Protein AF-A0A2T9Y7X4-F1 (afdb_monomer)

Organism: NCBI:txid61424

Foldseek 3Di:
DDDPDDDDDQDDLLLLLLQLLLCCLQPVLLCLLAQNVCNSVCLNVVVDPLLLNLLSCLQGVCRRDVDNVSNVVSLVSSVVVLVVDPPLLDLSLLSSLLSQLNNCVVVVVPPSNVVSLVSNLVSCVVNVLLQLPPPPDDPCVPDDPLRSLSSLSSVSSNVVVVLLCCLQVVDDDSDDPVSRNGDAHPPSVCSRQVPPDPPPDPQSVVVNVVVVVCPVPDADLSSLLSVLSSLLVVLVVLLVQLPDPPRDDPVRSVVVLVVSLVVLVVSVVVLPVRADDQDLCQQVVCVVQPSGCVNVVVSVRNVSSLVSLLSSLSSNLSSLVSLCDDDVVDDRDVVSNVVSVVSNVVSVVVSVVSVVSCPSNPDPSSYDPPDRPD

Solvent-accessible surface area (backbone atoms only — not comparable to full-atom values): 21105 Å² total; per-residue (Å²): 137,79,82,82,69,71,90,73,88,74,70,54,64,68,44,46,46,48,23,52,51,50,43,41,66,47,34,48,57,76,40,57,47,47,26,52,65,61,51,44,52,29,52,64,69,58,68,50,58,67,33,41,49,24,9,50,41,25,54,29,44,62,72,70,36,88,66,56,76,55,27,59,55,26,38,54,49,14,54,57,43,56,75,67,48,82,70,77,76,49,63,58,58,49,47,22,25,51,29,41,34,55,28,21,62,75,70,67,35,63,68,63,23,52,53,30,48,52,52,36,52,50,46,42,65,73,65,41,55,49,40,63,65,55,92,83,82,68,100,58,90,82,61,51,72,68,56,48,52,42,49,44,25,38,50,50,25,50,48,54,55,52,47,47,41,28,76,58,66,74,45,80,75,94,64,64,75,90,62,54,37,58,71,71,68,70,57,49,60,52,50,30,69,58,45,98,59,78,58,90,44,77,71,52,42,57,52,50,48,48,58,73,74,55,70,87,76,77,68,60,56,64,38,58,42,52,52,50,49,54,49,38,52,54,49,51,59,47,60,73,40,48,81,37,86,97,66,46,57,72,68,58,37,51,50,52,49,54,53,50,50,52,52,51,54,51,51,56,56,49,46,66,77,67,37,60,78,81,66,88,61,41,39,63,53,42,70,75,26,64,90,43,67,66,32,51,68,65,42,49,56,42,54,50,29,52,53,41,54,48,51,51,42,50,43,54,33,56,57,32,50,63,48,66,64,76,55,93,91,52,91,73,61,66,67,54,33,54,51,21,54,55,49,37,52,54,41,50,52,52,49,50,54,52,49,53,50,47,63,73,30,44,60,70,94,56,58,61,78,78,78,63,73,127

Radius of gyration: 21.93 Å; Cα contacts (8 Å, |Δi|>4): 377; chains: 1; bounding box: 60×52×65 Å

Nearest PDB structures (foldseek):
  3nf1-assembly1_A  TM=3.817E-01  e=1.658E+00  Homo sapiens
  6swu-assembly1_A  TM=2.499E-01  e=3.267E+00  Mus musculus
  7t7t-assembly2_B  TM=1.650E-01  e=3.683E+00  Citrus unshiu

Mean predicted aligned error: 6.96 Å

pLDDT: mean 85.38, std 14.14, range [22.98, 98.44]

Structure (mmCIF, N/CA/C/O backbone):
data_AF-A0A2T9Y7X4-F1
#
_entry.id   AF-A0A2T9Y7X4-F1
#
loop_
_atom_site.group_PDB
_atom_site.id
_atom_site.type_symbol
_atom_site.label_atom_id
_atom_site.label_alt_id
_atom_site.label_comp_id
_atom_site.label_asym_id
_atom_site.label_entity_id
_atom_site.label_seq_id
_atom_site.pdbx_PDB_ins_code
_atom_site.Cartn_x
_atom_site.Cartn_y
_atom_site.Cartn_z
_atom_site.occupancy
_atom_site.B_iso_or_equiv
_atom_site.auth_seq_id
_atom_site.auth_comp_id
_atom_site.auth_asym_id
_atom_site.auth_atom_id
_atom_site.pdbx_PDB_model_num
ATOM 1 N N . MET A 1 1 ? 8.250 -14.211 33.312 1.00 33.97 1 MET A N 1
ATOM 2 C CA . MET A 1 1 ? 6.933 -13.707 33.750 1.00 33.97 1 MET A CA 1
ATOM 3 C C . MET A 1 1 ? 6.770 -12.310 33.182 1.00 33.97 1 MET A C 1
ATOM 5 O O . MET A 1 1 ? 7.497 -11.426 33.607 1.00 33.97 1 MET A O 1
ATOM 9 N N . SER A 1 2 ? 5.952 -12.128 32.145 1.00 38.94 2 SER A N 1
ATOM 10 C CA . SER A 1 2 ? 5.714 -10.803 31.560 1.00 38.94 2 SER A CA 1
ATOM 11 C C . SER A 1 2 ? 4.441 -10.224 32.154 1.00 38.94 2 SER A C 1
ATOM 13 O O . SER A 1 2 ? 3.379 -10.825 31.992 1.00 38.94 2 SER A O 1
ATOM 15 N N . GLU A 1 3 ? 4.562 -9.082 32.824 1.00 40.38 3 GLU A N 1
ATOM 16 C CA . GLU A 1 3 ? 3.442 -8.243 33.240 1.00 40.38 3 GLU A CA 1
ATOM 17 C C . GLU A 1 3 ? 2.460 -8.076 32.073 1.00 40.38 3 GLU A C 1
ATOM 19 O O . GLU A 1 3 ? 2.762 -7.424 31.071 1.00 40.38 3 GLU A O 1
ATOM 24 N N . ILE A 1 4 ? 1.277 -8.679 32.185 1.00 46.31 4 ILE A N 1
ATOM 25 C CA . ILE A 1 4 ? 0.107 -8.206 31.451 1.00 46.31 4 ILE A CA 1
ATOM 26 C C . ILE A 1 4 ? -0.278 -6.920 32.182 1.00 46.31 4 ILE A C 1
ATOM 28 O O . ILE A 1 4 ? -1.000 -6.954 33.175 1.00 46.31 4 ILE A O 1
ATOM 32 N N . GLN A 1 5 ? 0.336 -5.809 31.773 1.00 52.38 5 GLN A N 1
ATOM 33 C CA . GLN A 1 5 ? 0.046 -4.488 32.318 1.00 52.38 5 GLN A CA 1
ATOM 34 C C . GLN A 1 5 ? -1.418 -4.145 32.019 1.00 52.38 5 GLN A C 1
ATOM 36 O O . GLN A 1 5 ? -1.940 -4.522 30.969 1.00 52.38 5 GLN A O 1
ATOM 41 N N . ASN A 1 6 ? -2.062 -3.493 32.989 1.00 63.81 6 ASN A N 1
ATOM 42 C CA . ASN A 1 6 ? -3.465 -3.071 33.029 1.00 63.81 6 ASN A CA 1
ATOM 43 C C . ASN A 1 6 ? -4.082 -2.734 31.662 1.00 63.81 6 ASN A C 1
ATOM 45 O O . ASN A 1 6 ? -3.404 -2.232 30.767 1.00 63.81 6 ASN A O 1
ATOM 49 N N . GLU A 1 7 ? -5.392 -2.976 31.521 1.00 83.25 7 GLU A N 1
ATOM 50 C CA . GLU A 1 7 ? -6.132 -2.636 30.303 1.00 83.25 7 GLU A CA 1
ATOM 51 C C . GLU A 1 7 ? -5.805 -1.207 29.855 1.00 83.25 7 GLU A C 1
ATOM 53 O O . GLU A 1 7 ? -6.031 -0.246 30.593 1.00 83.25 7 GLU A O 1
ATOM 58 N N . LEU A 1 8 ? -5.213 -1.088 28.663 1.00 89.88 8 LEU A N 1
ATOM 59 C CA . LEU A 1 8 ? -4.759 0.199 28.162 1.00 89.88 8 LEU A CA 1
ATOM 60 C C . LEU A 1 8 ? -5.976 1.069 27.837 1.00 89.88 8 LEU A C 1
ATOM 62 O O . LEU A 1 8 ? -7.001 0.543 27.384 1.00 89.88 8 LEU A O 1
ATOM 66 N N . PRO A 1 9 ? -5.876 2.392 28.044 1.00 91.69 9 PRO A N 1
ATOM 67 C CA . PRO A 1 9 ? -6.988 3.289 27.787 1.00 91.69 9 PRO A CA 1
ATOM 68 C C . PRO A 1 9 ? -7.414 3.205 26.319 1.00 91.69 9 PRO A C 1
ATOM 70 O O . PRO A 1 9 ? -6.591 3.131 25.414 1.00 91.69 9 PRO A O 1
ATOM 73 N N . ILE A 1 10 ? -8.719 3.222 26.073 1.00 92.69 10 ILE A N 1
ATOM 74 C CA . ILE A 1 10 ? -9.268 3.359 24.723 1.00 92.69 10 ILE A CA 1
ATOM 75 C C . ILE A 1 10 ? -9.833 4.780 24.619 1.00 92.69 10 ILE A C 1
ATOM 77 O O . ILE A 1 10 ? -10.509 5.214 25.555 1.00 92.69 10 ILE A O 1
ATOM 81 N N . PRO A 1 11 ? -9.544 5.528 23.538 1.00 92.62 11 PRO A N 1
ATOM 82 C CA . PRO A 1 11 ? -10.029 6.897 23.387 1.00 92.62 11 PRO A CA 1
ATOM 83 C C . PRO A 1 11 ? -11.558 6.999 23.367 1.00 92.62 11 PRO A C 1
ATOM 85 O O . PRO A 1 11 ? -12.266 6.014 23.147 1.00 92.62 11 PRO A O 1
ATOM 88 N N . SER A 1 12 ? -12.067 8.223 23.530 1.00 92.38 12 SER A N 1
ATOM 89 C CA . SER A 1 12 ? -13.485 8.520 23.309 1.00 92.38 12 SER A CA 1
ATOM 90 C C . SER A 1 12 ? -13.911 8.171 21.876 1.00 92.38 12 SER A C 1
ATOM 92 O O . SER A 1 12 ? -13.080 8.077 20.968 1.00 92.38 12 SER A O 1
ATOM 94 N N . ARG A 1 13 ? -15.223 8.014 21.652 1.00 90.56 13 ARG A N 1
ATOM 95 C CA . ARG A 1 13 ? -15.781 7.745 20.316 1.00 90.56 13 ARG A CA 1
ATOM 96 C C . ARG A 1 13 ? -15.345 8.798 19.294 1.00 90.56 13 ARG A C 1
ATOM 98 O O . ARG A 1 13 ? -14.845 8.433 18.237 1.00 90.56 13 ARG A O 1
ATOM 105 N N . GLU A 1 14 ? -15.435 10.075 19.656 1.00 88.50 14 GLU A N 1
ATOM 106 C CA . GLU A 1 14 ? -14.972 11.200 18.834 1.00 88.50 14 GLU A CA 1
ATOM 107 C C . GLU A 1 14 ? -13.466 11.111 18.524 1.00 88.50 14 GLU A C 1
ATOM 109 O O . GLU A 1 14 ? -13.038 11.326 17.390 1.00 88.50 14 GLU A O 1
ATOM 114 N N . GLY A 1 15 ? -12.649 10.711 19.506 1.00 91.62 15 GLY A N 1
ATOM 115 C CA . GLY A 1 15 ? -11.227 10.446 19.288 1.00 91.62 15 GLY A CA 1
ATOM 116 C C . GLY A 1 15 ? -11.001 9.323 18.270 1.00 91.62 15 GLY A C 1
ATOM 117 O O . GLY A 1 15 ? -10.208 9.468 17.342 1.00 91.62 15 GLY A O 1
ATOM 118 N N . ILE A 1 16 ? -11.727 8.212 18.386 1.00 92.94 16 ILE A N 1
ATOM 119 C CA . ILE A 1 16 ? -11.629 7.095 17.434 1.00 92.94 16 ILE A CA 1
ATOM 120 C C . ILE A 1 16 ? -12.043 7.537 16.023 1.00 92.94 16 ILE A C 1
ATOM 122 O O . ILE A 1 16 ? -11.373 7.173 15.057 1.00 92.94 16 ILE A O 1
ATOM 126 N N . GLU A 1 17 ? -13.101 8.339 15.897 1.00 90.31 17 GLU A N 1
ATOM 127 C CA . GLU A 1 17 ? -13.573 8.894 14.622 1.00 90.31 17 GLU A CA 1
ATOM 128 C C . GLU A 1 17 ? -12.509 9.773 13.966 1.00 90.31 17 GLU A C 1
ATOM 130 O O . GLU A 1 17 ? -12.069 9.490 12.847 1.00 90.31 17 GLU A O 1
ATOM 135 N N . LYS A 1 18 ? -12.015 10.780 14.696 1.00 89.50 18 LYS A N 1
ATOM 136 C CA . LYS A 1 18 ? -10.951 11.676 14.230 1.00 89.50 18 LYS A CA 1
ATOM 137 C C . LYS A 1 18 ? -9.711 10.894 13.794 1.00 89.50 18 LYS A C 1
ATOM 139 O O . LYS A 1 18 ? -9.183 11.124 12.706 1.00 89.50 18 LYS A O 1
ATOM 144 N N . MET A 1 19 ? -9.274 9.933 14.609 1.00 92.81 19 MET A N 1
ATOM 145 C CA . MET A 1 19 ? -8.141 9.063 14.294 1.00 92.81 19 MET A CA 1
ATOM 146 C C . MET A 1 19 ? -8.384 8.257 13.012 1.00 92.81 19 MET A C 1
ATOM 148 O O . MET A 1 19 ? -7.523 8.232 12.134 1.00 92.81 19 MET A O 1
ATOM 152 N N . ALA A 1 20 ? -9.541 7.603 12.881 1.00 92.75 20 ALA A N 1
ATOM 153 C CA . ALA A 1 20 ? -9.867 6.7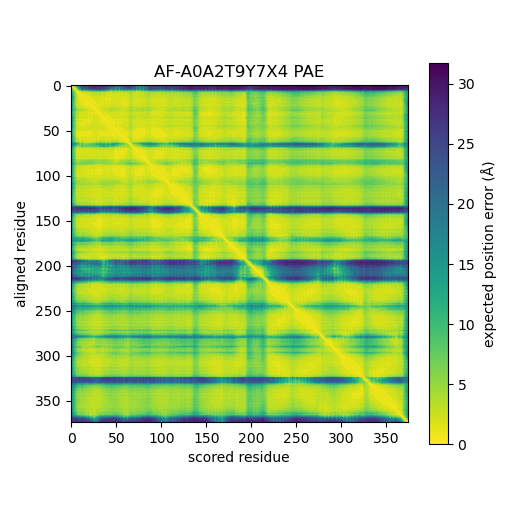76 11.722 1.00 92.75 20 ALA A CA 1
ATOM 154 C C . ALA A 1 20 ? -9.881 7.595 10.422 1.00 92.75 20 ALA A C 1
ATOM 156 O O . ALA A 1 20 ? -9.358 7.145 9.400 1.00 92.75 20 ALA A O 1
ATOM 157 N N . PHE A 1 21 ? -10.438 8.807 10.465 1.00 89.81 21 PHE A N 1
ATOM 158 C CA . PHE A 1 21 ? -10.497 9.713 9.319 1.00 89.81 21 PHE A CA 1
ATOM 159 C C . PHE A 1 21 ? -9.113 10.200 8.895 1.00 89.81 21 PHE A C 1
ATOM 161 O O . PHE A 1 21 ? -8.821 10.214 7.702 1.00 89.81 21 PHE A O 1
ATOM 168 N N . ILE A 1 22 ? -8.248 10.543 9.849 1.00 89.75 22 ILE A N 1
ATOM 169 C CA . ILE A 1 22 ? -6.873 10.963 9.556 1.00 89.75 22 ILE A CA 1
ATOM 170 C C . ILE A 1 22 ? -6.057 9.787 9.001 1.00 89.75 22 ILE A C 1
ATOM 172 O O . ILE A 1 22 ? -5.386 9.922 7.976 1.00 89.75 22 ILE A O 1
ATOM 176 N N . LEU A 1 23 ? -6.168 8.600 9.608 1.00 91.88 23 LEU A N 1
ATOM 177 C CA . LEU A 1 23 ? -5.512 7.390 9.108 1.00 91.88 23 LEU A CA 1
ATOM 178 C C . LEU A 1 23 ? -5.924 7.077 7.667 1.00 91.88 23 LEU A C 1
ATOM 180 O O . LEU A 1 23 ? -5.081 6.690 6.866 1.00 91.88 23 LEU A O 1
ATOM 184 N N . ALA A 1 24 ? -7.191 7.260 7.299 1.00 90.25 24 ALA A N 1
ATOM 185 C CA . ALA A 1 24 ? -7.653 7.015 5.935 1.00 90.25 24 ALA A CA 1
ATOM 186 C C . ALA A 1 24 ? -7.075 7.991 4.898 1.00 90.25 24 ALA A C 1
ATOM 188 O O . ALA A 1 24 ? -6.824 7.580 3.766 1.00 90.25 24 ALA A O 1
ATOM 189 N N . GLN A 1 25 ? -6.800 9.236 5.287 1.00 86.62 25 GLN A N 1
ATOM 190 C CA . GLN A 1 25 ? -6.182 10.244 4.418 1.00 86.62 25 GLN A CA 1
ATOM 191 C C . GLN A 1 25 ? -4.688 9.959 4.213 1.00 86.62 25 GLN A C 1
ATOM 193 O O . GLN A 1 25 ? -4.177 9.940 3.091 1.00 86.62 25 GLN A O 1
ATOM 198 N N . ILE A 1 26 ? -3.992 9.668 5.312 1.00 86.81 26 ILE A N 1
ATOM 199 C CA . ILE A 1 26 ? -2.539 9.485 5.353 1.00 86.81 26 ILE A CA 1
ATOM 200 C C . ILE A 1 26 ? -2.148 8.094 4.818 1.00 86.81 26 ILE A C 1
ATOM 202 O O . ILE A 1 26 ? -1.211 7.941 4.025 1.00 86.81 26 ILE A O 1
ATOM 206 N N . HIS A 1 27 ? -2.916 7.072 5.195 1.00 89.06 27 HIS A N 1
ATOM 207 C CA . HIS A 1 27 ? -2.635 5.655 4.983 1.00 89.06 27 HIS A CA 1
ATOM 208 C C . HIS A 1 27 ? -3.693 4.933 4.143 1.00 89.06 27 HIS A C 1
ATOM 210 O O . HIS A 1 27 ? -4.152 3.851 4.502 1.00 89.06 27 HIS A O 1
ATOM 216 N N . LEU A 1 28 ? -4.022 5.487 2.974 1.00 87.25 28 LEU A N 1
ATOM 217 C CA . LEU A 1 28 ? -4.974 4.906 2.012 1.00 87.25 28 LEU A CA 1
ATOM 218 C C . LEU A 1 28 ? -4.863 3.375 1.863 1.00 87.25 28 LEU A C 1
ATOM 220 O O . LEU A 1 28 ? -5.841 2.675 2.100 1.00 87.25 28 LEU A O 1
ATOM 224 N N . SER A 1 29 ? -3.670 2.835 1.570 1.00 88.69 29 SER A N 1
ATOM 225 C CA . SER A 1 29 ? -3.464 1.382 1.410 1.00 88.69 29 SER A CA 1
ATOM 226 C C . SER A 1 29 ? -3.760 0.571 2.678 1.00 88.69 29 SER A C 1
ATOM 228 O O . SER A 1 29 ? -4.316 -0.522 2.593 1.00 88.69 29 SER A O 1
ATOM 230 N N . LEU A 1 30 ? -3.406 1.091 3.856 1.00 92.31 30 LEU A N 1
ATOM 231 C CA . LEU A 1 30 ? -3.676 0.454 5.153 1.00 92.31 30 LEU A CA 1
ATOM 232 C C . LEU A 1 30 ? -5.176 0.419 5.457 1.00 92.31 30 LEU A C 1
ATOM 234 O O . LEU A 1 30 ? -5.669 -0.512 6.086 1.00 92.31 30 LEU A O 1
ATOM 238 N N . MET A 1 31 ? -5.891 1.441 4.991 1.00 94.44 31 MET A N 1
ATOM 239 C CA . MET A 1 31 ? -7.295 1.690 5.296 1.00 94.44 31 MET A CA 1
ATOM 240 C C . MET A 1 31 ? -8.251 1.233 4.183 1.00 94.44 31 MET A C 1
ATOM 242 O O . MET A 1 31 ? -9.443 1.515 4.274 1.00 94.44 31 MET A O 1
ATOM 246 N N . ILE A 1 32 ? -7.777 0.491 3.171 1.00 94.38 32 ILE A N 1
ATOM 247 C CA . ILE A 1 32 ? -8.622 -0.178 2.156 1.00 94.38 32 ILE A CA 1
ATOM 248 C C . ILE A 1 32 ? -9.718 -1.065 2.788 1.00 94.38 32 ILE A C 1
ATOM 250 O O . ILE A 1 32 ? -10.841 -1.058 2.277 1.00 94.38 32 ILE A O 1
ATOM 254 N N . PRO A 1 33 ? -9.457 -1.835 3.872 1.00 95.94 33 PRO A N 1
ATOM 255 C CA . PRO A 1 33 ? -10.474 -2.716 4.455 1.00 95.94 33 PRO A CA 1
ATOM 256 C C . PRO A 1 33 ? -11.558 -1.998 5.255 1.00 95.94 33 PRO A C 1
ATOM 258 O O . PRO A 1 33 ? -12.575 -2.618 5.570 1.00 95.94 33 PRO A O 1
ATOM 261 N N . VAL A 1 34 ? -11.348 -0.728 5.611 1.00 94.19 34 VAL A N 1
ATOM 262 C CA . VAL A 1 34 ? -12.202 -0.031 6.574 1.00 94.19 34 VAL A CA 1
ATOM 263 C C . VAL A 1 34 ? -13.632 0.114 6.049 1.00 94.19 34 VAL A C 1
ATOM 265 O O . VAL A 1 34 ? -13.853 0.504 4.906 1.00 94.19 34 VAL A O 1
ATOM 268 N N . GLN A 1 35 ? -14.595 -0.180 6.918 1.00 91.06 35 GLN A N 1
ATOM 269 C CA . GLN A 1 35 ? -15.982 0.270 6.808 1.00 91.06 35 GLN A CA 1
ATOM 270 C C . GLN A 1 35 ? -16.183 1.196 8.003 1.00 91.06 35 GLN A C 1
ATOM 272 O O . GLN A 1 35 ? -16.200 0.708 9.132 1.00 91.06 35 GLN A O 1
ATOM 277 N N . PHE A 1 36 ? -16.218 2.512 7.802 1.00 89.31 36 PHE A N 1
ATOM 278 C CA . PHE A 1 36 ? -16.100 3.476 8.901 1.00 89.31 36 PHE A CA 1
ATOM 279 C C . PHE A 1 36 ? -17.116 3.254 10.032 1.00 89.31 36 PHE A C 1
ATOM 281 O O . PHE A 1 36 ? -16.661 3.166 11.176 1.00 89.31 36 PHE A O 1
ATOM 288 N N . PRO A 1 37 ? -18.429 3.071 9.767 1.00 85.12 37 PRO A N 1
ATOM 289 C CA . PRO A 1 37 ? -19.404 2.841 10.834 1.00 85.12 37 PRO A CA 1
ATOM 290 C C . PRO A 1 37 ? -19.056 1.620 11.700 1.00 85.12 37 PRO A C 1
ATOM 292 O O . PRO A 1 37 ? -18.934 1.738 12.919 1.00 85.12 37 PRO A O 1
ATOM 295 N N . ASP A 1 38 ? -18.814 0.467 11.065 1.00 88.06 38 ASP A N 1
ATOM 296 C CA . ASP A 1 38 ? -18.466 -0.785 11.750 1.00 88.06 38 ASP A CA 1
ATOM 297 C C . ASP A 1 38 ? -17.114 -0.672 12.464 1.00 88.06 38 ASP A C 1
ATOM 299 O O . ASP A 1 38 ? -16.939 -1.190 13.563 1.00 88.06 38 ASP A O 1
ATOM 303 N N . PHE A 1 39 ? -16.132 -0.022 11.839 1.00 93.44 39 PHE A N 1
ATOM 304 C CA . PHE A 1 39 ? -14.782 0.101 12.376 1.00 93.44 39 PHE A CA 1
ATOM 305 C C . PHE A 1 39 ? -14.763 0.920 13.667 1.00 93.44 39 PHE A C 1
ATOM 307 O O . PHE A 1 39 ? -14.222 0.458 14.670 1.00 93.44 39 PHE A O 1
ATOM 314 N N . ILE A 1 40 ? -15.396 2.093 13.653 1.00 91.50 40 ILE A N 1
ATOM 315 C CA . ILE A 1 40 ? -15.483 2.984 14.812 1.00 91.50 40 ILE A CA 1
ATOM 316 C C . ILE A 1 40 ? -16.277 2.314 15.939 1.00 91.50 40 ILE A C 1
ATOM 318 O O . ILE A 1 40 ? -15.791 2.243 17.069 1.00 91.50 40 ILE A O 1
ATOM 322 N N . ASP A 1 41 ? -17.464 1.770 15.638 1.00 88.88 41 ASP A N 1
ATOM 323 C CA . ASP A 1 41 ? -18.343 1.174 16.653 1.00 88.88 41 ASP A CA 1
ATOM 324 C C . ASP A 1 41 ? -17.695 -0.058 17.302 1.00 88.88 41 ASP A C 1
ATOM 326 O O . ASP A 1 41 ? -17.742 -0.214 18.521 1.00 88.88 41 ASP A O 1
ATOM 330 N N . LYS A 1 42 ? -17.010 -0.905 16.521 1.00 93.69 42 LYS A N 1
ATOM 331 C CA . LYS A 1 42 ? -16.333 -2.099 17.051 1.00 93.69 42 LYS A CA 1
ATOM 332 C C . LYS A 1 42 ? -15.076 -1.784 17.859 1.00 93.69 42 LYS A C 1
ATOM 334 O O . LYS A 1 42 ? -14.759 -2.558 18.761 1.00 93.69 42 LYS A O 1
ATOM 339 N N . ILE A 1 43 ? -14.359 -0.695 17.569 1.00 95.38 43 ILE A N 1
ATOM 340 C CA . ILE A 1 43 ? -13.250 -0.242 18.427 1.00 95.38 43 ILE A CA 1
ATOM 341 C C . ILE A 1 43 ? -13.810 0.310 19.738 1.00 95.38 43 ILE A C 1
ATOM 343 O O . ILE A 1 43 ? -13.382 -0.122 20.806 1.00 95.38 43 ILE A O 1
ATOM 347 N N . TYR A 1 44 ? -14.788 1.218 19.660 1.00 93.06 44 TYR A N 1
ATOM 348 C CA . TYR A 1 44 ? -15.369 1.875 20.832 1.00 93.06 44 TYR A CA 1
ATOM 349 C C . TYR A 1 44 ? -16.013 0.870 21.796 1.00 93.06 44 TYR A C 1
ATOM 351 O O . TYR A 1 44 ? -15.719 0.871 22.989 1.00 93.06 44 TYR A O 1
ATOM 359 N N . ASN A 1 45 ? -16.812 -0.059 21.264 1.00 93.06 45 ASN A N 1
ATOM 360 C CA . ASN A 1 45 ? -17.474 -1.104 22.047 1.00 93.06 45 ASN A CA 1
ATOM 361 C C . ASN A 1 45 ? -16.561 -2.307 22.352 1.00 93.06 45 ASN A C 1
ATOM 363 O O . ASN A 1 45 ? -17.042 -3.326 22.842 1.00 93.06 45 ASN A O 1
ATOM 367 N N . LYS A 1 46 ? -15.257 -2.224 22.042 1.00 94.69 46 LYS A N 1
ATOM 368 C CA . LYS A 1 46 ? -14.256 -3.280 22.287 1.00 94.69 46 LYS A CA 1
ATOM 369 C C . LYS A 1 46 ? -14.635 -4.653 21.704 1.00 94.69 46 LYS A C 1
ATOM 371 O O . LYS A 1 46 ? -14.283 -5.691 22.258 1.00 94.69 46 LYS A O 1
ATOM 376 N N . VAL A 1 47 ? -15.351 -4.657 20.579 1.00 95.38 47 VAL A N 1
ATOM 377 C CA . VAL A 1 47 ? -15.797 -5.871 19.873 1.00 95.38 47 VAL A CA 1
ATOM 378 C C . VAL A 1 47 ? -14.648 -6.497 19.088 1.00 95.38 47 VAL A C 1
ATOM 380 O O . VAL A 1 47 ? -14.562 -7.719 18.973 1.00 95.38 47 VAL A O 1
ATOM 383 N N . TYR A 1 48 ? -13.751 -5.678 18.532 1.00 96.62 48 TYR A N 1
ATOM 384 C CA . TYR A 1 48 ? -12.539 -6.212 17.918 1.00 96.62 48 TYR A CA 1
ATOM 385 C C . TYR A 1 48 ? -11.616 -6.850 18.967 1.00 96.62 48 TYR A C 1
ATOM 387 O O . TYR A 1 48 ? -11.559 -6.381 20.105 1.00 96.62 48 TYR A O 1
ATOM 395 N N . PRO A 1 49 ? -10.814 -7.861 18.582 1.00 96.75 49 PRO A N 1
ATOM 396 C CA . PRO A 1 49 ? -9.780 -8.393 19.456 1.00 96.75 49 PRO A CA 1
ATOM 397 C C . PRO A 1 49 ? -8.846 -7.288 19.962 1.00 96.75 49 PRO A C 1
ATOM 399 O O . PRO A 1 49 ? -8.428 -6.416 19.194 1.00 96.75 49 PRO A O 1
ATOM 402 N N . LYS A 1 50 ? -8.456 -7.357 21.241 1.00 96.75 50 LYS A N 1
ATOM 403 C CA . LYS A 1 50 ? -7.587 -6.347 21.876 1.00 96.75 50 LYS A CA 1
ATOM 404 C C . LYS A 1 50 ? -6.288 -6.119 21.102 1.00 96.75 50 LYS A C 1
ATOM 406 O O . LYS A 1 50 ? -5.855 -4.979 20.966 1.00 96.75 50 LYS A O 1
ATOM 411 N N . TYR A 1 51 ? -5.702 -7.177 20.535 1.00 97.06 51 TYR A N 1
ATOM 412 C CA . TYR A 1 51 ? -4.489 -7.047 19.728 1.00 97.06 51 TYR A CA 1
ATOM 413 C C . TYR A 1 51 ? -4.682 -6.132 18.515 1.00 97.06 51 TYR A C 1
ATOM 415 O O . TYR A 1 51 ? -3.781 -5.376 18.161 1.00 97.06 51 TYR A O 1
ATOM 423 N N . PHE A 1 52 ? -5.856 -6.192 17.886 1.00 98.25 52 PHE A N 1
ATOM 424 C CA . PHE A 1 52 ? -6.171 -5.404 16.707 1.00 98.25 52 PHE A CA 1
ATOM 425 C C . PHE A 1 52 ? -6.418 -3.949 17.100 1.00 98.25 52 PHE A C 1
ATOM 427 O O . PHE A 1 52 ? -5.846 -3.052 16.489 1.00 98.25 52 PHE A O 1
ATOM 434 N N . ILE A 1 53 ? -7.188 -3.721 18.170 1.00 98.06 53 ILE A N 1
ATOM 435 C CA . ILE A 1 53 ? -7.422 -2.376 18.715 1.00 98.06 53 ILE A CA 1
ATOM 436 C C . ILE A 1 53 ? -6.088 -1.702 19.055 1.00 98.06 53 ILE A C 1
ATOM 438 O O . ILE A 1 53 ? -5.830 -0.590 18.606 1.00 98.06 53 ILE A O 1
ATOM 442 N N . TYR A 1 54 ? -5.204 -2.386 19.785 1.00 97.88 54 TYR A N 1
ATOM 443 C CA . TYR A 1 54 ? -3.896 -1.836 20.139 1.00 97.88 54 TYR A CA 1
ATOM 444 C C . TYR A 1 54 ? -3.010 -1.606 18.909 1.00 97.88 54 TYR A C 1
ATOM 446 O O . TYR A 1 54 ? -2.328 -0.589 18.837 1.00 97.88 54 TYR A O 1
ATOM 454 N N . ALA A 1 55 ? -3.051 -2.475 17.897 1.00 97.94 55 ALA A N 1
ATOM 455 C CA . ALA A 1 55 ? -2.329 -2.225 16.652 1.00 97.94 55 ALA A CA 1
ATOM 456 C C . ALA A 1 55 ? -2.817 -0.937 15.961 1.00 97.94 55 ALA A C 1
ATOM 458 O O . ALA A 1 55 ? -1.993 -0.098 15.599 1.00 97.94 55 ALA A O 1
ATOM 459 N N . VAL A 1 56 ? -4.134 -0.729 15.849 1.00 97.75 56 VAL A N 1
ATOM 460 C CA . VAL A 1 56 ? -4.716 0.513 15.307 1.00 97.75 56 VAL A CA 1
ATOM 461 C C . VAL A 1 56 ? -4.263 1.731 16.118 1.00 97.75 56 VAL A C 1
ATOM 463 O O . VAL A 1 56 ? -3.773 2.704 15.544 1.00 97.75 56 VAL A O 1
ATOM 466 N N . LEU A 1 57 ? -4.374 1.670 17.450 1.00 96.44 57 LEU A N 1
ATOM 467 C CA . LEU A 1 57 ? -3.985 2.771 18.336 1.00 96.44 57 LEU A CA 1
ATOM 468 C C . LEU A 1 57 ? -2.489 3.088 18.236 1.00 96.44 57 LEU A C 1
ATOM 470 O O . LEU A 1 57 ? -2.129 4.260 18.231 1.00 96.44 57 LEU A O 1
ATOM 474 N N . SER A 1 58 ? -1.626 2.084 18.062 1.00 95.62 58 SER A N 1
ATOM 475 C CA . SER A 1 58 ? -0.185 2.307 17.880 1.00 95.62 58 SER A CA 1
ATOM 476 C C . SER A 1 58 ? 0.148 3.159 16.655 1.00 95.62 58 SER A C 1
ATOM 478 O O . SER A 1 58 ? 1.098 3.929 16.687 1.00 95.62 58 SER A O 1
ATOM 480 N N . ALA A 1 59 ? -0.649 3.060 15.590 1.00 94.31 59 ALA A N 1
ATOM 481 C CA . ALA A 1 59 ? -0.447 3.836 14.371 1.00 94.31 59 ALA A CA 1
ATOM 482 C C . ALA A 1 59 ? -1.165 5.193 14.395 1.00 94.31 59 ALA A C 1
ATOM 484 O O . ALA A 1 59 ? -0.801 6.088 13.632 1.00 94.31 59 ALA A O 1
ATOM 485 N N . GLY A 1 60 ? -2.215 5.326 15.212 1.00 93.56 60 GLY A N 1
ATOM 486 C CA . GLY A 1 60 ? -3.165 6.431 15.121 1.00 93.56 60 GLY A CA 1
ATOM 487 C C . GLY A 1 60 ? -3.217 7.386 16.314 1.00 93.56 60 GLY A C 1
ATOM 488 O O . GLY A 1 60 ? -3.633 8.530 16.134 1.00 93.56 60 GLY A O 1
ATOM 489 N N . ILE A 1 61 ? -2.803 6.970 17.518 1.00 93.19 61 ILE A N 1
ATOM 490 C CA . ILE A 1 61 ? -3.058 7.733 18.757 1.00 93.19 61 ILE A CA 1
ATOM 491 C C . ILE A 1 61 ? -2.438 9.139 18.734 1.00 93.19 61 ILE A C 1
ATOM 493 O O . ILE A 1 61 ? -3.042 10.081 19.246 1.00 93.19 61 ILE A O 1
ATOM 497 N N . LYS A 1 62 ? -1.303 9.319 18.046 1.00 90.19 62 LYS A N 1
ATOM 498 C CA . LYS A 1 62 ? -0.644 10.624 17.864 1.00 90.19 62 LYS A CA 1
ATOM 499 C C . LYS A 1 62 ? -1.513 11.691 17.189 1.00 90.19 62 LYS A C 1
ATOM 501 O O . LYS A 1 62 ? -1.205 12.874 17.256 1.00 90.19 62 LYS A O 1
ATOM 506 N N . HIS A 1 63 ? -2.568 11.281 16.485 1.00 88.50 63 HIS A N 1
ATOM 507 C CA . HIS A 1 63 ? -3.469 12.189 15.771 1.00 88.50 63 HIS A CA 1
ATOM 508 C C . HIS A 1 63 ? -4.608 12.719 16.652 1.00 88.50 63 HIS A C 1
ATOM 510 O O . HIS A 1 63 ? -5.383 13.578 16.222 1.00 88.50 63 HIS A O 1
ATOM 516 N N . ILE A 1 64 ? -4.715 12.215 17.883 1.00 88.12 64 ILE A N 1
ATOM 517 C CA . ILE A 1 64 ? -5.704 12.659 18.871 1.00 88.12 64 ILE A CA 1
ATOM 518 C C . ILE A 1 64 ? -5.075 13.100 20.188 1.00 88.12 64 ILE A C 1
ATOM 520 O O . ILE A 1 64 ? -5.657 13.930 20.878 1.00 88.12 64 ILE A O 1
ATOM 524 N N . ASN A 1 65 ? -3.895 12.581 20.518 1.00 78.06 65 ASN A N 1
ATOM 525 C CA . ASN A 1 65 ? -3.106 12.981 21.669 1.00 78.06 65 ASN A CA 1
ATOM 526 C C . ASN A 1 65 ? -1.688 13.325 21.197 1.00 78.06 65 ASN A C 1
ATOM 528 O O . ASN A 1 65 ? -1.091 12.565 20.440 1.00 78.06 65 ASN A O 1
ATOM 532 N N . ASN A 1 66 ? -1.146 14.453 21.654 1.00 69.50 66 ASN A N 1
ATOM 533 C CA . ASN A 1 66 ? 0.224 14.855 21.331 1.00 69.50 66 ASN A CA 1
ATOM 534 C C . ASN A 1 66 ? 1.274 13.968 22.020 1.00 69.50 66 ASN A C 1
ATOM 536 O O . ASN A 1 66 ? 2.428 13.945 21.591 1.00 69.50 66 ASN A O 1
ATOM 540 N N . ASP A 1 67 ? 0.887 13.227 23.062 1.00 76.00 67 ASP A N 1
ATOM 541 C CA . ASP A 1 67 ? 1.766 12.267 23.715 1.00 76.00 67 ASP A CA 1
ATOM 542 C C . ASP A 1 67 ? 1.939 10.987 22.878 1.00 76.00 67 ASP A C 1
ATOM 544 O O . ASP A 1 67 ? 1.068 10.115 22.810 1.00 76.00 67 ASP A O 1
ATOM 548 N N . ARG A 1 68 ? 3.116 10.873 22.256 1.00 80.12 68 ARG A N 1
ATOM 549 C CA . ARG A 1 68 ? 3.543 9.714 21.460 1.00 80.12 68 ARG A CA 1
ATOM 550 C C . ARG A 1 68 ? 4.027 8.534 22.303 1.00 80.12 68 ARG A C 1
ATOM 552 O O . ARG A 1 68 ? 4.208 7.443 21.764 1.00 80.12 68 ARG A O 1
ATOM 559 N N . SER A 1 69 ? 4.222 8.709 23.614 1.00 80.00 69 SER A N 1
ATOM 560 C CA . SER A 1 69 ? 4.753 7.661 24.500 1.00 80.00 69 SER A CA 1
ATOM 561 C C . SER A 1 69 ? 3.888 6.393 24.493 1.00 80.00 69 SER A C 1
ATOM 563 O O . SER A 1 69 ? 4.393 5.273 24.598 1.00 80.00 69 SER A O 1
ATOM 565 N N . MET A 1 70 ? 2.582 6.558 24.266 1.00 89.69 70 MET A N 1
ATOM 566 C CA . MET A 1 70 ? 1.620 5.462 24.225 1.00 89.69 70 MET A CA 1
ATOM 567 C C . MET A 1 70 ? 1.693 4.622 22.943 1.00 89.69 70 MET A C 1
ATOM 569 O O . MET A 1 70 ? 1.306 3.453 22.984 1.00 89.69 70 MET A O 1
ATOM 573 N N . GLU A 1 71 ? 2.212 5.151 21.824 1.00 92.81 71 GLU A N 1
ATOM 574 C CA . GLU A 1 71 ? 2.302 4.415 20.549 1.00 92.81 71 GLU A CA 1
ATOM 575 C C . GLU A 1 71 ? 3.089 3.103 20.720 1.00 92.81 71 GLU A C 1
ATOM 577 O O . GLU A 1 71 ? 2.607 2.022 20.364 1.00 92.81 71 GLU A O 1
ATOM 582 N N . ALA A 1 72 ? 4.265 3.186 21.352 1.00 93.00 72 ALA A N 1
ATOM 583 C CA . ALA A 1 72 ? 5.135 2.038 21.610 1.00 93.00 72 ALA A CA 1
ATOM 584 C C . ALA A 1 72 ? 4.502 1.029 22.579 1.00 93.00 72 ALA A C 1
ATOM 586 O O . ALA A 1 72 ? 4.605 -0.186 22.381 1.00 93.00 72 ALA A O 1
ATOM 587 N N . THR A 1 73 ? 3.803 1.520 23.606 1.00 93.44 73 THR A N 1
ATOM 588 C CA . THR A 1 73 ? 3.097 0.680 24.581 1.00 93.44 73 THR A CA 1
ATOM 589 C C . THR A 1 73 ? 1.987 -0.125 23.910 1.00 93.44 73 THR A C 1
ATOM 591 O O . THR A 1 73 ? 1.910 -1.342 24.111 1.00 93.44 73 THR A O 1
ATOM 594 N N . TYR A 1 74 ? 1.175 0.507 23.056 1.00 95.50 74 TYR A N 1
ATOM 595 C CA . TYR A 1 74 ? 0.165 -0.200 22.270 1.00 95.50 74 TYR A CA 1
ATOM 596 C C . TYR A 1 74 ? 0.794 -1.215 21.312 1.00 95.50 74 TYR A C 1
ATOM 598 O O . TYR A 1 74 ? 0.347 -2.361 21.273 1.00 95.50 74 TYR A O 1
ATOM 606 N N . ALA A 1 75 ? 1.858 -0.848 20.589 1.00 95.81 75 ALA A N 1
ATOM 607 C CA . ALA A 1 75 ? 2.526 -1.748 19.647 1.00 95.81 75 ALA A CA 1
ATOM 608 C C . ALA A 1 75 ? 3.078 -3.008 20.335 1.00 95.81 75 ALA A C 1
ATOM 610 O O . ALA A 1 75 ? 2.851 -4.134 19.878 1.00 95.81 75 ALA A O 1
ATOM 611 N N . LYS A 1 76 ? 3.759 -2.834 21.476 1.00 94.56 76 LYS A N 1
ATOM 612 C CA . LYS A 1 76 ? 4.306 -3.935 22.280 1.00 94.56 76 LYS A CA 1
ATOM 613 C C . LYS A 1 76 ? 3.200 -4.871 22.774 1.00 94.56 76 LYS A C 1
ATOM 615 O O . LYS A 1 76 ? 3.341 -6.090 22.665 1.00 94.56 76 LYS A O 1
ATOM 620 N N . ASN A 1 77 ? 2.097 -4.315 23.277 1.00 95.31 77 ASN A N 1
ATOM 621 C CA . ASN A 1 77 ? 0.959 -5.100 23.757 1.00 95.31 77 ASN A CA 1
ATOM 622 C C . ASN A 1 77 ? 0.238 -5.827 22.616 1.00 95.31 77 ASN A C 1
ATOM 624 O O . ASN A 1 77 ? -0.072 -7.010 22.750 1.00 95.31 77 ASN A O 1
ATOM 628 N N . ALA A 1 78 ? 0.032 -5.167 21.473 1.00 97.12 78 ALA A N 1
ATOM 629 C CA . ALA A 1 78 ? -0.534 -5.789 20.280 1.00 97.12 78 ALA A CA 1
ATOM 630 C C . ALA A 1 78 ? 0.284 -7.016 19.853 1.00 97.12 78 ALA A C 1
ATOM 632 O O . ALA A 1 78 ? -0.267 -8.102 19.700 1.00 97.12 78 ALA A O 1
ATOM 633 N N . LEU A 1 79 ? 1.609 -6.878 19.743 1.00 95.19 79 LEU A N 1
ATOM 634 C CA . LEU A 1 79 ? 2.501 -7.984 19.381 1.00 95.19 79 LEU A CA 1
ATOM 635 C C . LEU A 1 79 ? 2.499 -9.119 20.406 1.00 95.19 79 LEU A C 1
ATOM 637 O O . LEU A 1 79 ? 2.504 -10.288 20.017 1.00 95.19 79 LEU A O 1
ATOM 641 N N . GLY A 1 80 ? 2.489 -8.790 21.700 1.00 94.31 80 GLY A N 1
ATOM 642 C CA . GLY A 1 80 ? 2.383 -9.781 22.769 1.00 94.31 80 GLY A CA 1
ATOM 643 C C . GLY A 1 80 ? 1.095 -10.599 22.665 1.00 94.31 80 GLY A C 1
ATOM 644 O O . GLY A 1 80 ? 1.138 -11.823 22.757 1.00 94.31 80 GLY A O 1
ATOM 645 N N . LEU A 1 81 ? -0.032 -9.937 22.396 1.00 95.75 81 LEU A N 1
ATOM 646 C CA . LEU A 1 81 ? -1.329 -10.591 22.245 1.00 95.75 81 LEU A CA 1
ATOM 647 C C . LEU A 1 81 ? -1.429 -11.415 20.952 1.00 95.75 81 LEU A C 1
ATOM 649 O O . LEU A 1 81 ? -1.923 -12.536 21.011 1.00 95.75 81 LEU A O 1
ATOM 653 N N . ILE A 1 82 ? -0.911 -10.931 19.813 1.00 95.50 82 ILE A N 1
ATOM 654 C CA . ILE A 1 82 ? -0.929 -11.698 18.550 1.00 95.50 82 ILE A CA 1
ATOM 655 C C . ILE A 1 82 ? -0.183 -13.031 18.696 1.00 95.50 82 ILE A C 1
ATOM 657 O O . ILE A 1 82 ? -0.627 -14.048 18.169 1.00 95.50 82 ILE A O 1
ATOM 661 N N . ARG A 1 83 ? 0.942 -13.052 19.423 1.00 89.50 83 ARG A N 1
ATOM 662 C CA . ARG A 1 83 ? 1.720 -14.285 19.656 1.00 89.50 83 ARG A CA 1
ATOM 663 C C . ARG A 1 83 ? 0.935 -15.359 20.409 1.00 89.50 83 ARG A C 1
ATOM 665 O O . ARG A 1 83 ? 1.230 -16.536 20.240 1.00 89.50 83 ARG A O 1
ATOM 672 N N . ASN A 1 84 ? -0.042 -14.944 21.208 1.00 90.00 84 ASN A N 1
ATOM 673 C CA . ASN A 1 84 ? -0.868 -15.819 22.033 1.00 90.00 84 ASN A CA 1
ATOM 674 C C . ASN A 1 84 ? -2.262 -16.058 21.425 1.00 90.00 84 ASN A C 1
ATOM 676 O O . ASN A 1 84 ? -3.108 -16.674 22.075 1.00 90.00 84 ASN A O 1
ATOM 680 N N . GLU A 1 85 ? -2.523 -15.563 20.210 1.00 92.31 85 GLU A N 1
ATOM 681 C CA . GLU A 1 85 ? -3.820 -15.714 19.555 1.00 92.31 85 GLU A CA 1
ATOM 682 C C . GLU A 1 85 ? -4.052 -17.173 19.141 1.00 92.31 85 GLU A C 1
ATOM 684 O O . GLU A 1 85 ? -3.229 -17.792 18.460 1.00 92.31 85 GLU A O 1
ATOM 689 N N . LYS A 1 86 ? -5.199 -17.721 19.552 1.00 90.06 86 LYS A N 1
ATOM 690 C CA . LYS A 1 86 ? -5.579 -19.110 19.283 1.00 90.06 86 LYS A CA 1
ATOM 691 C C . LYS A 1 86 ? -6.102 -19.261 17.861 1.00 90.06 86 LYS A C 1
ATOM 693 O O . LYS A 1 86 ? -5.730 -20.215 17.175 1.00 90.06 86 LYS A O 1
ATOM 698 N N . ASP A 1 87 ? -6.922 -18.314 17.395 1.00 89.44 87 ASP A N 1
ATOM 699 C CA . ASP A 1 87 ? -7.372 -18.306 16.003 1.00 89.44 87 ASP A CA 1
ATOM 700 C C . ASP A 1 87 ? -6.308 -17.687 15.101 1.00 89.44 87 ASP A C 1
ATOM 702 O O . ASP A 1 87 ? -6.351 -16.533 14.675 1.00 89.44 87 ASP A O 1
ATOM 706 N N . SER A 1 88 ? -5.343 -18.527 14.761 1.00 87.12 88 SER A N 1
ATOM 707 C CA . SER A 1 88 ? -4.231 -18.155 13.903 1.00 87.12 88 SER A CA 1
ATOM 708 C C . SER A 1 88 ? -4.642 -17.893 12.435 1.00 87.12 88 SER A C 1
ATOM 710 O O . SER A 1 88 ? -3.810 -17.474 11.624 1.00 87.12 88 SER A O 1
ATOM 712 N N . SER A 1 89 ? -5.906 -18.128 12.069 1.00 89.88 89 SER A N 1
ATOM 713 C CA . SER A 1 89 ? -6.440 -17.889 10.724 1.00 89.88 89 SER A CA 1
ATOM 714 C C . SER A 1 89 ? -7.197 -16.566 10.583 1.00 89.88 89 SER A C 1
ATOM 716 O O . SER A 1 89 ? -7.511 -16.169 9.459 1.00 89.88 89 SER A O 1
ATOM 718 N N . ASN A 1 90 ? -7.428 -15.854 11.690 1.00 92.88 90 ASN A N 1
ATOM 719 C CA . ASN A 1 90 ? -8.162 -14.597 11.700 1.00 92.88 90 ASN A CA 1
ATOM 720 C C . ASN A 1 90 ? -7.470 -13.526 10.826 1.00 92.88 90 ASN A C 1
ATOM 722 O O . ASN A 1 90 ? -6.334 -13.137 11.122 1.00 92.88 90 ASN A O 1
ATOM 726 N N . PRO A 1 91 ? -8.128 -12.985 9.779 1.00 95.75 91 PRO A N 1
ATOM 727 C CA . PRO A 1 91 ? -7.524 -11.992 8.888 1.00 95.75 91 PRO A CA 1
ATOM 728 C C . PRO A 1 91 ? -7.162 -10.675 9.591 1.00 95.75 91 PRO A C 1
ATOM 730 O O . PRO A 1 91 ? -6.283 -9.954 9.115 1.00 95.75 91 PRO A O 1
ATOM 733 N N . LEU A 1 92 ? -7.757 -10.376 10.752 1.00 97.69 92 LEU A N 1
ATOM 734 C CA . LEU A 1 92 ? -7.379 -9.220 11.568 1.00 97.69 92 LEU A CA 1
ATOM 735 C C . LEU A 1 92 ? -5.931 -9.296 12.065 1.00 97.69 92 LEU A C 1
ATOM 737 O O . LEU A 1 92 ? -5.333 -8.247 12.285 1.00 97.69 92 LEU A O 1
ATOM 741 N N . ILE A 1 93 ? -5.332 -10.489 12.182 1.00 97.94 93 ILE A N 1
ATOM 742 C CA . ILE A 1 93 ? -3.900 -10.633 12.490 1.00 97.94 93 ILE A CA 1
ATOM 743 C C . ILE A 1 93 ? -3.064 -9.967 11.396 1.00 97.94 93 ILE A C 1
ATOM 745 O O . ILE A 1 93 ? -2.147 -9.199 11.691 1.00 97.94 93 ILE A O 1
ATOM 749 N N . LEU A 1 94 ? -3.396 -10.224 10.127 1.00 98.06 94 LEU A N 1
ATOM 750 C CA . LEU A 1 94 ? -2.681 -9.632 9.002 1.00 98.06 94 LEU A CA 1
ATOM 751 C C . LEU A 1 94 ? -2.858 -8.115 8.975 1.00 98.06 94 LEU A C 1
ATOM 753 O O . LEU A 1 94 ? -1.883 -7.388 8.791 1.00 98.06 94 LEU A O 1
ATOM 757 N N . TRP A 1 95 ? -4.082 -7.637 9.206 1.00 98.38 95 TRP A N 1
ATOM 758 C CA . TRP A 1 95 ? -4.358 -6.204 9.220 1.00 98.38 95 TRP A CA 1
ATOM 759 C C . TRP A 1 95 ? -3.671 -5.494 10.398 1.00 98.38 95 TRP A C 1
ATOM 761 O O . TRP A 1 95 ? -3.061 -4.445 10.202 1.00 98.38 95 TRP A O 1
ATOM 771 N N . ALA A 1 96 ? -3.652 -6.106 11.587 1.00 98.44 96 ALA A N 1
ATOM 772 C CA . ALA A 1 96 ? -2.888 -5.626 12.740 1.00 98.44 96 ALA A CA 1
ATOM 773 C C . ALA A 1 96 ? -1.390 -5.506 12.420 1.00 98.44 96 ALA A C 1
ATOM 775 O O . ALA A 1 96 ? -0.771 -4.492 12.739 1.00 98.44 96 ALA A O 1
ATOM 776 N N . CYS A 1 97 ? -0.810 -6.493 11.725 1.00 97.75 97 CYS A N 1
ATOM 777 C CA . CYS A 1 97 ? 0.583 -6.410 11.280 1.00 97.75 97 CYS A CA 1
ATOM 778 C C . CYS A 1 97 ? 0.820 -5.208 10.356 1.00 97.75 97 CYS A C 1
ATOM 780 O O . CYS A 1 97 ? 1.880 -4.594 10.436 1.00 97.75 97 CYS A O 1
ATOM 782 N N . MET A 1 98 ? -0.143 -4.847 9.499 1.00 97.19 98 MET A N 1
ATOM 783 C CA . MET A 1 98 ? 0.005 -3.688 8.610 1.00 97.19 98 MET A CA 1
ATOM 784 C C . MET A 1 98 ? 0.022 -2.373 9.396 1.00 97.19 98 MET A C 1
ATOM 786 O O . MET A 1 98 ? 0.844 -1.505 9.102 1.00 97.19 98 MET A O 1
ATOM 790 N N . PHE A 1 99 ? -0.811 -2.241 10.435 1.00 97.50 99 PHE A N 1
ATOM 791 C CA . PHE A 1 99 ? -0.754 -1.086 11.337 1.00 97.50 99 PHE A CA 1
ATOM 792 C C . PHE A 1 99 ? 0.588 -1.009 12.073 1.00 97.50 99 PHE A C 1
ATOM 794 O O . PHE A 1 99 ? 1.199 0.056 12.112 1.00 97.50 99 PHE A O 1
ATOM 801 N N . LEU A 1 100 ? 1.095 -2.139 12.574 1.00 96.81 100 LEU A N 1
ATOM 802 C CA . LEU A 1 100 ? 2.393 -2.201 13.253 1.00 96.81 100 LEU A CA 1
ATOM 803 C C . LEU A 1 100 ? 3.560 -1.844 12.321 1.00 96.81 100 LEU A C 1
ATOM 805 O O . LEU A 1 100 ? 4.457 -1.103 12.716 1.00 96.81 100 LEU A O 1
ATOM 809 N N . ILE A 1 101 ? 3.548 -2.318 11.072 1.00 94.12 101 ILE A N 1
ATOM 810 C CA . ILE A 1 101 ? 4.550 -1.947 10.059 1.00 94.12 101 ILE A CA 1
ATOM 811 C C . ILE A 1 101 ? 4.499 -0.442 9.781 1.00 94.12 101 ILE A C 1
ATOM 813 O O . ILE A 1 101 ? 5.539 0.208 9.710 1.00 94.12 101 ILE A O 1
ATOM 817 N N . SER A 1 102 ? 3.295 0.116 9.662 1.00 92.31 102 SER A N 1
ATOM 818 C CA . SER A 1 102 ? 3.088 1.544 9.433 1.00 92.31 102 SER A CA 1
ATOM 819 C C . SER A 1 102 ? 3.598 2.405 10.593 1.00 92.31 102 SER A C 1
ATOM 821 O O . SER A 1 102 ? 4.318 3.375 10.367 1.00 92.31 102 SER A O 1
ATOM 823 N N . TYR A 1 103 ? 3.263 2.030 11.830 1.00 92.75 103 TYR A N 1
ATOM 824 C CA . TYR A 1 103 ? 3.759 2.681 13.043 1.00 92.75 103 TYR A CA 1
ATOM 825 C C . TYR A 1 103 ? 5.291 2.619 13.126 1.00 92.75 103 TYR A C 1
ATOM 827 O O . TYR A 1 103 ? 5.955 3.640 13.278 1.00 92.75 103 TYR A O 1
ATOM 835 N N . THR A 1 104 ? 5.868 1.425 12.992 1.00 91.94 104 THR A N 1
ATOM 836 C CA . THR A 1 104 ? 7.314 1.222 13.173 1.00 91.94 104 THR A CA 1
ATOM 837 C C . THR A 1 104 ? 8.156 1.898 12.095 1.00 91.94 104 THR A C 1
ATOM 839 O O . THR A 1 104 ? 9.297 2.261 12.369 1.00 91.94 104 THR A O 1
ATOM 842 N N . ALA A 1 105 ? 7.608 2.105 10.893 1.00 87.50 105 ALA A N 1
ATOM 843 C CA . ALA A 1 105 ? 8.254 2.918 9.866 1.00 87.50 105 ALA A CA 1
ATOM 844 C C . ALA A 1 105 ? 8.392 4.388 10.306 1.00 87.50 105 ALA A C 1
ATOM 846 O O . ALA A 1 105 ? 9.449 4.979 10.099 1.00 87.50 105 ALA A O 1
ATOM 847 N N . ASP A 1 106 ? 7.370 4.946 10.965 1.00 85.62 106 ASP A N 1
ATOM 848 C CA . ASP A 1 106 ? 7.396 6.320 11.492 1.00 85.62 106 ASP A CA 1
ATOM 849 C C . ASP A 1 106 ? 8.273 6.465 12.726 1.00 85.62 106 ASP A C 1
ATOM 851 O O . ASP A 1 106 ? 8.946 7.475 12.898 1.00 85.62 106 ASP A O 1
ATOM 855 N N . ALA A 1 107 ? 8.239 5.463 13.602 1.00 88.75 107 ALA A N 1
ATOM 856 C CA . ALA A 1 107 ? 9.039 5.442 14.818 1.00 88.75 107 ALA A CA 1
ATOM 857 C C . ALA A 1 107 ? 10.510 5.068 14.557 1.00 88.75 107 ALA A C 1
ATOM 859 O O . ALA A 1 107 ? 11.299 5.030 15.496 1.00 88.75 107 ALA A O 1
ATOM 860 N N . HIS A 1 108 ? 10.871 4.752 13.306 1.00 87.50 108 HIS A N 1
ATOM 861 C CA . HIS A 1 108 ? 12.180 4.225 12.916 1.00 87.50 108 HIS A CA 1
ATOM 862 C C . HIS A 1 108 ? 12.619 2.984 13.725 1.00 87.50 108 HIS A C 1
ATOM 864 O O . HIS A 1 108 ? 13.808 2.722 13.907 1.00 87.50 108 HIS A O 1
ATOM 870 N N . ASP A 1 109 ? 11.659 2.164 14.168 1.00 89.56 109 ASP A N 1
ATOM 871 C CA . ASP A 1 109 ? 11.912 0.914 14.891 1.00 89.56 109 ASP A CA 1
ATOM 872 C C . ASP A 1 109 ? 12.085 -0.251 13.905 1.00 89.56 109 ASP A C 1
ATOM 874 O O . ASP A 1 109 ? 11.176 -1.049 13.650 1.00 89.56 109 ASP A O 1
ATOM 878 N N . GLY A 1 110 ? 13.287 -0.358 13.336 1.00 88.31 110 GLY A N 1
ATOM 879 C CA . GLY A 1 110 ? 13.611 -1.380 12.338 1.00 88.31 110 GLY A CA 1
ATOM 880 C C . GLY A 1 110 ? 13.474 -2.824 12.843 1.00 88.31 110 GLY A C 1
ATOM 881 O O . GLY A 1 110 ? 13.132 -3.721 12.063 1.00 88.31 110 GLY A O 1
ATOM 882 N N . LYS A 1 111 ? 13.688 -3.070 14.144 1.00 90.56 111 LYS A N 1
ATOM 883 C CA . LYS A 1 111 ? 13.603 -4.414 14.737 1.00 90.56 111 LYS A CA 1
ATOM 884 C C . LYS A 1 111 ? 12.154 -4.884 14.792 1.00 90.56 111 LYS A C 1
ATOM 886 O O . LYS A 1 111 ? 11.838 -5.973 14.305 1.00 90.56 111 LYS A O 1
ATOM 891 N N . THR A 1 112 ? 11.271 -4.060 15.349 1.00 90.38 112 THR A N 1
ATOM 892 C CA . THR A 1 112 ? 9.842 -4.376 15.441 1.00 90.38 112 THR A CA 1
ATOM 893 C C . THR A 1 112 ? 9.189 -4.379 14.061 1.00 90.38 112 THR A C 1
ATOM 895 O O . THR A 1 112 ? 8.339 -5.234 13.790 1.00 90.38 112 THR A O 1
ATOM 898 N N . ASN A 1 113 ? 9.634 -3.500 13.155 1.00 92.25 113 ASN A N 1
ATOM 899 C CA . ASN A 1 113 ? 9.191 -3.494 11.763 1.00 92.25 113 ASN A CA 1
ATOM 900 C C . ASN A 1 113 ? 9.483 -4.840 11.084 1.00 92.25 113 ASN A C 1
ATOM 902 O O . ASN A 1 113 ? 8.564 -5.505 10.603 1.00 92.25 113 ASN A O 1
ATOM 906 N N . SER A 1 114 ? 10.739 -5.294 11.136 1.00 90.38 114 SER A N 1
ATOM 907 C CA . SER A 1 114 ? 11.164 -6.564 10.535 1.00 90.38 114 SER A CA 1
ATOM 908 C C . SER A 1 114 ? 10.404 -7.756 11.121 1.00 90.38 114 SER A C 1
ATOM 910 O O . SER A 1 114 ? 9.932 -8.619 10.382 1.00 90.38 114 SER A O 1
ATOM 912 N N . PHE A 1 115 ? 10.213 -7.786 12.445 1.00 92.62 115 PHE A N 1
ATOM 913 C CA . PHE A 1 115 ? 9.431 -8.838 13.099 1.00 92.62 115 PHE A CA 1
ATOM 914 C C . PHE A 1 115 ? 7.970 -8.860 12.620 1.00 92.62 115 PHE A C 1
ATOM 916 O O . PHE A 1 115 ? 7.433 -9.923 12.303 1.00 92.62 115 PHE A O 1
ATOM 923 N N . SER A 1 116 ? 7.338 -7.689 12.514 1.00 94.56 116 SER A N 1
ATOM 924 C CA . SER A 1 116 ? 5.951 -7.554 12.049 1.00 94.56 116 SER A CA 1
ATOM 925 C C . SER A 1 116 ? 5.792 -7.995 10.589 1.00 94.56 116 SER A C 1
ATOM 927 O O . SER A 1 116 ? 4.811 -8.654 10.243 1.00 94.56 116 SER A O 1
ATOM 929 N N . GLN A 1 117 ? 6.781 -7.712 9.735 1.00 92.94 117 GLN A N 1
ATOM 930 C CA . GLN A 1 117 ? 6.806 -8.193 8.351 1.00 92.94 117 GLN A CA 1
ATOM 931 C C . GLN A 1 117 ? 6.953 -9.717 8.259 1.00 92.94 117 GLN A C 1
ATOM 933 O O . GLN A 1 117 ? 6.254 -10.355 7.470 1.00 92.94 117 GLN A O 1
ATOM 938 N N . VAL A 1 118 ? 7.827 -10.322 9.073 1.00 93.44 118 VAL A N 1
ATOM 939 C CA . VAL A 1 118 ? 7.983 -11.786 9.137 1.00 93.44 118 VAL A CA 1
ATOM 940 C C . VAL A 1 118 ? 6.668 -12.446 9.545 1.00 93.44 118 VAL A C 1
ATOM 942 O O . VAL A 1 118 ? 6.232 -13.397 8.895 1.00 93.44 118 VAL A O 1
ATOM 945 N N . LEU A 1 119 ? 6.005 -11.909 10.571 1.00 94.69 119 LEU A N 1
ATOM 946 C CA . LEU A 1 119 ? 4.711 -12.395 11.041 1.00 94.69 119 LEU A CA 1
ATOM 947 C C . LEU A 1 119 ? 3.633 -12.298 9.946 1.00 94.69 119 LEU A C 1
ATOM 949 O O . LEU A 1 119 ? 2.938 -13.281 9.682 1.00 94.69 119 LEU A O 1
ATOM 953 N N . ALA A 1 120 ? 3.540 -11.156 9.257 1.00 95.75 120 ALA A N 1
ATOM 954 C CA . ALA A 1 120 ? 2.614 -10.964 8.142 1.00 95.75 120 ALA A CA 1
ATOM 955 C C . ALA A 1 120 ? 2.865 -11.966 7.001 1.00 95.75 120 ALA A C 1
ATOM 957 O O . ALA A 1 120 ? 1.939 -12.623 6.524 1.00 95.75 120 ALA A O 1
ATOM 958 N N . ASN A 1 121 ? 4.126 -12.143 6.596 1.00 94.94 121 ASN A N 1
ATOM 959 C CA . ASN A 1 121 ? 4.512 -13.087 5.545 1.00 94.94 121 ASN A CA 1
ATOM 960 C C . ASN A 1 121 ? 4.196 -14.541 5.929 1.00 94.94 121 ASN A C 1
ATOM 962 O O . ASN A 1 121 ? 3.692 -15.306 5.101 1.00 94.94 121 ASN A O 1
ATOM 966 N N . ALA A 1 122 ? 4.456 -14.924 7.182 1.00 94.00 122 ALA A N 1
ATOM 967 C CA . ALA A 1 122 ? 4.119 -16.245 7.703 1.00 94.00 122 ALA A CA 1
ATOM 968 C C . ALA A 1 122 ? 2.601 -16.481 7.690 1.00 94.00 122 ALA A C 1
ATOM 970 O O . ALA A 1 122 ? 2.147 -17.527 7.218 1.00 94.00 122 ALA A O 1
ATOM 971 N N . PHE A 1 123 ? 1.812 -15.491 8.125 1.00 95.25 123 PHE A N 1
ATOM 972 C CA . PHE A 1 123 ? 0.352 -15.549 8.080 1.00 95.25 123 PHE A CA 1
ATOM 973 C C . PHE A 1 123 ? -0.156 -15.774 6.652 1.00 95.25 123 PHE A C 1
ATOM 975 O O . PHE A 1 123 ? -0.930 -16.704 6.414 1.00 95.25 123 PHE A O 1
ATOM 982 N N . VAL A 1 124 ? 0.303 -14.972 5.685 1.00 95.44 124 VAL A N 1
ATOM 983 C CA . VAL A 1 124 ? -0.129 -15.066 4.281 1.00 95.44 124 VAL A CA 1
ATOM 984 C C . VAL A 1 124 ? 0.182 -16.435 3.682 1.00 95.44 124 VAL A C 1
ATOM 986 O O . VAL A 1 124 ? -0.675 -17.031 3.024 1.00 95.44 124 VAL A O 1
ATOM 989 N N . ARG A 1 125 ? 1.389 -16.961 3.925 1.00 93.44 125 ARG A N 1
ATOM 990 C CA . ARG A 1 125 ? 1.814 -18.270 3.407 1.00 93.44 125 ARG A CA 1
ATOM 991 C C . ARG A 1 125 ? 1.020 -19.417 4.024 1.00 93.44 125 ARG A C 1
ATOM 993 O O . ARG A 1 125 ? 0.578 -20.300 3.291 1.00 93.44 125 ARG A O 1
ATOM 1000 N N . ARG A 1 126 ? 0.803 -19.383 5.343 1.00 92.12 126 ARG A N 1
ATOM 1001 C CA . ARG A 1 126 ? 0.050 -20.415 6.070 1.00 92.12 126 ARG A CA 1
ATOM 1002 C C . ARG A 1 126 ? -1.422 -20.439 5.667 1.00 92.12 126 ARG A C 1
ATOM 1004 O O . ARG A 1 126 ? -1.958 -21.502 5.382 1.00 92.12 126 ARG A O 1
ATOM 1011 N N . THR A 1 127 ? -2.074 -19.278 5.643 1.00 92.00 127 THR A N 1
ATOM 1012 C CA . THR A 1 127 ? -3.523 -19.171 5.380 1.00 92.00 127 THR A CA 1
ATOM 1013 C C . THR A 1 127 ? -3.877 -19.265 3.899 1.00 92.00 127 THR A C 1
ATOM 1015 O O . THR A 1 127 ? -5.042 -19.478 3.551 1.00 92.00 127 THR A O 1
ATOM 1018 N N . ARG A 1 128 ? -2.884 -19.078 3.017 1.00 93.25 128 ARG A N 1
ATOM 1019 C CA . ARG A 1 128 ? -3.073 -18.959 1.567 1.00 93.25 128 ARG A CA 1
ATOM 1020 C C . ARG A 1 128 ? -4.174 -17.955 1.225 1.00 93.25 128 ARG A C 1
ATOM 1022 O O . ARG A 1 128 ? -5.017 -18.198 0.359 1.00 93.25 128 ARG A O 1
ATOM 1029 N N . ILE A 1 129 ? -4.190 -16.826 1.936 1.00 93.44 129 ILE A N 1
ATOM 1030 C CA . ILE A 1 129 ? -5.147 -15.734 1.703 1.00 93.44 129 ILE A CA 1
ATOM 1031 C C . ILE A 1 129 ? -5.013 -15.161 0.281 1.00 93.44 129 ILE A C 1
ATOM 1033 O O . ILE A 1 129 ? -5.996 -14.742 -0.311 1.00 93.44 129 ILE A O 1
ATOM 1037 N N . TYR A 1 130 ? -3.828 -15.253 -0.328 1.00 94.81 130 TYR A N 1
ATOM 1038 C CA . TYR A 1 130 ? -3.583 -14.895 -1.731 1.00 94.81 130 TYR A CA 1
ATOM 1039 C C . TYR A 1 130 ? -4.272 -15.827 -2.743 1.00 94.81 130 TYR A C 1
ATOM 1041 O O . TYR A 1 130 ? -4.263 -15.552 -3.935 1.00 94.81 130 TYR A O 1
ATOM 1049 N N . GLN A 1 131 ? -4.881 -16.923 -2.291 1.00 93.38 131 GLN A N 1
ATOM 1050 C CA . GLN A 1 131 ? -5.690 -17.841 -3.094 1.00 93.38 131 GLN A CA 1
ATOM 1051 C C . GLN A 1 131 ? -7.156 -17.807 -2.647 1.00 93.38 131 GLN A C 1
ATOM 1053 O O . GLN A 1 131 ? -7.838 -18.836 -2.661 1.00 93.38 131 GLN A O 1
ATOM 1058 N N . LEU A 1 132 ? -7.631 -16.652 -2.158 1.00 90.56 132 LEU A N 1
ATOM 1059 C CA . LEU A 1 132 ? -8.954 -16.521 -1.546 1.00 90.56 132 LEU A CA 1
ATOM 1060 C C . LEU A 1 132 ? -10.082 -17.020 -2.458 1.00 90.56 132 LEU A C 1
ATOM 1062 O O . LEU A 1 132 ? -10.951 -17.754 -1.995 1.00 90.56 132 LEU A O 1
ATOM 1066 N N . ASP A 1 133 ? -10.014 -16.688 -3.749 1.00 90.50 133 ASP A N 1
ATOM 1067 C CA . ASP A 1 133 ? -11.091 -16.898 -4.720 1.00 90.50 133 ASP A CA 1
ATOM 1068 C C . ASP A 1 133 ? -10.933 -18.178 -5.572 1.00 90.50 133 ASP A C 1
ATOM 1070 O O . ASP A 1 133 ? -11.632 -18.358 -6.575 1.00 90.50 133 ASP A O 1
ATOM 1074 N N . ILE A 1 134 ? -10.049 -19.110 -5.188 1.00 88.06 134 ILE A N 1
ATOM 1075 C CA . ILE A 1 134 ? -9.959 -20.425 -5.845 1.00 88.06 134 ILE A CA 1
ATOM 1076 C C . ILE A 1 134 ? -11.152 -21.298 -5.427 1.00 88.06 134 ILE A C 1
ATOM 1078 O O . ILE A 1 134 ? -11.234 -21.760 -4.292 1.00 88.06 134 ILE A O 1
ATOM 1082 N N . LYS A 1 135 ? -12.034 -21.614 -6.386 1.00 68.25 135 LYS A N 1
ATOM 1083 C CA . LYS A 1 135 ? -13.295 -22.358 -6.177 1.00 68.25 135 LYS A CA 1
ATOM 1084 C C . LYS A 1 135 ? -13.174 -23.760 -5.546 1.00 68.25 135 LYS A C 1
ATOM 1086 O O . LYS A 1 135 ? -14.186 -24.287 -5.106 1.00 68.25 135 LYS A O 1
ATOM 1091 N N . LYS A 1 136 ? -12.004 -24.417 -5.569 1.00 55.94 136 LYS A N 1
ATOM 1092 C CA . LYS A 1 136 ? -11.932 -25.894 -5.482 1.00 55.94 136 LYS A CA 1
ATOM 1093 C C . LYS A 1 136 ? -11.360 -26.534 -4.207 1.00 55.94 136 LYS A C 1
ATOM 1095 O O . LYS A 1 136 ? -11.412 -27.756 -4.149 1.00 55.94 136 LYS A O 1
ATOM 1100 N N . LYS A 1 137 ? -10.784 -25.825 -3.220 1.00 49.50 137 LYS A N 1
ATOM 1101 C CA . LYS A 1 137 ? -9.952 -26.537 -2.209 1.00 49.50 137 LYS A CA 1
ATOM 1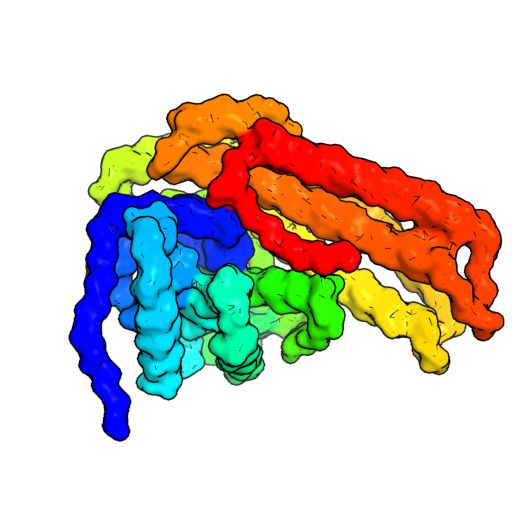102 C C . LYS A 1 137 ? -9.926 -26.063 -0.753 1.00 49.50 137 LYS A C 1
ATOM 1104 O O . LYS A 1 137 ? -9.146 -26.621 0.011 1.00 49.50 137 LYS A O 1
ATOM 1109 N N . VAL A 1 138 ? -10.725 -25.095 -0.315 1.00 50.84 138 VAL A N 1
ATOM 1110 C CA . VAL A 1 138 ? -10.638 -24.649 1.089 1.00 50.84 138 VAL A CA 1
ATOM 1111 C C . VAL A 1 138 ? -12.031 -24.564 1.689 1.00 50.84 138 VAL A C 1
ATOM 1113 O O . VAL A 1 138 ? -12.918 -24.033 1.031 1.00 50.84 138 VAL A O 1
ATOM 1116 N N . ASN A 1 139 ? -12.188 -25.082 2.914 1.00 48.38 139 ASN A N 1
ATOM 1117 C CA . ASN A 1 139 ? -13.350 -25.025 3.818 1.00 48.38 139 ASN A CA 1
ATOM 1118 C C . ASN A 1 139 ? -13.828 -23.579 4.098 1.00 48.38 139 ASN A C 1
ATOM 1120 O O . ASN A 1 139 ? -13.872 -23.126 5.235 1.00 48.38 139 ASN A O 1
ATOM 1124 N N . ARG A 1 140 ? -14.120 -22.812 3.048 1.00 56.75 140 ARG A N 1
ATOM 1125 C CA . ARG A 1 140 ? -14.524 -21.399 3.060 1.00 56.75 140 ARG A CA 1
ATOM 1126 C C . ARG A 1 140 ? -15.988 -21.230 2.654 1.00 56.75 140 ARG A C 1
ATOM 1128 O O . ARG A 1 140 ? -16.449 -20.110 2.487 1.00 56.75 140 ARG A O 1
ATOM 1135 N N . THR A 1 141 ? -16.715 -22.338 2.523 1.00 52.31 141 THR A N 1
ATOM 1136 C CA . THR A 1 141 ? -18.134 -22.420 2.144 1.00 52.31 141 THR A CA 1
ATOM 1137 C C . THR A 1 141 ? -19.083 -21.735 3.133 1.00 52.31 141 THR A C 1
ATOM 1139 O O . THR A 1 141 ? -20.256 -21.592 2.817 1.00 52.31 141 THR A O 1
ATOM 1142 N N . ASN A 1 142 ? -18.586 -21.284 4.293 1.00 65.00 142 ASN A N 1
ATOM 1143 C CA . ASN A 1 142 ? -19.394 -20.698 5.367 1.00 65.00 142 ASN A CA 1
ATOM 1144 C C . ASN A 1 142 ? -19.204 -19.178 5.539 1.00 65.00 142 ASN A C 1
ATOM 1146 O O . ASN A 1 142 ? -19.843 -18.596 6.409 1.00 65.00 142 ASN A O 1
ATOM 1150 N N . LEU A 1 143 ? -18.318 -18.529 4.770 1.00 77.75 143 LEU A N 1
ATOM 1151 C CA . LEU A 1 143 ? -18.139 -17.075 4.855 1.00 77.75 143 LEU A CA 1
ATOM 1152 C C . LEU A 1 143 ? -19.179 -16.356 3.997 1.00 77.75 143 LEU A C 1
ATOM 1154 O O . LEU A 1 143 ? -19.421 -16.741 2.852 1.00 77.75 143 LEU A O 1
ATOM 1158 N N . SER A 1 144 ? -19.756 -15.280 4.534 1.00 88.31 144 SER A N 1
ATOM 1159 C CA . SER A 1 144 ? -20.613 -14.397 3.746 1.00 88.31 144 SER A CA 1
ATOM 1160 C C . SER A 1 144 ? -19.791 -13.661 2.678 1.00 88.31 144 SER A C 1
ATOM 1162 O O . SER A 1 144 ? -18.582 -13.468 2.828 1.00 88.31 144 SER A O 1
ATOM 1164 N N . GLU A 1 145 ? -20.432 -13.184 1.605 1.00 88.31 145 GLU A N 1
ATOM 1165 C CA . GLU A 1 145 ? -19.738 -12.364 0.596 1.00 88.31 145 GLU A CA 1
ATOM 1166 C C . GLU A 1 145 ? -19.152 -11.081 1.214 1.00 88.31 145 GLU A C 1
ATOM 1168 O O . GLU A 1 145 ? -18.081 -10.637 0.803 1.00 88.31 145 GLU A O 1
ATOM 1173 N N . LYS A 1 146 ? -19.794 -10.534 2.260 1.00 88.62 146 LYS A N 1
ATOM 1174 C CA . LYS A 1 146 ? -19.256 -9.406 3.037 1.00 88.62 146 LYS A CA 1
ATOM 1175 C C . LYS A 1 146 ? -17.931 -9.789 3.705 1.00 88.62 146 LYS A C 1
ATOM 1177 O O . LYS A 1 146 ? -16.961 -9.046 3.594 1.00 88.62 146 LYS A O 1
ATOM 1182 N N . ASP A 1 147 ? -17.853 -10.945 4.358 1.00 90.06 147 ASP A N 1
ATOM 1183 C CA . ASP A 1 147 ? -16.621 -11.385 5.031 1.00 90.06 147 ASP A CA 1
ATOM 1184 C C . ASP A 1 147 ? -15.505 -11.716 4.032 1.00 90.06 147 ASP A C 1
ATOM 1186 O O . ASP A 1 147 ? -14.329 -11.417 4.275 1.00 90.06 147 ASP A O 1
ATOM 1190 N N . LEU A 1 148 ? -15.865 -12.290 2.878 1.00 91.81 148 LEU A N 1
ATOM 1191 C CA . LEU A 1 148 ? -14.927 -12.513 1.780 1.00 91.81 148 LEU A CA 1
ATOM 1192 C C . LEU A 1 148 ? -14.364 -11.189 1.265 1.00 91.81 148 LEU A C 1
ATOM 1194 O O . LEU A 1 148 ? -13.146 -11.058 1.175 1.00 91.81 148 LEU A O 1
ATOM 1198 N N . GLU A 1 149 ? -15.208 -10.198 0.983 1.00 93.44 149 GLU A N 1
ATOM 1199 C CA . GLU A 1 149 ? -14.768 -8.887 0.499 1.00 93.44 149 GLU A CA 1
ATOM 1200 C C . GLU A 1 149 ? -13.879 -8.158 1.518 1.00 93.44 149 GLU A C 1
ATOM 1202 O O . GLU A 1 149 ? -12.832 -7.617 1.152 1.00 93.44 149 GLU A O 1
ATOM 1207 N N . PHE A 1 150 ? -14.209 -8.232 2.811 1.00 94.81 150 PHE A N 1
ATOM 1208 C CA . PHE A 1 150 ? -13.349 -7.708 3.877 1.00 94.81 150 PHE A CA 1
ATOM 1209 C C . PHE A 1 150 ? -11.969 -8.371 3.859 1.00 94.81 150 PHE A C 1
ATOM 1211 O O . PHE A 1 150 ? -10.937 -7.696 3.889 1.00 94.81 150 PHE A O 1
ATOM 1218 N N . THR A 1 151 ? -11.943 -9.695 3.722 1.00 95.38 151 THR A N 1
ATOM 1219 C CA . THR A 1 151 ? -10.704 -10.474 3.665 1.00 95.38 151 THR A CA 1
ATOM 1220 C C . THR A 1 151 ? -9.893 -10.172 2.396 1.00 95.38 151 THR A C 1
ATOM 1222 O O . THR A 1 151 ? -8.670 -10.033 2.477 1.00 95.38 151 THR A O 1
ATOM 1225 N N . ARG A 1 152 ? -10.543 -9.986 1.232 1.00 96.12 152 ARG A N 1
ATOM 1226 C CA . ARG A 1 152 ? -9.888 -9.537 -0.016 1.00 96.12 152 ARG A CA 1
ATOM 1227 C C . ARG A 1 152 ? -9.209 -8.190 0.183 1.00 96.12 152 ARG A C 1
ATOM 1229 O O . ARG A 1 152 ? -8.056 -8.014 -0.200 1.00 96.12 152 ARG A O 1
ATOM 1236 N N . ARG A 1 153 ? -9.904 -7.239 0.805 1.00 97.19 153 ARG A N 1
ATOM 1237 C CA . ARG A 1 153 ? -9.378 -5.895 1.063 1.00 97.19 153 ARG A CA 1
ATOM 1238 C C . ARG A 1 153 ? -8.197 -5.916 2.032 1.00 97.19 153 ARG A C 1
ATOM 1240 O O . ARG A 1 153 ? -7.221 -5.207 1.792 1.00 97.19 153 ARG A O 1
ATOM 1247 N N . ILE A 1 154 ? -8.224 -6.770 3.061 1.00 98.06 154 ILE A N 1
ATOM 1248 C CA . ILE A 1 154 ? -7.069 -7.001 3.949 1.00 98.06 154 ILE A CA 1
ATOM 1249 C C . ILE A 1 154 ? -5.879 -7.557 3.162 1.00 98.06 154 ILE A C 1
ATOM 1251 O O . ILE A 1 154 ? -4.761 -7.057 3.299 1.00 98.06 154 ILE A O 1
ATOM 1255 N N . TRP A 1 155 ? -6.110 -8.553 2.302 1.00 97.44 155 TRP A N 1
ATOM 1256 C CA . TRP A 1 155 ? -5.068 -9.075 1.420 1.00 97.44 155 TRP A CA 1
ATOM 1257 C C . TRP A 1 155 ? -4.453 -7.974 0.551 1.00 97.44 155 TRP A C 1
ATOM 1259 O O . TRP A 1 155 ? -3.231 -7.874 0.469 1.00 97.44 155 TRP A O 1
ATOM 1269 N N . TRP A 1 156 ? -5.273 -7.125 -0.067 1.00 97.31 156 TRP A N 1
ATOM 1270 C CA . TRP A 1 156 ? -4.777 -6.057 -0.932 1.00 97.31 156 TRP A CA 1
ATOM 1271 C C . TRP A 1 156 ? -4.065 -4.935 -0.172 1.00 97.31 156 TRP A C 1
ATOM 1273 O O . TRP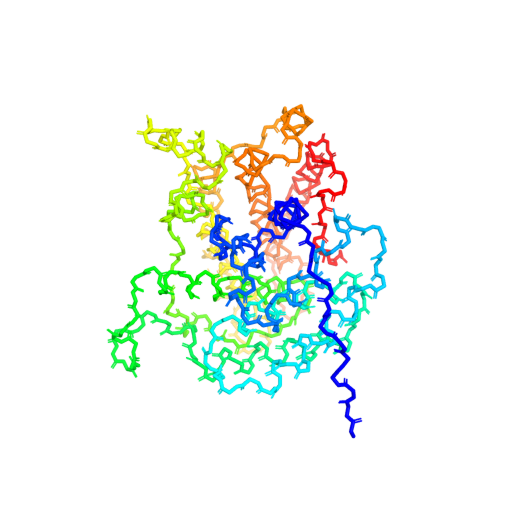 A 1 156 ? -3.113 -4.356 -0.698 1.00 97.31 156 TRP A O 1
ATOM 1283 N N . SER A 1 157 ? -4.461 -4.675 1.076 1.00 96.50 157 SER A N 1
ATOM 1284 C CA . SER A 1 157 ? -3.738 -3.782 1.987 1.00 96.50 157 SER A CA 1
ATOM 1285 C C . SER A 1 157 ? -2.314 -4.285 2.254 1.00 96.50 157 SER A C 1
ATOM 1287 O O . SER A 1 157 ? -1.342 -3.540 2.083 1.00 96.50 157 SER A O 1
ATOM 1289 N N . TYR A 1 158 ? -2.185 -5.582 2.563 1.00 96.69 158 TYR A N 1
ATOM 1290 C CA . TYR A 1 158 ? -0.898 -6.269 2.630 1.00 96.69 158 TYR A CA 1
ATOM 1291 C C . TYR A 1 158 ? -0.163 -6.140 1.290 1.00 96.69 158 TYR A C 1
ATOM 1293 O O . TYR A 1 158 ? 0.885 -5.503 1.234 1.00 96.69 158 TYR A O 1
ATOM 1301 N N . TYR A 1 159 ? -0.731 -6.638 0.190 1.00 95.94 159 TYR A N 1
ATOM 1302 C CA . TYR A 1 159 ? -0.069 -6.684 -1.117 1.00 95.94 159 TYR A CA 1
ATOM 1303 C C . TYR A 1 159 ? 0.526 -5.334 -1.542 1.00 95.94 159 TYR A C 1
ATOM 1305 O O . TYR A 1 159 ? 1.688 -5.290 -1.941 1.00 95.94 159 TYR A O 1
ATOM 1313 N N . ASN A 1 160 ? -0.221 -4.232 -1.408 1.00 93.56 160 ASN A N 1
ATOM 1314 C CA . ASN A 1 160 ? 0.272 -2.895 -1.758 1.00 93.56 160 ASN A CA 1
ATOM 1315 C C . ASN A 1 160 ? 1.504 -2.493 -0.937 1.00 93.56 160 ASN A C 1
ATOM 1317 O O . ASN A 1 160 ? 2.422 -1.876 -1.474 1.00 93.56 160 ASN A O 1
ATOM 1321 N N . THR A 1 161 ? 1.545 -2.863 0.344 1.00 90.50 161 THR A N 1
ATOM 1322 C CA . THR A 1 161 ? 2.661 -2.556 1.249 1.00 90.50 161 THR A CA 1
ATOM 1323 C C . THR A 1 161 ? 3.942 -3.262 0.799 1.00 90.50 161 THR A C 1
ATOM 1325 O O . THR A 1 161 ? 4.986 -2.632 0.660 1.00 90.50 161 THR A O 1
ATOM 1328 N N . ILE A 1 162 ? 3.866 -4.557 0.485 1.00 91.06 162 ILE A N 1
ATOM 1329 C CA . ILE A 1 162 ? 5.033 -5.356 0.065 1.00 91.06 162 ILE A CA 1
ATOM 1330 C C . ILE A 1 162 ? 5.423 -5.073 -1.383 1.00 91.06 162 ILE A C 1
ATOM 1332 O O . ILE A 1 162 ? 6.599 -5.163 -1.729 1.00 91.06 162 ILE A O 1
ATOM 1336 N N . ALA A 1 163 ? 4.456 -4.733 -2.238 1.00 92.25 163 ALA A N 1
ATOM 1337 C CA . ALA A 1 163 ? 4.735 -4.266 -3.589 1.00 92.25 163 ALA A CA 1
ATOM 1338 C C . ALA A 1 163 ? 5.505 -2.941 -3.546 1.00 92.25 163 ALA A C 1
ATOM 1340 O O . ALA A 1 163 ? 6.518 -2.816 -4.225 1.00 92.25 163 ALA A O 1
ATOM 1341 N N . ALA A 1 164 ? 5.092 -1.988 -2.706 1.00 89.44 164 ALA A N 1
ATOM 1342 C CA . ALA A 1 164 ? 5.844 -0.754 -2.497 1.00 89.44 164 ALA A CA 1
ATOM 1343 C C . ALA A 1 164 ? 7.266 -1.034 -1.978 1.00 89.44 164 ALA A C 1
ATOM 1345 O O . ALA A 1 164 ? 8.225 -0.520 -2.546 1.00 89.44 164 ALA A O 1
ATOM 1346 N N . ASP A 1 165 ? 7.418 -1.902 -0.974 1.00 86.25 165 ASP A N 1
ATOM 1347 C CA . ASP A 1 165 ? 8.732 -2.290 -0.434 1.00 86.25 165 ASP A CA 1
ATOM 1348 C C . ASP A 1 165 ? 9.628 -2.962 -1.497 1.00 86.25 165 ASP A C 1
ATOM 1350 O O . ASP A 1 165 ? 10.824 -2.700 -1.585 1.00 86.25 165 ASP A O 1
ATOM 1354 N N . THR A 1 166 ? 9.047 -3.779 -2.378 1.00 87.75 166 THR A N 1
ATOM 1355 C CA . THR A 1 166 ? 9.773 -4.396 -3.500 1.00 87.75 166 THR A CA 1
ATOM 1356 C C . THR A 1 166 ? 10.245 -3.356 -4.515 1.00 87.75 166 THR A C 1
ATOM 1358 O O . THR A 1 166 ? 11.394 -3.398 -4.947 1.00 87.75 166 THR A O 1
ATOM 1361 N N . ILE A 1 167 ? 9.366 -2.424 -4.897 1.00 89.00 167 ILE A N 1
ATOM 1362 C CA . ILE A 1 167 ? 9.661 -1.401 -5.909 1.00 89.00 167 ILE A CA 1
ATOM 1363 C C . ILE A 1 167 ? 10.728 -0.433 -5.401 1.00 89.00 167 ILE A C 1
ATOM 1365 O O . ILE A 1 167 ? 11.644 -0.099 -6.143 1.00 89.00 167 ILE A O 1
ATOM 1369 N N . PHE A 1 168 ? 10.596 0.032 -4.159 1.00 84.44 168 PHE A N 1
ATOM 1370 C CA . PHE A 1 168 ? 11.391 1.150 -3.653 1.00 84.44 168 PHE A CA 1
ATOM 1371 C C . PHE A 1 168 ? 12.601 0.721 -2.824 1.00 84.44 168 PHE A C 1
ATOM 1373 O O . PHE A 1 168 ? 13.582 1.452 -2.790 1.00 84.44 168 PHE A O 1
ATOM 1380 N N . ASN A 1 169 ? 12.575 -0.469 -2.215 1.00 82.69 169 ASN A N 1
ATOM 1381 C CA . ASN A 1 169 ? 13.659 -0.968 -1.361 1.00 82.69 169 ASN A CA 1
ATOM 1382 C C . ASN A 1 169 ? 14.299 -2.260 -1.899 1.00 82.69 169 ASN A C 1
ATOM 1384 O O . ASN A 1 169 ? 15.016 -2.944 -1.169 1.00 82.69 169 ASN A O 1
ATOM 1388 N N . CYS A 1 170 ? 14.035 -2.617 -3.164 1.00 77.75 170 CYS A N 1
ATOM 1389 C CA . CYS A 1 170 ? 14.612 -3.783 -3.849 1.00 77.75 170 CYS A CA 1
ATOM 1390 C C . CYS A 1 170 ? 14.413 -5.121 -3.110 1.00 77.75 170 CYS A C 1
ATOM 1392 O O . CYS A 1 170 ? 15.237 -6.034 -3.206 1.00 77.75 170 CYS A O 1
ATOM 1394 N N . ARG A 1 171 ? 13.318 -5.252 -2.354 1.00 79.94 171 ARG A N 1
ATOM 1395 C CA . ARG A 1 171 ? 13.004 -6.473 -1.604 1.00 79.94 171 ARG A CA 1
ATOM 1396 C C . ARG A 1 171 ? 12.416 -7.557 -2.505 1.00 79.94 171 ARG A C 1
ATOM 1398 O O . ARG A 1 171 ? 11.865 -7.278 -3.563 1.00 79.94 171 ARG A O 1
ATOM 1405 N N . PHE A 1 172 ? 12.514 -8.817 -2.087 1.00 75.81 172 PHE A N 1
ATOM 1406 C CA . PHE A 1 172 ? 11.899 -9.924 -2.821 1.00 75.81 172 PHE A CA 1
ATOM 1407 C C . PHE A 1 172 ? 10.418 -10.067 -2.477 1.00 75.81 172 PHE A C 1
ATOM 1409 O O . PHE A 1 172 ? 10.027 -10.022 -1.309 1.00 75.81 172 PHE A O 1
ATOM 1416 N N . HIS A 1 173 ? 9.598 -10.342 -3.491 1.00 77.06 173 HIS A N 1
ATOM 1417 C CA . HIS A 1 173 ? 8.200 -10.678 -3.267 1.00 77.06 173 HIS A CA 1
ATOM 1418 C C . HIS A 1 173 ? 8.054 -11.989 -2.499 1.00 77.06 173 HIS A C 1
ATOM 1420 O O . HIS A 1 173 ? 8.602 -13.023 -2.879 1.00 77.06 173 HIS A O 1
ATOM 1426 N N . ALA A 1 174 ? 7.241 -11.957 -1.443 1.00 78.44 174 ALA A N 1
ATOM 1427 C CA . ALA A 1 174 ? 6.963 -13.141 -0.642 1.00 78.44 174 ALA A CA 1
ATOM 1428 C C . ALA A 1 174 ? 6.116 -14.195 -1.380 1.00 78.44 174 ALA A C 1
ATOM 1430 O O . ALA A 1 174 ? 6.202 -15.369 -1.005 1.00 78.44 174 ALA A O 1
ATOM 1431 N N . ILE A 1 175 ? 5.317 -13.769 -2.370 1.00 90.12 175 ILE A N 1
ATOM 1432 C CA . ILE A 1 175 ? 4.339 -14.555 -3.140 1.00 90.12 175 ILE A CA 1
ATOM 1433 C C . ILE A 1 175 ? 4.519 -14.256 -4.634 1.00 90.12 175 ILE A C 1
ATOM 1435 O O . ILE A 1 175 ? 4.614 -13.088 -5.017 1.00 90.12 175 ILE A O 1
ATOM 1439 N N . ASP A 1 176 ? 4.548 -15.291 -5.476 1.00 89.00 176 ASP A N 1
ATOM 1440 C CA . ASP A 1 176 ? 4.602 -15.131 -6.932 1.00 89.00 176 ASP A CA 1
ATOM 1441 C C . ASP A 1 176 ? 3.267 -14.585 -7.455 1.00 89.00 176 ASP A C 1
ATOM 1443 O O . ASP A 1 176 ? 2.193 -15.056 -7.077 1.00 89.00 176 ASP A O 1
ATOM 1447 N N . GLN A 1 177 ? 3.314 -13.602 -8.355 1.00 89.31 177 GLN A N 1
ATOM 1448 C CA . GLN A 1 177 ? 2.102 -13.005 -8.914 1.00 89.31 177 GLN A CA 1
ATOM 1449 C C . GLN A 1 177 ? 1.203 -14.002 -9.651 1.00 89.31 177 GLN A C 1
ATOM 1451 O O . GLN A 1 177 ? -0.001 -13.774 -9.736 1.00 89.31 177 GLN A O 1
ATOM 1456 N N . ARG A 1 178 ? 1.768 -15.090 -10.187 1.00 90.69 178 ARG A N 1
ATOM 1457 C CA . ARG A 1 178 ? 1.014 -16.154 -10.868 1.00 90.69 178 ARG A CA 1
ATOM 1458 C C . ARG A 1 178 ? 0.147 -16.964 -9.909 1.00 90.69 178 ARG A C 1
ATOM 1460 O O . ARG A 1 178 ? -0.838 -17.546 -10.348 1.00 90.69 178 ARG A O 1
ATOM 1467 N N . ASP A 1 179 ? 0.490 -16.966 -8.624 1.00 92.25 179 ASP A N 1
ATOM 1468 C CA . ASP A 1 179 ? -0.239 -17.704 -7.595 1.00 92.25 179 ASP A CA 1
ATOM 1469 C C . ASP A 1 179 ? -1.353 -16.869 -6.947 1.00 92.25 179 ASP A C 1
ATOM 1471 O O . ASP A 1 179 ? -2.174 -17.413 -6.204 1.00 92.25 179 ASP A O 1
ATOM 1475 N N . ILE A 1 180 ? -1.390 -15.555 -7.211 1.00 94.50 180 ILE A N 1
ATOM 1476 C CA . ILE A 1 180 ? -2.384 -14.637 -6.650 1.00 94.50 180 ILE A CA 1
ATOM 1477 C C . ILE A 1 180 ? -3.715 -14.821 -7.384 1.00 94.50 180 ILE A C 1
ATOM 1479 O O . ILE A 1 180 ? -3.886 -14.409 -8.528 1.00 94.50 180 ILE A O 1
ATOM 1483 N N . MET A 1 181 ? -4.682 -15.394 -6.675 1.00 94.06 181 MET A N 1
ATOM 1484 C CA . MET A 1 181 ? -6.049 -15.655 -7.121 1.00 94.06 181 MET A CA 1
ATOM 1485 C C . MET A 1 181 ? -7.029 -14.969 -6.165 1.00 94.06 181 MET A C 1
ATOM 1487 O O . MET A 1 181 ? -7.799 -15.621 -5.455 1.00 94.06 181 MET A O 1
ATOM 1491 N N . VAL A 1 182 ? -6.952 -13.638 -6.116 1.00 94.94 182 VAL A N 1
ATOM 1492 C CA . VAL A 1 182 ? -7.853 -12.782 -5.335 1.00 94.94 182 VAL A CA 1
ATOM 1493 C C . VAL A 1 182 ? -8.487 -11.765 -6.274 1.00 94.94 182 VAL A C 1
ATOM 1495 O O . VAL A 1 182 ? -7.798 -11.151 -7.087 1.00 94.94 182 VAL A O 1
ATOM 1498 N N . LYS A 1 183 ? -9.805 -11.592 -6.196 1.00 95.69 183 LYS A N 1
ATOM 1499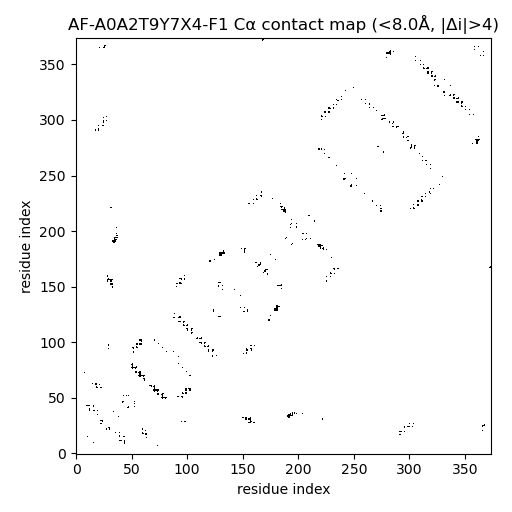 C CA . LYS A 1 183 ? -10.525 -10.576 -6.968 1.00 95.69 183 LYS A CA 1
ATOM 1500 C C . LYS A 1 183 ? -10.156 -9.185 -6.462 1.00 95.69 183 LYS A C 1
ATOM 1502 O O . LYS A 1 183 ? -9.916 -8.989 -5.271 1.00 95.69 183 LYS A O 1
ATOM 1507 N N . LEU A 1 184 ? -10.117 -8.217 -7.373 1.00 95.88 184 LEU A N 1
ATOM 1508 C CA . LEU A 1 184 ? -9.940 -6.812 -7.008 1.00 95.88 184 LEU A CA 1
ATOM 1509 C C . LEU A 1 184 ? -11.138 -6.318 -6.181 1.00 95.88 184 LEU A C 1
ATOM 1511 O O . LEU A 1 184 ? -12.251 -6.792 -6.434 1.00 95.88 184 LEU A O 1
ATOM 1515 N N . PRO A 1 185 ? -10.925 -5.370 -5.247 1.00 93.31 185 PRO A N 1
ATOM 1516 C CA . PRO A 1 185 ? -12.012 -4.743 -4.506 1.00 93.31 185 PRO A CA 1
ATOM 1517 C C . PRO A 1 185 ? -13.005 -4.065 -5.450 1.00 93.31 185 PRO A C 1
ATOM 1519 O O . PRO A 1 185 ? -12.613 -3.585 -6.519 1.00 93.31 185 PRO A O 1
ATOM 1522 N N . LYS A 1 186 ? -14.276 -4.030 -5.043 1.00 88.50 186 LYS A N 1
ATOM 1523 C CA . LYS A 1 186 ? -15.359 -3.358 -5.776 1.00 88.50 186 LYS A CA 1
ATOM 1524 C C . LYS A 1 186 ? -16.298 -2.609 -4.844 1.00 88.50 186 LYS A C 1
ATOM 1526 O O . LYS A 1 186 ? -16.413 -2.970 -3.673 1.00 88.50 186 LYS A O 1
ATOM 1531 N N . ASN A 1 187 ? -17.027 -1.644 -5.396 1.00 86.56 187 ASN A N 1
ATOM 1532 C CA . ASN A 1 187 ? -17.972 -0.787 -4.682 1.00 86.56 187 ASN A CA 1
ATOM 1533 C C . ASN A 1 187 ? -17.308 -0.051 -3.509 1.00 86.56 187 ASN A C 1
ATOM 1535 O O . ASN A 1 187 ? -17.828 -0.061 -2.394 1.00 86.56 187 ASN A O 1
ATOM 1539 N N . ASP A 1 188 ? -16.145 0.557 -3.749 1.00 87.75 188 ASP A N 1
ATOM 1540 C CA . ASP A 1 188 ? -15.294 1.162 -2.717 1.00 87.75 188 ASP A CA 1
ATOM 1541 C C . ASP A 1 188 ? -16.062 2.152 -1.840 1.00 87.75 188 ASP A C 1
ATOM 1543 O O . ASP A 1 188 ? -15.978 2.089 -0.615 1.00 87.75 188 ASP A O 1
ATOM 1547 N N . PHE A 1 189 ? -16.875 3.009 -2.454 1.00 84.25 189 PHE A N 1
ATOM 1548 C CA . PHE A 1 189 ? -17.670 3.990 -1.726 1.00 84.25 189 PHE A CA 1
ATOM 1549 C C . PHE A 1 189 ? -18.704 3.336 -0.800 1.00 84.25 189 PHE A C 1
ATOM 1551 O O . PHE A 1 189 ? -18.713 3.580 0.407 1.00 84.25 189 PHE A O 1
ATOM 1558 N N . LEU A 1 190 ? -19.546 2.451 -1.345 1.00 81.81 190 LEU A N 1
ATOM 1559 C CA . LEU A 1 190 ? -20.576 1.764 -0.565 1.00 81.81 190 LEU A CA 1
ATOM 1560 C C . LEU A 1 190 ? -19.952 0.910 0.544 1.00 81.81 190 LEU A C 1
ATOM 1562 O O . LEU A 1 190 ? -20.453 0.901 1.664 1.00 81.81 190 LEU A O 1
ATOM 1566 N N . TRP A 1 191 ? -18.834 0.242 0.254 1.00 87.38 191 TRP A N 1
ATOM 1567 C CA . TRP A 1 191 ? -18.081 -0.522 1.240 1.00 87.38 191 TRP A CA 1
ATOM 1568 C C . TRP A 1 191 ? -17.626 0.356 2.406 1.00 87.38 191 TRP A C 1
ATOM 1570 O O . TRP A 1 191 ? -17.902 0.044 3.563 1.00 87.38 191 TRP A O 1
ATOM 1580 N N . ARG A 1 192 ? -16.932 1.463 2.116 1.00 87.00 192 ARG A N 1
ATOM 1581 C CA . ARG A 1 192 ? -16.337 2.307 3.158 1.00 87.00 192 ARG A CA 1
ATOM 1582 C C . ARG A 1 192 ? -17.375 3.009 4.017 1.00 87.00 192 ARG A C 1
ATOM 1584 O O . ARG A 1 192 ? -17.154 3.162 5.218 1.00 87.00 192 ARG A O 1
ATOM 1591 N N . TYR A 1 193 ? -18.470 3.451 3.409 1.00 81.12 193 TYR A N 1
ATOM 1592 C CA . TYR A 1 193 ? -19.352 4.443 4.018 1.00 81.12 193 TYR A CA 1
ATOM 1593 C C . TYR A 1 193 ? -20.783 3.963 4.240 1.00 81.12 193 TYR A C 1
ATOM 1595 O O . TYR A 1 193 ? -21.448 4.462 5.140 1.00 81.12 193 TYR A O 1
ATOM 1603 N N . GLY A 1 194 ? -21.246 2.979 3.471 1.00 70.88 194 GLY A N 1
ATOM 1604 C CA . GLY A 1 194 ? -22.622 2.482 3.504 1.00 70.88 194 GLY A CA 1
ATOM 1605 C C . GLY A 1 194 ? -22.828 1.215 4.331 1.00 70.88 194 GLY A C 1
ATOM 1606 O O . GLY A 1 194 ? -23.757 0.467 4.041 1.00 70.88 194 GLY A O 1
ATOM 1607 N N . GLY A 1 195 ? -21.960 0.924 5.308 1.00 58.00 195 GLY A N 1
ATOM 1608 C CA . GLY A 1 195 ? -22.095 -0.262 6.162 1.00 58.00 195 GLY A CA 1
ATOM 1609 C C . GLY A 1 195 ? -23.522 -0.429 6.713 1.00 58.00 195 GLY A C 1
ATOM 1610 O O . GLY A 1 195 ? -24.188 0.562 6.987 1.00 58.00 195 GLY A O 1
ATOM 1611 N N . LEU A 1 196 ? -23.9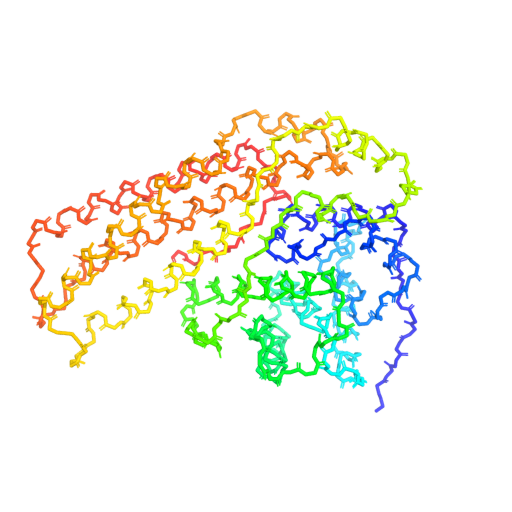66 -1.685 6.879 1.00 47.12 196 LEU A N 1
ATOM 1612 C CA . LEU A 1 196 ? -25.298 -2.171 7.325 1.00 47.12 196 LEU A CA 1
ATOM 1613 C C . LEU A 1 196 ? -25.809 -1.639 8.690 1.00 47.12 196 LEU A C 1
ATOM 1615 O O . LEU A 1 196 ? -26.689 -2.238 9.303 1.00 47.12 196 LEU A O 1
ATOM 1619 N N . VAL A 1 197 ? -25.253 -0.551 9.207 1.00 46.12 197 VAL A N 1
ATOM 1620 C CA . VAL A 1 197 ? -25.629 0.044 10.482 1.00 46.12 197 VAL A CA 1
ATOM 1621 C C . VAL A 1 197 ? -26.585 1.190 10.193 1.00 46.12 197 VAL A C 1
ATOM 1623 O O . VAL A 1 197 ? -26.228 2.135 9.492 1.00 46.12 197 VAL A O 1
ATOM 1626 N N . THR A 1 198 ? -27.783 1.130 10.774 1.00 48.34 198 THR A N 1
ATOM 1627 C CA . THR A 1 198 ? -28.629 2.311 10.969 1.00 48.34 198 THR A CA 1
ATOM 1628 C C . THR A 1 198 ? -27.737 3.413 11.538 1.00 48.34 198 THR A C 1
ATOM 1630 O O . THR A 1 198 ? -27.142 3.177 12.593 1.00 48.34 198 THR A O 1
ATOM 1633 N N . PRO A 1 199 ? -27.553 4.555 10.859 1.00 50.34 199 PRO A N 1
ATOM 1634 C CA . PRO A 1 199 ? -26.581 5.553 11.280 1.00 50.34 199 PRO A CA 1
ATOM 1635 C C . PRO A 1 199 ? -26.816 5.910 12.749 1.00 50.34 199 PRO A C 1
ATOM 1637 O O . PRO A 1 199 ? -27.867 6.430 13.107 1.00 50.34 199 PRO A O 1
ATOM 1640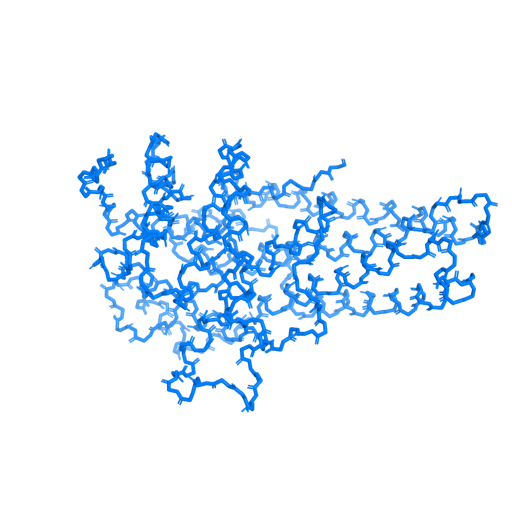 N N . LYS A 1 200 ? -25.868 5.557 13.625 1.00 51.84 200 LYS A N 1
ATOM 1641 C CA . LYS A 1 200 ? -25.971 5.860 15.063 1.00 51.84 200 LYS A CA 1
ATOM 1642 C C . LYS A 1 200 ? -25.505 7.282 15.386 1.00 51.84 200 LYS A C 1
ATOM 1644 O O . LYS A 1 200 ? -25.587 7.695 16.535 1.00 51.84 200 LYS A O 1
ATOM 1649 N N . SER A 1 201 ? -24.990 8.001 14.389 1.00 56.56 201 SER A N 1
ATOM 1650 C CA . SER A 1 201 ? -24.733 9.434 14.459 1.00 56.56 201 SER A CA 1
ATOM 1651 C C . SER A 1 201 ? -25.418 10.128 13.287 1.00 56.56 201 SER A C 1
ATOM 1653 O O . SER A 1 201 ? -25.438 9.596 12.169 1.00 56.56 201 SER A O 1
ATOM 1655 N N . ASP A 1 202 ? -25.935 11.331 13.542 1.00 58.81 202 ASP A N 1
ATOM 1656 C CA . ASP A 1 202 ? -26.572 12.213 12.548 1.00 58.81 202 ASP A CA 1
ATOM 1657 C C . ASP A 1 202 ? -25.684 12.425 11.313 1.00 58.81 202 ASP A C 1
ATOM 1659 O O . ASP A 1 202 ? -26.139 12.612 10.189 1.00 58.81 202 ASP A O 1
ATOM 1663 N N . TYR A 1 203 ? -24.380 12.289 11.518 1.00 59.03 203 TYR A N 1
ATOM 1664 C CA . TYR A 1 203 ? -23.360 12.460 10.513 1.00 59.03 203 TYR A CA 1
ATOM 1665 C C . TYR A 1 203 ? -23.355 11.387 9.411 1.00 59.03 203 TYR A C 1
ATOM 1667 O O . TYR A 1 203 ? -23.210 11.707 8.232 1.00 59.03 203 TYR A O 1
ATOM 1675 N N . PHE A 1 204 ? -23.548 10.110 9.759 1.00 64.12 204 PHE A N 1
ATOM 1676 C CA . PHE A 1 204 ? -23.663 9.036 8.761 1.00 64.12 204 PHE A CA 1
ATOM 1677 C C . PHE A 1 204 ? -25.046 9.018 8.086 1.00 64.12 204 PHE A C 1
ATOM 1679 O O . PHE A 1 204 ? -25.190 8.443 7.009 1.00 64.12 204 PHE A O 1
ATOM 1686 N N . LEU A 1 205 ? -26.048 9.668 8.690 1.00 62.88 205 LEU A N 1
ATOM 1687 C CA . LEU A 1 205 ? -27.403 9.816 8.149 1.00 62.88 205 LEU A CA 1
ATOM 1688 C C . LEU A 1 205 ? -27.416 10.673 6.881 1.00 62.88 205 LEU A C 1
ATOM 1690 O O . LEU A 1 205 ? -28.026 10.268 5.895 1.00 62.88 205 LEU A O 1
ATOM 1694 N N . ASP A 1 206 ? -26.703 11.799 6.868 1.00 61.31 206 ASP A N 1
ATOM 1695 C CA . ASP A 1 206 ? -26.613 12.664 5.681 1.00 61.31 206 ASP A CA 1
ATOM 1696 C C . ASP A 1 206 ? -25.904 11.968 4.513 1.00 61.31 206 ASP A C 1
ATOM 1698 O O . ASP A 1 206 ? -26.324 12.062 3.365 1.00 61.31 206 ASP A O 1
ATOM 1702 N N . ILE A 1 207 ? -24.875 11.179 4.817 1.00 65.00 207 ILE A N 1
ATOM 1703 C CA . ILE A 1 207 ? -24.141 10.365 3.839 1.00 65.00 207 ILE A CA 1
ATOM 1704 C C . ILE A 1 207 ? -25.045 9.285 3.261 1.00 65.00 207 ILE A C 1
ATOM 1706 O O . ILE A 1 207 ? -25.069 9.062 2.052 1.00 65.00 207 ILE A O 1
ATOM 1710 N N . TYR A 1 208 ? -25.781 8.601 4.136 1.00 63.84 208 TYR A N 1
ATOM 1711 C CA . TYR A 1 208 ? -26.723 7.571 3.739 1.00 63.84 208 TYR A CA 1
ATOM 1712 C C . TYR A 1 208 ? -27.827 8.151 2.846 1.00 63.84 208 TYR A C 1
ATOM 1714 O O . TYR A 1 208 ? -28.176 7.532 1.845 1.00 63.84 208 TYR A O 1
ATOM 1722 N N . LYS A 1 209 ? -28.320 9.362 3.142 1.00 63.97 209 LYS A N 1
ATOM 1723 C CA . LYS A 1 209 ? -29.256 10.090 2.272 1.00 63.97 209 LYS A CA 1
ATOM 1724 C C . LYS A 1 209 ? -28.640 10.408 0.908 1.00 63.97 209 LYS A C 1
ATOM 1726 O O . LYS A 1 209 ? -29.238 10.038 -0.093 1.00 63.97 209 LYS A O 1
ATOM 1731 N N . SER A 1 210 ? -27.421 10.952 0.846 1.00 61.19 210 SER A N 1
ATOM 1732 C CA . SER A 1 210 ? -26.734 11.204 -0.436 1.00 61.19 210 SER A CA 1
ATOM 1733 C C . SER A 1 210 ? -26.477 9.922 -1.248 1.00 61.19 210 SER A C 1
ATOM 1735 O O . SER A 1 210 ? -26.536 9.939 -2.476 1.00 61.19 210 SER A O 1
ATOM 1737 N N . ILE A 1 211 ? -26.242 8.781 -0.584 1.00 62.22 211 ILE A N 1
ATOM 1738 C CA . ILE A 1 211 ? -26.159 7.459 -1.235 1.00 62.22 211 ILE A CA 1
ATOM 1739 C C . ILE A 1 211 ? -27.507 7.052 -1.843 1.00 62.22 211 ILE A C 1
ATOM 1741 O O . ILE A 1 211 ? -27.549 6.572 -2.975 1.00 62.22 211 ILE A O 1
ATOM 1745 N N . GLN A 1 212 ? -28.598 7.220 -1.091 1.00 60.03 212 GLN A N 1
ATOM 1746 C CA . GLN A 1 212 ? -29.960 6.861 -1.508 1.00 60.03 212 GLN A CA 1
ATOM 1747 C C . GLN A 1 212 ? -30.486 7.769 -2.630 1.00 60.03 212 GLN A C 1
ATOM 1749 O O . GLN A 1 212 ? -31.211 7.302 -3.504 1.00 60.03 212 GLN A O 1
ATOM 1754 N N . GLU A 1 213 ? -30.069 9.035 -2.650 1.00 58.75 213 GLU A N 1
ATOM 1755 C CA . GLU A 1 213 ? -30.387 10.011 -3.703 1.00 58.75 213 GLU A CA 1
ATOM 1756 C C . GLU A 1 213 ? -29.649 9.729 -5.026 1.00 58.75 213 GLU A C 1
ATOM 1758 O O . GLU A 1 213 ? -29.948 10.336 -6.054 1.00 58.75 213 GLU A O 1
ATOM 1763 N N . GLY A 1 214 ? -28.754 8.734 -5.043 1.00 49.91 214 GLY A N 1
ATOM 1764 C CA . GLY A 1 214 ? -28.211 8.176 -6.273 1.00 49.91 214 GLY A CA 1
ATOM 1765 C C . GLY A 1 214 ? -27.105 9.015 -6.900 1.00 49.91 214 GLY A C 1
ATOM 1766 O O . GLY A 1 214 ? -27.015 9.057 -8.128 1.00 49.91 214 GLY A O 1
ATOM 1767 N N . ASP A 1 215 ? -26.238 9.636 -6.094 1.00 50.88 215 ASP A N 1
ATOM 1768 C CA . ASP A 1 215 ? -25.031 10.299 -6.594 1.00 50.88 215 ASP A CA 1
ATOM 1769 C C . ASP A 1 215 ? -24.103 9.273 -7.283 1.00 50.88 215 ASP A C 1
ATOM 1771 O O . ASP A 1 215 ? -23.271 8.588 -6.683 1.00 50.88 215 ASP A O 1
ATOM 1775 N N . LYS A 1 216 ? -24.282 9.133 -8.603 1.00 50.41 216 LYS A N 1
ATOM 1776 C CA . LYS A 1 216 ? -23.645 8.158 -9.512 1.00 50.41 216 LYS A CA 1
ATOM 1777 C C . LYS A 1 216 ? -22.154 8.427 -9.769 1.00 50.41 216 LYS A C 1
ATOM 1779 O O . LYS A 1 216 ? -21.641 8.088 -10.836 1.00 50.41 216 LYS A O 1
ATOM 1784 N N . HIS A 1 217 ? -21.441 9.097 -8.868 1.00 56.19 217 HIS A N 1
ATOM 1785 C CA . HIS A 1 217 ? -20.142 9.702 -9.193 1.00 56.19 217 HIS A CA 1
ATOM 1786 C C . HIS A 1 217 ? -18.927 9.057 -8.524 1.00 56.19 217 HIS A C 1
ATOM 1788 O O . HIS A 1 217 ? -17.796 9.459 -8.799 1.00 56.19 217 HIS A O 1
ATOM 1794 N N . TYR A 1 218 ? -19.113 7.993 -7.744 1.00 68.50 218 TYR A N 1
ATOM 1795 C CA . TYR A 1 218 ? -17.999 7.342 -7.061 1.00 68.50 218 TYR A CA 1
ATOM 1796 C C . TYR A 1 218 ? -17.498 6.116 -7.825 1.00 68.50 218 TYR A C 1
ATOM 1798 O O . TYR A 1 218 ? -18.159 5.082 -7.900 1.00 68.50 218 TYR A O 1
ATOM 1806 N N . LYS A 1 219 ? -16.309 6.251 -8.420 1.00 75.94 219 LYS A N 1
ATOM 1807 C CA . LYS A 1 219 ? -15.615 5.168 -9.126 1.00 75.94 219 LYS A CA 1
ATOM 1808 C C . LYS A 1 219 ? -14.831 4.299 -8.140 1.00 75.94 219 LYS A C 1
ATOM 1810 O O . LYS A 1 219 ? -14.300 4.802 -7.154 1.00 75.94 219 LYS A O 1
ATOM 1815 N N . ASP A 1 220 ? -14.688 3.017 -8.463 1.00 84.75 220 ASP A N 1
ATOM 1816 C CA . ASP A 1 220 ? -13.760 2.125 -7.764 1.00 84.75 220 ASP A CA 1
ATOM 1817 C C . ASP A 1 220 ? -12.314 2.538 -8.067 1.00 84.75 220 ASP A C 1
ATOM 1819 O O . ASP A 1 220 ? -11.849 2.463 -9.208 1.00 84.75 220 ASP A O 1
ATOM 1823 N N . ILE A 1 221 ? -11.594 2.980 -7.037 1.00 87.69 221 ILE A N 1
ATOM 1824 C CA . ILE A 1 221 ? -10.246 3.551 -7.155 1.00 87.69 221 ILE A CA 1
ATOM 1825 C C . ILE A 1 221 ? -9.166 2.587 -6.666 1.00 87.69 221 ILE A C 1
ATOM 1827 O O . ILE A 1 221 ? -8.045 2.596 -7.186 1.00 87.69 221 ILE A O 1
ATOM 1831 N N . TYR A 1 222 ? -9.473 1.717 -5.698 1.00 91.44 222 TYR A N 1
ATOM 1832 C CA . TYR A 1 222 ? -8.460 0.835 -5.123 1.00 91.44 222 TYR A CA 1
ATOM 1833 C C . TYR A 1 222 ? -8.051 -0.256 -6.103 1.00 91.44 222 TYR A C 1
ATOM 1835 O O . TYR A 1 222 ? -6.863 -0.561 -6.208 1.00 91.44 222 TYR A O 1
ATOM 1843 N N . GLY A 1 223 ? -9.004 -0.793 -6.872 1.00 93.50 223 GLY A N 1
ATOM 1844 C CA . GLY A 1 223 ? -8.721 -1.767 -7.927 1.00 93.50 223 GLY A CA 1
ATOM 1845 C C . GLY A 1 223 ? -7.713 -1.240 -8.953 1.00 93.50 223 GLY A C 1
ATOM 1846 O O . GLY A 1 223 ? -6.753 -1.935 -9.284 1.00 93.50 223 GLY A O 1
ATOM 1847 N N . VAL A 1 224 ? -7.867 0.016 -9.384 1.00 93.25 224 VAL A N 1
ATOM 1848 C CA . VAL A 1 224 ? -6.966 0.676 -10.348 1.00 93.25 224 VAL A CA 1
ATOM 1849 C C . VAL A 1 224 ? -5.558 0.850 -9.770 1.00 93.25 224 VAL A C 1
ATOM 1851 O O . VAL A 1 224 ? -4.554 0.570 -10.435 1.00 93.25 224 VAL A O 1
ATOM 1854 N N . ASN A 1 225 ? -5.460 1.261 -8.505 1.00 93.25 225 ASN A N 1
ATOM 1855 C CA . ASN A 1 225 ? -4.180 1.376 -7.811 1.00 93.25 225 ASN A CA 1
ATOM 1856 C C . ASN A 1 225 ? -3.470 0.019 -7.674 1.00 93.25 225 ASN A C 1
ATOM 1858 O O . ASN A 1 225 ? -2.289 -0.102 -7.997 1.00 93.25 225 ASN A O 1
ATOM 1862 N N . ILE A 1 226 ? -4.199 -1.019 -7.256 1.00 95.50 226 ILE A N 1
ATOM 1863 C CA . ILE A 1 226 ? -3.674 -2.384 -7.129 1.00 95.50 226 ILE A CA 1
ATOM 1864 C C . ILE A 1 226 ? -3.161 -2.888 -8.482 1.00 95.50 226 ILE A C 1
ATOM 1866 O O . ILE A 1 226 ? -2.054 -3.417 -8.563 1.00 95.50 226 ILE A O 1
ATOM 1870 N N . GLN A 1 227 ? -3.921 -2.683 -9.562 1.00 95.56 227 GLN A N 1
ATOM 1871 C CA . GLN A 1 227 ? -3.496 -3.043 -10.918 1.00 95.56 227 GLN A CA 1
ATOM 1872 C C . GLN A 1 227 ? -2.201 -2.331 -11.323 1.00 95.56 227 GLN A C 1
ATOM 1874 O O . GLN A 1 227 ? -1.323 -2.952 -11.924 1.00 95.56 227 GLN A O 1
ATOM 1879 N N . THR A 1 228 ? -2.052 -1.062 -10.939 1.00 96.62 228 THR A N 1
ATOM 1880 C CA . THR A 1 228 ? -0.832 -0.284 -11.188 1.00 96.62 228 THR A CA 1
ATOM 1881 C C . THR A 1 228 ? 0.372 -0.891 -10.462 1.00 96.62 228 THR A C 1
ATOM 1883 O O . THR A 1 228 ? 1.409 -1.105 -11.088 1.00 96.62 228 THR A O 1
ATOM 1886 N N . TYR A 1 229 ? 0.233 -1.261 -9.182 1.00 95.25 229 TYR A N 1
ATOM 1887 C CA . TYR A 1 229 ? 1.279 -1.987 -8.447 1.00 95.25 229 TYR A CA 1
ATOM 1888 C C . TYR A 1 229 ? 1.601 -3.344 -9.082 1.00 95.25 229 TYR A C 1
ATOM 1890 O O . TYR A 1 229 ? 2.769 -3.685 -9.254 1.00 95.25 229 TYR A O 1
ATOM 1898 N N . VAL A 1 230 ? 0.582 -4.125 -9.458 1.00 95.31 230 VAL A N 1
ATOM 1899 C CA . VAL A 1 230 ? 0.764 -5.424 -10.126 1.00 95.31 230 VAL A CA 1
ATOM 1900 C C . VAL A 1 230 ? 1.580 -5.268 -11.404 1.00 95.31 230 VAL A C 1
ATOM 1902 O O . VAL A 1 230 ? 2.534 -6.021 -11.605 1.00 95.31 230 VAL A O 1
ATOM 1905 N N . LEU A 1 231 ? 1.239 -4.293 -12.248 1.00 96.69 231 LEU A N 1
ATOM 1906 C CA . LEU A 1 231 ? 1.969 -4.036 -13.482 1.00 96.69 231 LEU A CA 1
ATOM 1907 C C . LEU A 1 231 ? 3.405 -3.587 -13.197 1.00 96.69 231 LEU A C 1
ATOM 1909 O O . LEU A 1 231 ? 4.328 -4.145 -13.786 1.00 96.69 231 LEU A O 1
ATOM 1913 N N . PHE A 1 232 ? 3.615 -2.666 -12.253 1.00 95.56 232 PHE A N 1
ATOM 1914 C CA . PHE A 1 232 ? 4.955 -2.181 -11.919 1.00 95.56 232 PHE A CA 1
ATOM 1915 C C . PHE A 1 232 ? 5.861 -3.324 -11.436 1.00 95.56 232 PHE A C 1
ATOM 1917 O O . PHE A 1 232 ? 6.985 -3.472 -11.906 1.00 95.56 232 PHE A O 1
ATOM 1924 N N . ILE A 1 233 ? 5.355 -4.236 -10.611 1.00 93.75 233 ILE A N 1
ATOM 1925 C CA . ILE A 1 233 ? 6.117 -5.422 -10.201 1.00 93.75 233 ILE A CA 1
ATOM 1926 C C . ILE A 1 233 ? 6.478 -6.338 -11.378 1.00 93.75 233 ILE A C 1
ATOM 1928 O O . ILE A 1 233 ? 7.598 -6.854 -11.422 1.00 93.75 233 ILE A O 1
ATOM 1932 N N . LYS A 1 234 ? 5.590 -6.516 -12.369 1.00 93.12 234 LYS A N 1
ATOM 1933 C CA . LYS A 1 234 ? 5.928 -7.262 -13.600 1.00 93.12 234 LYS A CA 1
ATOM 1934 C C . LYS A 1 234 ? 7.065 -6.590 -14.358 1.00 93.12 234 LYS A C 1
ATOM 1936 O O . LYS A 1 234 ? 7.985 -7.277 -14.802 1.00 93.12 234 LYS A O 1
ATOM 1941 N N . ILE A 1 235 ? 7.015 -5.262 -14.463 1.00 94.44 235 ILE A N 1
ATOM 1942 C CA . ILE A 1 235 ? 8.074 -4.459 -15.075 1.00 94.44 235 ILE A CA 1
ATOM 1943 C C . ILE A 1 235 ? 9.392 -4.653 -14.328 1.00 94.44 235 ILE A C 1
ATOM 1945 O O . ILE A 1 235 ? 10.376 -5.033 -14.952 1.00 94.44 235 ILE A O 1
ATOM 1949 N N . ILE A 1 236 ? 9.416 -4.484 -13.004 1.00 91.81 236 ILE A N 1
ATOM 1950 C CA . ILE A 1 236 ? 10.626 -4.680 -12.190 1.00 91.81 236 ILE A CA 1
ATOM 1951 C C . ILE A 1 236 ? 11.176 -6.104 -12.345 1.00 91.81 236 ILE A C 1
ATOM 1953 O O . ILE A 1 236 ? 12.377 -6.283 -12.526 1.00 91.81 236 ILE A O 1
ATOM 1957 N N . SER A 1 237 ? 10.316 -7.128 -12.351 1.00 90.38 237 SER A N 1
ATOM 1958 C CA . SER A 1 237 ? 10.738 -8.522 -12.550 1.00 90.38 237 SER A CA 1
ATOM 1959 C C . SER A 1 237 ? 11.428 -8.741 -13.901 1.00 90.38 237 SER A C 1
ATOM 1961 O O . SER A 1 237 ? 12.438 -9.445 -13.974 1.00 90.38 237 SER A O 1
ATOM 1963 N N . PHE A 1 238 ? 10.907 -8.122 -14.965 1.00 91.94 238 PHE A N 1
ATOM 1964 C CA . PHE A 1 238 ? 11.546 -8.111 -16.279 1.00 91.94 238 PHE A CA 1
ATOM 1965 C C . PHE A 1 238 ? 12.873 -7.347 -16.251 1.00 91.94 238 PHE A C 1
ATOM 1967 O O . PHE A 1 238 ? 13.892 -7.899 -16.656 1.00 91.94 238 PHE A O 1
ATOM 1974 N N . LEU A 1 239 ? 12.882 -6.116 -15.737 1.00 90.62 239 LEU A N 1
ATOM 1975 C CA . LEU A 1 239 ? 14.061 -5.250 -15.717 1.00 90.62 239 LEU A CA 1
ATOM 1976 C C . LEU A 1 239 ? 15.224 -5.861 -14.932 1.00 90.62 239 LEU A C 1
ATOM 1978 O O . LEU A 1 239 ? 16.352 -5.851 -15.414 1.00 90.62 239 LEU A O 1
ATOM 1982 N N . ASN A 1 240 ? 14.939 -6.498 -13.796 1.00 87.50 240 ASN A N 1
ATOM 1983 C CA . ASN A 1 240 ? 15.939 -7.198 -12.989 1.00 87.50 240 ASN A CA 1
ATOM 1984 C C . ASN A 1 240 ? 16.629 -8.341 -13.741 1.00 87.50 240 ASN A C 1
ATOM 1986 O O . ASN A 1 240 ? 17.733 -8.727 -13.370 1.00 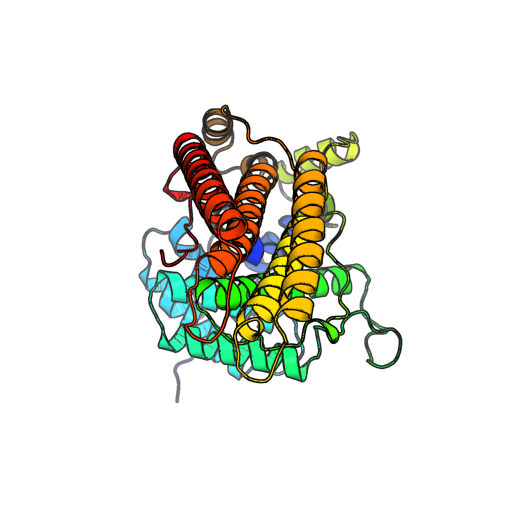87.50 240 ASN A O 1
ATOM 1990 N N . LYS A 1 241 ? 15.972 -8.908 -14.757 1.00 87.88 241 LYS A N 1
ATOM 1991 C CA . LYS A 1 241 ? 16.459 -10.020 -15.585 1.00 87.88 241 LYS A CA 1
ATOM 1992 C C . LYS A 1 241 ? 17.019 -9.562 -16.928 1.00 87.88 241 LYS A C 1
ATOM 1994 O O . LYS A 1 241 ? 17.792 -10.295 -17.531 1.00 87.88 241 LYS A O 1
ATOM 1999 N N . ARG A 1 242 ? 16.621 -8.372 -17.385 1.00 86.69 242 ARG A N 1
ATOM 2000 C CA . ARG A 1 242 ? 16.844 -7.864 -18.741 1.00 86.69 242 ARG A CA 1
ATOM 2001 C C . ARG A 1 242 ? 18.307 -7.935 -19.176 1.00 86.69 242 ARG A C 1
ATOM 2003 O O . ARG A 1 242 ? 18.575 -8.342 -20.298 1.00 86.69 242 ARG A O 1
ATOM 2010 N N . TRP A 1 243 ? 19.209 -7.568 -18.269 1.00 82.44 243 TRP A N 1
ATOM 2011 C CA . TRP A 1 243 ? 20.650 -7.457 -18.512 1.00 82.44 243 TRP A CA 1
ATOM 2012 C C . TRP A 1 243 ? 21.473 -8.515 -17.765 1.00 82.44 243 TRP A C 1
ATOM 2014 O O . TRP A 1 243 ? 22.687 -8.405 -17.648 1.00 82.44 243 TRP A O 1
ATOM 2024 N N . ARG A 1 244 ? 20.830 -9.555 -17.217 1.00 83.62 244 ARG A N 1
ATOM 2025 C CA . ARG A 1 244 ? 21.561 -10.663 -16.591 1.00 83.62 244 ARG A CA 1
ATOM 2026 C C . ARG A 1 244 ? 22.097 -11.597 -17.670 1.00 83.62 244 ARG A C 1
ATOM 2028 O O . ARG A 1 244 ? 21.331 -12.049 -18.526 1.00 83.62 244 ARG A O 1
ATOM 2035 N N . LYS A 1 245 ? 23.382 -11.956 -17.567 1.00 79.12 245 LYS A N 1
ATOM 2036 C CA . LYS A 1 245 ? 24.016 -12.963 -18.434 1.00 79.12 245 LYS A CA 1
ATOM 2037 C C . LYS A 1 245 ? 23.151 -14.229 -18.501 1.00 79.12 245 LYS A C 1
ATOM 2039 O O . LYS A 1 245 ? 22.579 -14.652 -17.495 1.00 79.12 245 LYS A O 1
ATOM 2044 N N . ASN A 1 246 ? 23.036 -14.805 -19.697 1.00 78.69 246 ASN A N 1
ATOM 2045 C CA . ASN A 1 246 ? 22.284 -16.034 -19.993 1.00 78.69 246 ASN A CA 1
ATOM 2046 C C . ASN A 1 246 ? 20.761 -15.979 -19.751 1.00 78.69 246 ASN A C 1
ATOM 2048 O O . ASN A 1 246 ? 20.125 -17.029 -19.709 1.00 78.69 246 ASN A O 1
ATOM 2052 N N . THR A 1 247 ? 20.155 -14.796 -19.574 1.00 82.50 247 THR A N 1
ATOM 2053 C CA . THR A 1 247 ? 18.698 -14.699 -19.347 1.00 82.50 247 THR A CA 1
ATOM 2054 C C . THR A 1 247 ? 17.915 -14.352 -20.611 1.00 82.50 247 THR A C 1
ATOM 2056 O O . THR A 1 247 ? 16.936 -15.026 -20.926 1.00 82.50 247 THR A O 1
ATOM 2059 N N . PHE A 1 248 ? 18.333 -13.315 -21.335 1.00 82.12 248 PHE A N 1
ATOM 2060 C CA . PHE A 1 248 ? 17.753 -12.925 -22.617 1.00 82.12 248 PHE A CA 1
ATOM 2061 C C . PHE A 1 248 ? 18.872 -12.565 -23.591 1.00 82.12 248 PHE A C 1
ATOM 2063 O O . PHE A 1 248 ? 19.829 -11.901 -23.197 1.00 82.12 248 PHE A O 1
ATOM 2070 N N . ASP A 1 249 ? 18.724 -12.959 -24.854 1.00 85.44 249 ASP A N 1
ATOM 2071 C CA . ASP A 1 249 ? 19.449 -12.324 -25.953 1.00 85.44 249 ASP A CA 1
ATOM 2072 C C . ASP A 1 249 ? 18.913 -10.897 -26.207 1.00 85.44 249 ASP A C 1
ATOM 2074 O O . ASP A 1 249 ? 17.867 -10.492 -25.677 1.00 85.44 249 ASP A O 1
ATOM 2078 N N . GLU A 1 250 ? 19.645 -10.119 -27.006 1.00 81.94 250 GLU A N 1
ATOM 2079 C CA . GLU A 1 250 ? 19.318 -8.721 -27.297 1.00 81.94 250 GLU A CA 1
ATOM 2080 C C . GLU A 1 250 ? 17.928 -8.559 -27.939 1.00 81.94 250 GLU A C 1
ATOM 2082 O O . GLU A 1 250 ? 17.122 -7.738 -27.481 1.00 81.94 250 GLU A O 1
ATOM 2087 N N . ASP A 1 251 ? 17.601 -9.373 -28.943 1.00 86.25 251 ASP A N 1
ATOM 2088 C CA . ASP A 1 251 ? 16.328 -9.306 -29.665 1.00 86.25 251 ASP A CA 1
ATOM 2089 C C . ASP A 1 251 ? 15.147 -9.625 -28.750 1.00 86.25 251 ASP A C 1
ATOM 2091 O O . ASP A 1 251 ? 14.129 -8.920 -28.729 1.00 86.25 251 ASP A O 1
ATOM 2095 N N . THR A 1 252 ? 15.288 -10.661 -27.928 1.00 89.12 252 THR A N 1
ATOM 2096 C CA . THR A 1 252 ? 14.291 -11.058 -26.942 1.00 89.12 252 THR A CA 1
ATOM 2097 C C . THR A 1 252 ? 14.093 -9.961 -25.899 1.00 89.12 252 THR A C 1
ATOM 2099 O O . THR A 1 252 ? 12.945 -9.599 -25.612 1.00 89.12 252 THR A O 1
ATOM 2102 N N . SER A 1 253 ? 15.178 -9.388 -25.371 1.00 88.94 253 SER A N 1
ATOM 2103 C CA . SER A 1 253 ? 15.142 -8.257 -24.436 1.00 88.94 253 SER A CA 1
ATOM 2104 C C . SER A 1 253 ? 14.400 -7.054 -25.034 1.00 88.94 253 SER A C 1
ATOM 2106 O O . SER A 1 253 ? 13.477 -6.511 -24.417 1.00 88.94 253 SER A O 1
ATOM 2108 N N . ASN A 1 254 ? 14.724 -6.685 -26.275 1.00 88.31 254 ASN A N 1
ATOM 2109 C CA . ASN A 1 254 ? 14.112 -5.565 -26.990 1.00 88.31 254 ASN A CA 1
ATOM 2110 C C . ASN A 1 254 ? 12.634 -5.812 -27.329 1.00 88.31 254 ASN A C 1
ATOM 2112 O O . ASN A 1 254 ? 11.803 -4.905 -27.207 1.00 88.31 254 ASN A O 1
ATOM 2116 N N . ARG A 1 255 ? 12.266 -7.043 -27.694 1.00 91.12 255 ARG A N 1
ATOM 2117 C CA . ARG A 1 255 ? 10.870 -7.446 -27.915 1.00 91.12 255 ARG A CA 1
ATOM 2118 C C . ARG A 1 255 ? 10.043 -7.329 -26.636 1.00 91.12 255 ARG A C 1
ATOM 2120 O O . ARG A 1 255 ? 8.949 -6.762 -26.670 1.00 91.12 255 ARG A O 1
ATOM 2127 N N . TYR A 1 256 ? 10.555 -7.823 -25.505 1.00 93.62 256 TYR A N 1
ATOM 2128 C CA . TYR A 1 256 ? 9.873 -7.678 -24.215 1.00 93.62 256 TYR A CA 1
ATOM 2129 C C . TYR A 1 256 ? 9.768 -6.217 -23.787 1.00 93.62 256 TYR A C 1
ATOM 2131 O O . TYR A 1 256 ? 8.704 -5.805 -23.328 1.00 93.62 256 TYR A O 1
ATOM 2139 N N . PHE A 1 257 ? 10.818 -5.422 -23.996 1.00 93.62 257 PHE A N 1
ATOM 2140 C CA . PHE A 1 257 ? 10.781 -3.989 -23.729 1.00 93.62 257 PHE A CA 1
ATOM 2141 C C . PHE A 1 257 ? 9.651 -3.295 -24.501 1.00 93.62 257 PHE A C 1
ATOM 2143 O O . PHE A 1 257 ? 8.815 -2.634 -23.888 1.00 93.62 257 PHE A O 1
ATOM 2150 N N . LYS A 1 258 ? 9.565 -3.500 -25.825 1.00 94.00 258 LYS A N 1
ATOM 2151 C CA . LYS A 1 258 ? 8.490 -2.937 -26.665 1.00 94.00 258 LYS A CA 1
ATOM 2152 C C . LYS A 1 258 ? 7.104 -3.386 -26.194 1.00 94.00 258 LYS A C 1
ATOM 2154 O O . LYS A 1 258 ? 6.201 -2.563 -26.065 1.00 94.00 258 LYS A O 1
ATOM 2159 N N . LYS A 1 259 ? 6.945 -4.678 -25.877 1.00 97.00 259 LYS A N 1
ATOM 2160 C CA . LYS A 1 259 ? 5.691 -5.228 -25.338 1.00 97.00 259 LYS A CA 1
ATOM 2161 C C . LYS A 1 259 ? 5.275 -4.515 -24.051 1.00 97.00 259 LYS A C 1
ATOM 2163 O O . LYS A 1 259 ? 4.132 -4.082 -23.934 1.00 97.00 259 LYS A O 1
ATOM 2168 N N . TYR A 1 260 ? 6.187 -4.395 -23.091 1.00 97.69 260 TYR A N 1
ATOM 2169 C CA . TYR A 1 260 ? 5.896 -3.752 -21.815 1.00 97.69 260 TYR A CA 1
ATOM 2170 C C . TYR A 1 260 ? 5.659 -2.252 -21.948 1.00 97.69 260 TYR A C 1
ATOM 2172 O O . TYR A 1 260 ? 4.766 -1.733 -21.286 1.00 97.69 260 TYR A O 1
ATOM 2180 N N . LEU A 1 261 ? 6.384 -1.571 -22.835 1.00 96.69 261 LEU A N 1
ATOM 2181 C CA . LEU A 1 261 ? 6.155 -0.161 -23.124 1.00 96.69 261 LEU A CA 1
ATOM 2182 C C . LEU A 1 261 ? 4.735 0.084 -23.654 1.00 96.69 261 LEU A C 1
ATOM 2184 O O . LEU A 1 261 ? 4.059 0.993 -23.177 1.00 96.69 261 LEU A O 1
ATOM 2188 N N . ASN A 1 262 ? 4.251 -0.756 -24.573 1.00 97.81 262 ASN A N 1
ATOM 2189 C CA . ASN A 1 262 ? 2.880 -0.660 -25.080 1.00 97.81 262 ASN A CA 1
ATOM 2190 C C . ASN A 1 262 ? 1.844 -0.852 -23.964 1.00 97.81 262 ASN A C 1
ATOM 2192 O O . ASN A 1 262 ? 0.913 -0.057 -23.857 1.00 97.81 262 ASN A O 1
ATOM 2196 N N . ILE A 1 263 ? 2.038 -1.853 -23.096 1.00 98.00 263 ILE A N 1
ATOM 2197 C CA . ILE A 1 263 ? 1.153 -2.099 -21.945 1.00 98.00 263 ILE A CA 1
ATOM 2198 C C . ILE A 1 263 ? 1.156 -0.899 -20.989 1.00 98.00 263 ILE A C 1
ATOM 2200 O O . ILE A 1 263 ? 0.099 -0.483 -20.524 1.00 98.00 263 ILE A O 1
ATOM 2204 N N . VAL A 1 264 ? 2.327 -0.323 -20.704 1.00 97.44 264 VAL A N 1
ATOM 2205 C CA . VAL A 1 264 ? 2.447 0.852 -19.831 1.00 97.44 264 VAL A CA 1
ATOM 2206 C C . VAL A 1 264 ? 1.739 2.064 -20.433 1.00 97.44 264 VAL A C 1
ATOM 2208 O O . VAL A 1 264 ? 0.988 2.726 -19.724 1.00 97.44 264 VAL A O 1
ATOM 2211 N N . ASN A 1 265 ? 1.911 2.330 -21.728 1.00 96.06 265 ASN A N 1
ATOM 2212 C CA . ASN A 1 265 ? 1.237 3.444 -22.398 1.00 96.06 265 ASN A CA 1
ATOM 2213 C C . ASN A 1 265 ? -0.291 3.278 -22.393 1.00 96.06 265 ASN A C 1
ATOM 2215 O O . ASN A 1 265 ? -1.004 4.230 -22.078 1.00 96.06 265 ASN A O 1
ATOM 2219 N N . GLN A 1 266 ? -0.788 2.071 -22.683 1.00 97.00 266 GLN A N 1
ATOM 2220 C CA . GLN A 1 266 ? -2.217 1.762 -22.611 1.00 97.00 266 GLN A CA 1
ATOM 2221 C C . GLN A 1 266 ? -2.752 1.957 -21.187 1.00 97.00 266 GLN A C 1
ATOM 2223 O O . GLN A 1 266 ? -3.770 2.617 -20.997 1.00 97.00 266 GLN A O 1
ATOM 2228 N N . HIS A 1 267 ? -2.033 1.454 -20.178 1.00 97.00 267 HIS A N 1
ATOM 2229 C CA . HIS A 1 267 ? -2.398 1.655 -18.775 1.00 97.00 267 HIS A CA 1
ATOM 2230 C C . HIS A 1 267 ? -2.487 3.146 -18.433 1.00 97.00 267 HIS A C 1
ATOM 2232 O O . HIS A 1 267 ? -3.464 3.576 -17.832 1.00 97.00 267 HIS A O 1
ATOM 2238 N N . GLY A 1 268 ? -1.522 3.956 -18.880 1.00 95.12 268 GLY A N 1
ATOM 2239 C CA . GLY A 1 268 ? -1.544 5.410 -18.708 1.00 95.12 268 GLY A CA 1
ATOM 2240 C C . GLY A 1 268 ? -2.795 6.080 -19.290 1.00 95.12 268 GLY A C 1
ATOM 2241 O O . GLY A 1 268 ? -3.379 6.940 -18.636 1.00 95.12 268 GLY A O 1
ATOM 2242 N N . GLN A 1 269 ? -3.248 5.658 -20.474 1.00 94.31 269 GLN A N 1
ATOM 2243 C CA . GLN A 1 269 ? -4.494 6.153 -21.079 1.00 94.31 269 GLN A CA 1
ATOM 2244 C C . GLN A 1 269 ? -5.731 5.738 -20.270 1.00 94.31 269 GLN A C 1
ATOM 2246 O O . GLN A 1 269 ? -6.636 6.545 -20.062 1.00 94.31 269 GLN A O 1
ATOM 2251 N N . GLU A 1 270 ? -5.760 4.506 -19.755 1.00 93.56 270 GLU A N 1
ATOM 2252 C CA . GLU A 1 270 ? -6.851 4.044 -18.890 1.00 93.56 270 GLU A CA 1
ATOM 2253 C C . GLU A 1 270 ? -6.938 4.838 -17.582 1.00 93.56 270 GLU A C 1
ATOM 2255 O O . GLU A 1 270 ? -8.044 5.106 -17.104 1.00 93.56 270 GLU A O 1
ATOM 2260 N N . LEU A 1 271 ? -5.796 5.235 -17.006 1.00 93.38 271 LEU A N 1
ATOM 2261 C CA . LEU A 1 271 ? -5.767 6.042 -15.785 1.00 93.38 271 LEU A CA 1
ATOM 2262 C C . LEU A 1 271 ? -6.470 7.389 -15.976 1.00 93.38 271 LEU A C 1
ATOM 2264 O O . LEU A 1 271 ? -7.229 7.784 -15.094 1.00 93.38 271 LEU A O 1
ATOM 2268 N N . VAL A 1 272 ? -6.288 8.044 -17.128 1.00 89.25 272 VAL A N 1
ATOM 2269 C CA . VAL A 1 272 ? -6.939 9.329 -17.450 1.00 89.25 272 VAL A CA 1
ATOM 2270 C C . VAL A 1 272 ? -8.467 9.198 -17.485 1.00 89.25 272 VAL A C 1
ATOM 2272 O O . VAL A 1 272 ? -9.172 10.093 -17.034 1.00 89.25 272 VAL A O 1
ATOM 2275 N N . GLY A 1 273 ? -9.003 8.077 -17.979 1.00 86.25 273 GLY A N 1
ATOM 2276 C CA . GLY A 1 273 ? -10.456 7.851 -18.017 1.00 86.25 273 GLY A CA 1
ATOM 2277 C C . GLY A 1 273 ? -11.055 7.379 -16.683 1.00 86.25 273 GLY A C 1
ATOM 2278 O O . GLY A 1 273 ? -12.225 7.643 -16.375 1.00 86.25 273 GLY A O 1
ATOM 2279 N N . LYS A 1 274 ? -10.276 6.648 -15.878 1.00 88.12 274 LYS A N 1
ATOM 2280 C CA . LYS A 1 274 ? -10.758 6.007 -14.643 1.00 88.12 274 LYS A CA 1
ATOM 2281 C C . LYS A 1 274 ? -10.589 6.875 -13.403 1.00 88.12 274 LYS A C 1
ATOM 2283 O O . LYS A 1 274 ? -11.435 6.801 -12.518 1.00 88.12 274 LYS A O 1
ATOM 2288 N N . LEU A 1 275 ? -9.539 7.683 -13.324 1.00 88.44 275 LEU A N 1
ATOM 2289 C CA . LEU A 1 275 ? -9.239 8.492 -12.147 1.00 88.44 275 LEU A CA 1
ATOM 2290 C C . LEU A 1 275 ? -9.665 9.947 -12.362 1.00 88.44 275 LEU A C 1
ATOM 2292 O O . LEU A 1 275 ? -9.640 10.425 -13.494 1.00 88.44 275 LEU A O 1
ATOM 2296 N N . PRO A 1 276 ? -10.076 10.660 -11.301 1.00 85.12 276 PRO A N 1
ATOM 2297 C CA . PRO A 1 276 ? -10.386 12.076 -11.421 1.00 85.12 276 PRO A CA 1
ATOM 2298 C C . PRO A 1 276 ? -9.129 12.882 -11.763 1.00 85.12 276 PRO A C 1
ATOM 2300 O O . PRO A 1 276 ? -8.015 12.551 -11.331 1.00 85.12 276 PRO A O 1
ATOM 2303 N N . ASN A 1 277 ? -9.341 13.974 -12.496 1.00 84.06 277 ASN A N 1
ATOM 2304 C CA . ASN A 1 277 ? -8.331 15.007 -12.669 1.00 84.06 277 ASN A CA 1
ATOM 2305 C C . ASN A 1 277 ? -8.012 15.652 -11.319 1.00 84.06 277 ASN A C 1
ATOM 2307 O O . ASN A 1 277 ? -8.860 15.749 -10.432 1.00 84.06 277 ASN A O 1
ATOM 2311 N N . LEU A 1 278 ? -6.766 16.081 -11.173 1.00 84.25 278 LEU A N 1
ATOM 2312 C CA . LEU A 1 278 ? -6.282 16.695 -9.949 1.00 84.25 278 LEU A CA 1
ATOM 2313 C C . LEU A 1 278 ? -6.715 18.164 -9.902 1.00 84.25 278 LEU A C 1
ATOM 2315 O O . LEU A 1 278 ? -6.160 19.000 -10.612 1.00 84.25 278 LEU A O 1
ATOM 2319 N N . ASP A 1 279 ? -7.726 18.453 -9.084 1.00 75.88 279 ASP A N 1
ATOM 2320 C CA . ASP A 1 279 ? -8.286 19.792 -8.895 1.00 75.88 279 ASP A CA 1
ATOM 2321 C C . ASP A 1 279 ? -7.332 20.688 -8.081 1.00 75.88 279 ASP A C 1
ATOM 2323 O O . ASP A 1 279 ? -6.752 20.262 -7.082 1.00 75.88 279 ASP A O 1
ATOM 2327 N N . SER A 1 280 ? -7.142 21.931 -8.523 1.00 73.50 280 SER A N 1
ATOM 2328 C CA . SER A 1 280 ? -6.331 22.954 -7.854 1.00 73.50 280 SER A CA 1
ATOM 2329 C C . SER A 1 280 ? -7.058 23.702 -6.726 1.00 73.50 280 SER A C 1
ATOM 2331 O O . SER A 1 280 ? -6.452 24.562 -6.094 1.00 73.50 280 SER A O 1
ATOM 2333 N N . SER A 1 281 ? -8.344 23.421 -6.503 1.00 76.00 281 SER A N 1
ATOM 2334 C CA . SER A 1 281 ? -9.189 24.023 -5.456 1.00 76.00 281 SER A CA 1
ATOM 2335 C C . SER A 1 281 ? -9.248 23.189 -4.164 1.00 76.00 281 SER A C 1
ATOM 2337 O O . SER A 1 281 ? -9.962 23.511 -3.210 1.00 76.00 281 SER A O 1
ATOM 2339 N N . LEU A 1 282 ? -8.496 22.085 -4.111 1.00 82.00 282 LEU A N 1
ATOM 2340 C CA . LEU A 1 282 ? -8.645 21.078 -3.063 1.00 82.00 282 LEU A CA 1
ATOM 2341 C C . LEU A 1 282 ? -8.290 21.601 -1.659 1.00 82.00 282 LEU A C 1
ATOM 2343 O O . LEU A 1 282 ? -8.822 21.087 -0.678 1.00 82.00 282 LEU A O 1
ATOM 2347 N N . LEU A 1 283 ? -7.440 22.629 -1.557 1.00 84.44 283 LEU A N 1
ATOM 2348 C CA . LEU A 1 283 ? -7.087 23.251 -0.277 1.00 84.44 283 LEU A CA 1
ATOM 2349 C C . LEU A 1 283 ? -8.291 23.945 0.379 1.00 84.44 283 LEU A C 1
ATOM 2351 O O . LEU A 1 283 ? -8.516 23.793 1.575 1.00 84.44 283 LEU A O 1
ATOM 2355 N N . GLU A 1 284 ? -9.110 24.657 -0.395 1.00 84.88 284 GLU A N 1
ATOM 2356 C CA . GLU A 1 284 ? -10.321 25.310 0.126 1.00 84.88 284 GLU A CA 1
ATOM 2357 C C . GLU A 1 284 ? -11.340 24.269 0.597 1.00 84.88 284 GLU A C 1
ATOM 2359 O O . GLU A 1 284 ? -11.946 24.389 1.663 1.00 84.88 284 GLU A O 1
ATOM 2364 N N . THR A 1 285 ? -11.477 23.191 -0.180 1.00 82.12 285 THR A N 1
ATOM 2365 C CA . THR A 1 285 ? -12.275 22.021 0.200 1.00 82.12 285 THR A CA 1
ATOM 2366 C C . THR A 1 285 ? -11.759 21.400 1.495 1.00 82.12 285 THR A C 1
ATOM 2368 O O . THR A 1 285 ? -12.555 20.979 2.339 1.00 82.12 285 THR A O 1
ATOM 2371 N N . PHE A 1 286 ? -10.436 21.353 1.663 1.00 84.81 286 PHE A N 1
ATOM 2372 C CA . PHE A 1 286 ? -9.814 20.826 2.862 1.00 84.81 286 PHE A CA 1
ATOM 2373 C C . PHE A 1 286 ? -10.232 21.619 4.097 1.00 84.81 286 PHE A C 1
ATOM 2375 O O . PHE A 1 286 ? -10.790 21.045 5.035 1.00 84.81 286 PHE A O 1
ATOM 2382 N N . GLU A 1 287 ? -10.006 22.932 4.073 1.00 85.00 287 GLU A N 1
ATOM 2383 C CA . GLU A 1 287 ? -10.331 23.818 5.191 1.00 85.00 287 GLU A CA 1
ATOM 2384 C C . GLU A 1 287 ? -11.827 23.788 5.515 1.00 85.00 287 GLU A C 1
ATOM 2386 O O . GLU A 1 287 ? -12.214 23.721 6.681 1.00 85.00 287 GLU A O 1
ATOM 2391 N N . ARG A 1 288 ? -12.683 23.720 4.488 1.00 84.56 288 ARG A N 1
ATOM 2392 C CA . ARG A 1 288 ? -14.138 23.656 4.661 1.00 84.56 288 ARG A CA 1
ATOM 2393 C C . ARG A 1 288 ? -14.619 22.397 5.385 1.00 84.56 288 ARG A C 1
ATOM 2395 O O . ARG A 1 288 ? -15.597 22.467 6.125 1.00 84.56 288 ARG A O 1
ATOM 2402 N N . PHE A 1 289 ? -14.000 21.241 5.139 1.00 82.75 289 PHE A N 1
ATOM 2403 C CA . PHE A 1 289 ? -14.485 19.950 5.651 1.00 82.75 289 PHE A CA 1
ATOM 2404 C C . PHE A 1 289 ? -13.595 19.327 6.733 1.00 82.75 289 PHE A C 1
ATOM 2406 O O . PHE A 1 289 ? -13.842 18.178 7.123 1.00 82.75 289 PHE A O 1
ATOM 2413 N N . LYS A 1 290 ? -12.587 20.056 7.225 1.00 82.06 290 LYS A N 1
ATOM 2414 C CA . LYS A 1 290 ? -11.619 19.597 8.229 1.00 82.06 290 LYS A CA 1
ATOM 2415 C C . LYS A 1 290 ? -12.291 18.924 9.428 1.00 82.06 290 LYS A C 1
ATOM 2417 O O . LYS A 1 290 ? -13.285 19.400 9.961 1.00 82.06 290 LYS A O 1
ATOM 2422 N N . GLY A 1 291 ? -11.740 17.781 9.843 1.00 72.75 291 GLY A N 1
ATOM 2423 C CA . GLY A 1 291 ? -12.262 16.983 10.961 1.00 72.75 291 GLY A CA 1
ATOM 2424 C C . GLY A 1 291 ? -13.513 16.157 10.643 1.00 72.75 291 GLY A C 1
ATOM 2425 O O . GLY A 1 291 ? -13.901 15.320 11.450 1.00 72.75 291 GLY A O 1
ATOM 2426 N N . SER A 1 292 ? -14.106 16.322 9.461 1.00 76.81 292 SER A N 1
ATOM 2427 C CA . SER A 1 292 ? -15.311 15.605 9.049 1.00 76.81 292 SER A CA 1
ATOM 2428 C C . SER A 1 292 ? -14.972 14.442 8.090 1.00 76.81 292 SER A C 1
ATOM 2430 O O . SER A 1 292 ? -14.031 14.523 7.298 1.00 76.81 292 SER A O 1
ATOM 2432 N N . ILE A 1 293 ? -15.743 13.349 8.092 1.00 77.00 293 ILE A N 1
ATOM 2433 C CA . ILE A 1 293 ? -15.643 12.283 7.070 1.00 77.00 293 ILE A CA 1
ATOM 2434 C C . ILE A 1 293 ? -15.904 12.801 5.650 1.00 77.00 293 ILE A C 1
ATOM 2436 O O . ILE A 1 293 ? -15.427 12.197 4.693 1.00 77.00 293 ILE A O 1
ATOM 2440 N N . LYS A 1 294 ? -16.587 13.943 5.490 1.00 78.25 294 LYS A N 1
ATOM 2441 C CA . LYS A 1 294 ? -16.803 14.568 4.184 1.00 78.25 294 LYS A CA 1
ATOM 2442 C C . LYS A 1 294 ? -15.512 14.993 3.524 1.00 78.25 294 LYS A C 1
ATOM 2444 O O . LYS A 1 294 ? -15.384 14.895 2.307 1.00 78.25 294 LYS A O 1
ATOM 2449 N N . LEU A 1 295 ? -14.509 15.308 4.333 1.00 82.44 295 LEU A N 1
ATOM 2450 C CA . LEU A 1 295 ? -13.161 15.483 3.838 1.00 82.44 295 LEU A CA 1
ATOM 2451 C C . LEU A 1 295 ? -12.610 14.193 3.217 1.00 82.44 295 LEU A C 1
ATOM 2453 O O . LEU A 1 295 ? -12.011 14.241 2.150 1.00 82.44 295 LEU A O 1
ATOM 2457 N N . ASN A 1 296 ? -12.848 13.027 3.830 1.00 83.12 296 ASN A N 1
ATOM 2458 C CA . ASN A 1 296 ? -12.437 11.750 3.241 1.00 83.12 296 ASN A CA 1
ATOM 2459 C C . ASN A 1 296 ? -13.140 11.487 1.905 1.00 83.12 296 ASN A C 1
ATOM 2461 O O . ASN A 1 296 ? -12.461 11.070 0.974 1.00 83.12 296 ASN A O 1
ATOM 2465 N N . PHE A 1 297 ? -14.439 11.789 1.780 1.00 76.75 297 PHE A N 1
ATOM 2466 C CA . PHE A 1 297 ? -15.160 11.615 0.511 1.00 76.75 297 PHE A CA 1
ATOM 2467 C C . PHE A 1 297 ? -14.514 12.353 -0.651 1.00 76.75 297 PHE A C 1
ATOM 2469 O O . PHE A 1 297 ? -14.380 11.793 -1.735 1.00 76.75 297 PHE A O 1
ATOM 2476 N N . VAL A 1 298 ? -14.139 13.613 -0.428 1.00 76.69 298 VAL A N 1
ATOM 2477 C CA . VAL A 1 298 ? -13.648 14.471 -1.510 1.00 76.69 298 VAL A CA 1
ATOM 2478 C C . VAL A 1 298 ? -12.152 14.270 -1.753 1.00 76.69 298 VAL A C 1
ATOM 2480 O O . VAL A 1 298 ? -11.695 14.308 -2.894 1.00 76.69 298 VAL A O 1
ATOM 2483 N N . LEU A 1 299 ? -11.370 14.021 -0.698 1.00 82.00 299 LEU A N 1
ATOM 2484 C CA . LEU A 1 299 ? -9.923 13.863 -0.830 1.00 82.00 299 LEU A CA 1
ATOM 2485 C C . LEU A 1 299 ? -9.508 12.501 -1.368 1.00 82.00 299 LEU A C 1
ATOM 2487 O O . LEU A 1 299 ? -8.522 12.420 -2.098 1.00 82.00 299 LEU A O 1
ATOM 2491 N N . GLU A 1 300 ? -10.190 11.427 -0.976 1.00 84.12 300 GLU A N 1
ATOM 2492 C CA . GLU A 1 300 ? -9.690 10.070 -1.187 1.00 84.12 300 GLU A CA 1
ATOM 2493 C C . GLU A 1 300 ? -9.435 9.768 -2.667 1.00 84.12 300 GLU A C 1
ATOM 2495 O O . GLU A 1 300 ? -8.348 9.308 -3.025 1.00 84.12 300 GLU A O 1
ATOM 2500 N N . SER A 1 301 ? -10.382 10.100 -3.545 1.00 83.94 301 SER A N 1
ATOM 2501 C CA . SER A 1 301 ? -10.225 9.890 -4.983 1.00 83.94 301 SER A CA 1
ATOM 2502 C C . SER A 1 301 ? -9.092 10.729 -5.578 1.00 83.94 301 SER A C 1
ATOM 2504 O O . SER A 1 301 ? -8.355 10.240 -6.434 1.00 83.94 301 SER A O 1
ATOM 2506 N N . SER A 1 302 ? -8.906 11.963 -5.103 1.00 86.38 302 SER A N 1
ATOM 2507 C CA . SER A 1 302 ? -7.865 12.883 -5.581 1.00 86.38 302 SER A CA 1
ATOM 2508 C C . SER A 1 302 ? -6.472 12.463 -5.111 1.00 86.38 302 SER A C 1
ATOM 2510 O O . SER A 1 302 ? -5.547 12.369 -5.918 1.00 86.38 302 SER A O 1
ATOM 2512 N N . ILE A 1 303 ? -6.313 12.114 -3.830 1.00 85.94 303 ILE A N 1
ATOM 2513 C CA . ILE A 1 303 ? -5.043 11.611 -3.287 1.00 85.94 303 ILE A CA 1
ATOM 2514 C C . ILE A 1 303 ? -4.699 10.262 -3.930 1.00 85.94 303 ILE A C 1
ATOM 2516 O O . ILE A 1 303 ? -3.545 10.026 -4.299 1.00 85.94 303 ILE A O 1
ATOM 2520 N N . GLN A 1 304 ? -5.683 9.377 -4.116 1.00 87.31 304 GLN A N 1
ATOM 2521 C CA . GLN A 1 304 ? -5.461 8.106 -4.800 1.00 87.31 304 GLN A CA 1
ATOM 2522 C C . GLN A 1 304 ? -5.113 8.314 -6.278 1.00 87.31 304 GLN A C 1
ATOM 2524 O O . GLN A 1 304 ? -4.234 7.618 -6.797 1.00 87.31 304 GLN A O 1
ATOM 2529 N N . SER A 1 305 ? -5.733 9.292 -6.946 1.00 90.00 305 SER A N 1
ATOM 2530 C CA . SER A 1 305 ? -5.378 9.679 -8.312 1.00 90.00 305 SER A CA 1
ATOM 2531 C C . SER A 1 305 ? -3.922 10.126 -8.386 1.00 90.00 305 SER A C 1
ATOM 2533 O O . SER A 1 305 ? -3.152 9.554 -9.161 1.00 90.00 305 SER A O 1
ATOM 2535 N N . TYR A 1 306 ? -3.507 11.044 -7.506 1.00 91.00 306 TYR A N 1
ATOM 2536 C CA . TYR A 1 306 ? -2.126 11.510 -7.398 1.00 91.00 306 TYR A CA 1
ATOM 2537 C C . TYR A 1 306 ? -1.144 10.347 -7.191 1.00 91.00 306 TYR A C 1
ATOM 2539 O O . TYR A 1 306 ? -0.191 10.198 -7.960 1.00 91.00 306 TYR A O 1
ATOM 2547 N N . LYS A 1 307 ? -1.396 9.476 -6.202 1.00 90.00 307 LYS A N 1
ATOM 2548 C CA . LYS A 1 307 ? -0.515 8.339 -5.879 1.00 90.00 307 LYS A CA 1
ATOM 2549 C C . LYS A 1 307 ? -0.382 7.375 -7.058 1.00 90.00 307 LYS A C 1
ATOM 2551 O O . LYS A 1 307 ? 0.727 6.977 -7.411 1.00 90.00 307 LYS A O 1
ATOM 2556 N N . THR A 1 308 ? -1.491 7.049 -7.715 1.00 92.94 308 THR A N 1
ATOM 2557 C CA . THR A 1 308 ? -1.498 6.132 -8.865 1.00 92.94 308 THR A CA 1
ATOM 2558 C C . THR A 1 308 ? -0.746 6.729 -10.057 1.00 92.94 308 THR A C 1
ATOM 2560 O O . THR A 1 308 ? 0.043 6.047 -10.712 1.00 92.94 308 THR A O 1
ATOM 2563 N N . HIS A 1 309 ? -0.909 8.031 -10.294 1.00 93.62 309 HIS A N 1
ATOM 2564 C CA . HIS A 1 309 ? -0.199 8.776 -11.330 1.00 93.62 309 HIS A CA 1
ATOM 2565 C C . HIS A 1 309 ? 1.310 8.903 -11.057 1.00 93.62 309 HIS A C 1
ATOM 2567 O O . HIS A 1 309 ? 2.101 8.864 -12.007 1.00 93.62 309 HIS A O 1
ATOM 2573 N N . GLN A 1 310 ? 1.725 9.017 -9.791 1.00 92.94 310 GLN A N 1
ATOM 2574 C CA . GLN A 1 310 ? 3.135 8.959 -9.390 1.00 92.94 310 GLN A CA 1
ATOM 2575 C C . GLN A 1 310 ? 3.735 7.568 -9.632 1.00 92.94 310 GLN A C 1
ATOM 2577 O O . GLN A 1 310 ? 4.819 7.460 -10.212 1.00 92.94 310 GLN A O 1
ATOM 2582 N N . LEU A 1 311 ? 3.018 6.504 -9.250 1.00 93.75 311 LEU A N 1
ATOM 2583 C CA . LEU A 1 311 ? 3.438 5.116 -9.476 1.00 93.75 311 LEU A CA 1
ATOM 2584 C C . LEU A 1 311 ? 3.583 4.800 -10.964 1.00 93.75 311 LEU A C 1
ATOM 2586 O O . LEU A 1 311 ? 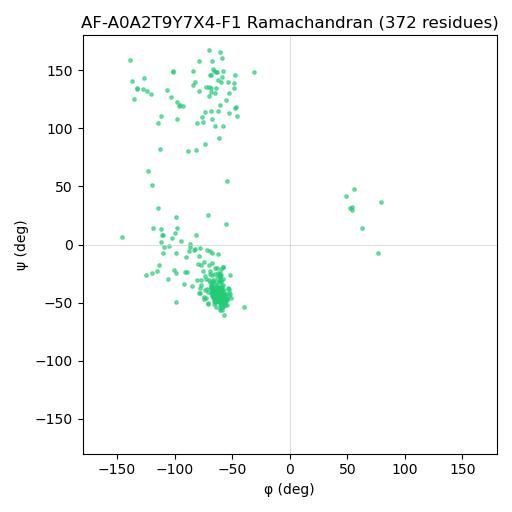4.608 4.261 -11.375 1.00 93.75 311 LEU A O 1
ATOM 2590 N N . TYR A 1 312 ? 2.601 5.188 -11.780 1.00 95.81 312 TYR A N 1
ATOM 2591 C CA . TYR A 1 312 ? 2.646 5.018 -13.232 1.00 95.81 312 TYR A CA 1
ATOM 2592 C C . TYR A 1 312 ? 3.873 5.695 -13.858 1.00 95.81 312 TYR A C 1
ATOM 2594 O O . TYR A 1 312 ? 4.608 5.064 -14.620 1.00 95.81 312 TYR A O 1
ATOM 2602 N N . ARG A 1 313 ? 4.139 6.960 -13.506 1.00 94.94 313 ARG A N 1
ATOM 2603 C CA . ARG A 1 313 ? 5.317 7.678 -14.018 1.00 94.94 313 ARG A CA 1
ATOM 2604 C C . ARG A 1 313 ? 6.617 7.045 -13.538 1.00 94.94 313 ARG A C 1
ATOM 2606 O O . ARG A 1 313 ? 7.559 6.963 -14.316 1.00 94.94 313 ARG A O 1
ATOM 2613 N N . GLY A 1 314 ? 6.663 6.564 -12.293 1.00 94.44 314 GLY A N 1
ATOM 2614 C CA . GLY A 1 314 ? 7.789 5.785 -11.773 1.00 94.44 314 GLY A CA 1
ATOM 2615 C C . GLY A 1 314 ? 8.039 4.520 -12.594 1.00 94.44 314 GLY A C 1
ATOM 2616 O O . GLY A 1 314 ? 9.155 4.286 -13.039 1.00 94.44 314 GLY A O 1
ATOM 2617 N N . MET A 1 315 ? 6.993 3.756 -12.887 1.00 95.56 315 MET A N 1
ATOM 2618 C CA . MET A 1 315 ? 7.078 2.557 -13.719 1.00 95.56 315 MET A CA 1
ATOM 2619 C C . MET A 1 315 ? 7.609 2.848 -15.128 1.00 95.56 315 MET A C 1
ATOM 2621 O O . MET A 1 315 ? 8.507 2.153 -15.606 1.00 95.56 315 MET A O 1
ATOM 2625 N N . ALA A 1 316 ? 7.085 3.886 -15.785 1.00 96.56 316 ALA A N 1
ATOM 2626 C CA . ALA A 1 316 ? 7.566 4.312 -17.097 1.00 96.56 316 ALA A CA 1
ATOM 2627 C C . ALA A 1 316 ? 9.031 4.778 -17.040 1.00 96.56 316 ALA A C 1
ATOM 2629 O O . ALA A 1 316 ? 9.822 4.433 -17.918 1.00 96.56 316 ALA A O 1
ATOM 2630 N N . LEU A 1 317 ? 9.409 5.513 -15.989 1.00 95.62 317 LEU A N 1
ATOM 2631 C CA . LEU A 1 317 ? 10.774 5.989 -15.777 1.00 95.62 317 LEU A CA 1
ATOM 2632 C C . LEU A 1 317 ? 11.757 4.817 -15.671 1.00 95.62 317 LEU A C 1
ATOM 2634 O O . LEU A 1 317 ? 12.751 4.810 -16.389 1.00 95.62 317 LEU A O 1
ATOM 2638 N N . TYR A 1 318 ? 11.444 3.799 -14.863 1.00 93.06 318 TYR A N 1
ATOM 2639 C CA . TYR A 1 318 ? 12.276 2.597 -14.712 1.00 93.06 318 TYR A CA 1
ATOM 2640 C C . TYR A 1 318 ? 12.479 1.857 -16.044 1.00 93.06 318 TYR A C 1
ATOM 2642 O O . TYR A 1 318 ? 13.590 1.419 -16.351 1.00 93.06 318 TYR A O 1
ATOM 2650 N N . LEU A 1 319 ? 11.432 1.754 -16.875 1.00 94.12 319 LEU A N 1
ATOM 2651 C CA . LEU A 1 319 ? 11.568 1.196 -18.224 1.00 94.12 319 LEU A CA 1
ATOM 2652 C C . LEU A 1 319 ? 12.581 1.997 -19.043 1.00 94.12 319 LEU A C 1
ATOM 2654 O O . LEU A 1 319 ? 13.559 1.423 -19.519 1.00 94.12 319 LEU A O 1
ATOM 2658 N N . TYR A 1 320 ? 12.400 3.309 -19.191 1.00 95.31 320 TYR A N 1
ATOM 2659 C CA . TYR A 1 320 ? 13.321 4.114 -19.998 1.00 95.31 320 TYR A CA 1
ATOM 2660 C C . TYR A 1 320 ? 14.743 4.142 -19.425 1.00 95.31 320 TYR A C 1
ATOM 2662 O O . TYR A 1 320 ? 15.697 4.048 -20.195 1.00 95.31 320 TYR A O 1
ATOM 2670 N N . GLN A 1 321 ? 14.908 4.163 -18.100 1.00 92.44 321 GLN A N 1
ATOM 2671 C CA . GLN A 1 321 ? 16.217 4.073 -17.448 1.00 92.44 321 GLN A CA 1
ATOM 2672 C C . GLN A 1 321 ? 16.976 2.804 -17.832 1.00 92.44 321 GLN A C 1
ATOM 2674 O O . GLN A 1 321 ? 18.190 2.850 -18.009 1.00 92.44 321 GLN A O 1
ATOM 2679 N N . SER A 1 322 ? 16.283 1.684 -18.046 1.00 91.31 322 SER A N 1
ATOM 2680 C CA . SER A 1 322 ? 16.955 0.458 -18.478 1.00 91.31 322 SER A CA 1
ATOM 2681 C C . SER A 1 322 ? 17.601 0.564 -19.865 1.00 91.31 322 SER A C 1
ATOM 2683 O O . SER A 1 322 ? 18.531 -0.185 -20.125 1.00 91.31 322 SER A O 1
ATOM 2685 N N . ASN A 1 323 ? 17.192 1.519 -20.713 1.00 90.12 323 ASN A N 1
ATOM 2686 C CA . ASN A 1 323 ? 17.862 1.836 -21.984 1.00 90.12 323 ASN A CA 1
ATOM 2687 C C . ASN A 1 323 ? 19.019 2.850 -21.839 1.00 90.12 323 ASN A C 1
ATOM 2689 O O . ASN A 1 323 ? 19.622 3.225 -22.842 1.00 90.12 323 ASN A O 1
ATOM 2693 N N . LEU A 1 324 ? 19.311 3.338 -20.626 1.00 88.06 324 LEU A N 1
ATOM 2694 C CA . LEU A 1 324 ? 20.462 4.209 -20.352 1.00 88.06 324 LEU A CA 1
ATOM 2695 C C . LEU A 1 324 ? 21.718 3.422 -19.962 1.00 88.06 324 LEU A C 1
ATOM 2697 O O . LEU A 1 324 ? 22.824 3.945 -20.105 1.00 88.06 324 LEU A O 1
ATOM 2701 N N . VAL A 1 325 ? 21.545 2.199 -19.450 1.00 70.31 325 VAL A N 1
ATOM 2702 C CA . VAL A 1 325 ? 22.641 1.343 -18.984 1.00 70.31 325 VAL A CA 1
ATOM 2703 C C . VAL A 1 325 ? 23.487 0.894 -20.173 1.00 70.31 325 VAL A C 1
ATOM 2705 O O . VAL A 1 325 ? 22.960 0.430 -21.181 1.00 70.31 325 VAL A O 1
ATOM 2708 N N . ARG A 1 326 ? 24.806 1.045 -20.034 1.00 64.25 326 ARG A N 1
ATOM 2709 C CA . ARG A 1 326 ? 25.816 0.593 -20.994 1.00 64.25 326 ARG A CA 1
ATOM 2710 C C . ARG A 1 326 ? 26.607 -0.537 -20.346 1.00 64.25 326 ARG A C 1
ATOM 2712 O O . ARG A 1 326 ? 27.644 -0.287 -19.742 1.00 64.25 326 ARG A O 1
ATOM 2719 N N . ASP A 1 327 ? 26.068 -1.748 -20.394 1.00 64.12 327 ASP A N 1
ATOM 2720 C CA . ASP A 1 327 ? 26.901 -2.931 -20.179 1.00 64.12 327 ASP A CA 1
ATOM 2721 C C . ASP A 1 327 ? 27.844 -3.046 -21.390 1.00 64.12 327 ASP A C 1
ATOM 2723 O O . ASP A 1 327 ? 27.405 -2.842 -22.522 1.00 64.12 327 ASP A O 1
ATOM 2727 N N . SER A 1 328 ? 29.136 -3.304 -21.173 1.00 62.25 328 SER A N 1
ATOM 2728 C CA . SER A 1 328 ? 30.109 -3.459 -22.265 1.00 62.25 328 SER A CA 1
ATOM 2729 C C . SER A 1 328 ? 29.759 -4.620 -23.194 1.00 62.25 328 SER A C 1
ATOM 2731 O O . SER A 1 328 ? 30.114 -4.586 -24.371 1.00 62.25 328 SER A O 1
ATOM 2733 N N . ASP A 1 329 ? 29.037 -5.613 -22.673 1.00 66.31 329 ASP A N 1
ATOM 2734 C CA . ASP A 1 329 ? 28.658 -6.824 -23.394 1.00 66.31 329 ASP A CA 1
ATOM 2735 C C . ASP A 1 329 ? 27.342 -6.649 -24.187 1.00 66.31 329 ASP A C 1
ATOM 2737 O O . ASP A 1 329 ? 26.911 -7.580 -24.867 1.00 66.31 329 ASP A O 1
ATOM 2741 N N . MET A 1 330 ? 26.673 -5.485 -24.110 1.00 66.56 330 MET A N 1
ATOM 2742 C CA . MET A 1 330 ? 25.356 -5.264 -24.728 1.00 66.56 330 MET A CA 1
ATOM 2743 C C . MET A 1 330 ? 25.267 -3.925 -25.461 1.00 66.56 330 MET A C 1
ATOM 2745 O O . MET A 1 330 ? 25.460 -2.856 -24.880 1.00 66.56 330 MET A O 1
ATOM 2749 N N . GLN A 1 331 ? 24.896 -3.962 -26.742 1.00 71.44 331 GLN A N 1
ATOM 2750 C CA . GLN A 1 331 ? 24.744 -2.750 -27.540 1.00 71.44 331 GLN A CA 1
ATOM 2751 C C . GLN A 1 331 ? 23.288 -2.282 -27.546 1.00 71.44 331 GLN A C 1
ATOM 2753 O O . GLN A 1 331 ? 22.382 -2.981 -27.976 1.00 71.44 331 GLN A O 1
ATOM 2758 N N . ILE A 1 332 ? 23.045 -1.064 -27.063 1.00 78.25 332 ILE A N 1
ATOM 2759 C CA . ILE A 1 332 ? 21.752 -0.391 -27.217 1.00 78.25 332 ILE A CA 1
ATOM 2760 C C . ILE A 1 332 ? 21.903 0.656 -28.313 1.00 78.25 332 ILE A C 1
ATOM 2762 O O . ILE A 1 332 ? 22.779 1.519 -28.231 1.00 78.25 332 ILE A O 1
ATOM 2766 N N . HIS A 1 333 ? 21.019 0.617 -29.313 1.00 84.12 333 HIS A N 1
ATOM 2767 C CA . HIS A 1 333 ? 21.048 1.575 -30.417 1.00 84.12 333 HIS A CA 1
ATOM 2768 C C . HIS A 1 333 ? 21.055 3.036 -29.902 1.00 84.12 333 HIS A C 1
ATOM 2770 O O . HIS A 1 333 ? 20.192 3.386 -29.085 1.00 84.12 333 HIS A O 1
ATOM 2776 N N . PRO A 1 334 ? 21.956 3.918 -30.381 1.00 87.25 334 PRO A N 1
ATOM 2777 C CA . PRO A 1 334 ? 22.109 5.283 -29.863 1.00 87.25 334 PRO A CA 1
ATOM 2778 C C . PRO A 1 334 ? 20.811 6.104 -29.816 1.00 87.25 334 PRO A C 1
ATOM 2780 O O . PRO A 1 334 ? 20.558 6.808 -28.836 1.00 87.25 334 PRO A O 1
ATOM 2783 N N . GLU A 1 335 ? 19.940 5.961 -30.817 1.00 89.88 335 GLU A N 1
ATOM 2784 C CA . GLU A 1 335 ? 18.634 6.644 -30.837 1.00 89.88 335 GLU A CA 1
ATOM 2785 C C . GLU A 1 335 ? 17.696 6.204 -29.703 1.00 89.88 335 GLU A C 1
ATOM 2787 O O . GLU A 1 335 ? 16.946 7.022 -29.160 1.00 89.88 335 GLU A O 1
ATOM 2792 N N . ASN A 1 336 ? 17.771 4.941 -29.266 1.00 88.62 336 ASN A N 1
ATOM 2793 C CA . ASN A 1 336 ? 17.003 4.470 -28.112 1.00 88.62 336 ASN A CA 1
ATOM 2794 C C . ASN A 1 336 ? 17.517 5.113 -26.823 1.00 88.62 336 ASN A C 1
ATOM 2796 O O . ASN A 1 336 ? 16.715 5.479 -25.964 1.00 88.62 336 ASN A O 1
ATOM 2800 N N . VAL A 1 337 ? 18.835 5.307 -26.707 1.00 90.88 337 VAL A N 1
ATOM 2801 C CA . VAL A 1 337 ? 19.454 6.008 -25.573 1.00 90.88 337 VAL A CA 1
ATOM 2802 C C . VAL A 1 337 ? 19.031 7.479 -25.564 1.00 90.88 337 VAL A C 1
ATOM 2804 O O . VAL A 1 337 ? 18.626 7.998 -24.524 1.00 90.88 337 VAL A O 1
ATOM 2807 N N . LYS A 1 338 ? 19.074 8.159 -26.717 1.00 93.56 338 LYS A N 1
ATOM 2808 C CA . LYS A 1 338 ? 18.633 9.557 -26.858 1.00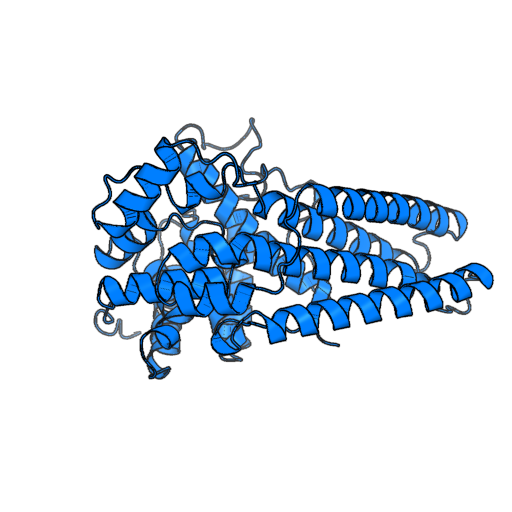 93.56 338 LYS A CA 1
ATOM 2809 C C . LYS A 1 338 ? 17.160 9.718 -26.479 1.00 93.56 338 LYS A C 1
ATOM 2811 O O . LYS A 1 338 ? 16.826 10.571 -25.656 1.00 93.56 338 LYS A O 1
ATOM 2816 N N . THR A 1 339 ? 16.299 8.848 -27.006 1.00 95.19 339 THR A N 1
ATOM 2817 C CA . THR A 1 339 ? 14.868 8.814 -26.675 1.00 95.19 339 THR A CA 1
ATOM 2818 C C . THR A 1 339 ? 14.648 8.567 -25.185 1.00 95.19 339 THR A C 1
ATOM 2820 O O . THR A 1 339 ? 13.871 9.280 -24.551 1.00 95.19 339 THR A O 1
ATOM 2823 N N . ALA A 1 340 ? 15.358 7.598 -24.602 1.00 95.12 340 ALA A N 1
ATOM 2824 C CA . ALA A 1 340 ? 15.262 7.282 -23.184 1.00 95.12 340 ALA A CA 1
ATOM 2825 C C . ALA A 1 340 ? 15.653 8.470 -22.300 1.00 95.12 340 ALA A C 1
ATOM 2827 O O . ALA A 1 340 ? 14.919 8.780 -21.369 1.00 95.12 340 ALA A O 1
ATOM 2828 N N . LYS A 1 341 ? 16.738 9.190 -22.617 1.00 95.94 341 LYS A N 1
ATOM 2829 C CA . LYS A 1 341 ? 17.136 10.401 -21.877 1.00 95.94 341 LYS A CA 1
ATOM 2830 C C . LYS A 1 341 ? 16.022 11.446 -21.868 1.00 95.94 341 LYS A C 1
ATOM 2832 O O . LYS A 1 341 ? 15.636 11.915 -20.800 1.00 95.94 341 LYS A O 1
ATOM 2837 N N . LEU A 1 342 ? 15.473 11.766 -23.041 1.00 97.44 342 LEU A N 1
ATOM 2838 C CA . LEU A 1 342 ? 14.392 12.748 -23.176 1.00 97.44 342 LEU A CA 1
ATOM 2839 C C . LEU A 1 342 ? 13.133 12.319 -22.412 1.00 97.44 342 LEU A C 1
ATOM 2841 O O . LEU A 1 342 ? 12.523 13.126 -21.711 1.00 97.44 342 LEU A O 1
ATOM 2845 N N . LYS A 1 343 ? 12.760 11.038 -22.503 1.00 97.25 343 LYS A N 1
ATOM 2846 C CA . LYS A 1 343 ? 11.600 10.495 -21.787 1.00 97.25 343 LYS A CA 1
ATOM 2847 C C . LYS A 1 343 ? 11.809 10.473 -20.278 1.00 97.25 343 LYS A C 1
ATOM 2849 O O . LYS A 1 343 ? 10.891 10.846 -19.557 1.00 97.25 343 LYS A O 1
ATOM 2854 N N . CYS A 1 344 ? 12.996 10.107 -19.799 1.00 97.31 344 CYS A N 1
ATOM 2855 C CA . CYS A 1 344 ? 13.325 10.163 -18.378 1.00 97.31 344 CYS A CA 1
ATOM 2856 C C . CYS A 1 344 ? 13.217 11.589 -17.830 1.00 97.31 344 CYS A C 1
ATOM 2858 O O . CYS A 1 344 ? 12.591 11.780 -16.791 1.00 97.31 344 CYS A O 1
ATOM 2860 N N . LEU A 1 345 ? 13.761 12.583 -18.544 1.00 97.19 345 LEU A N 1
ATOM 2861 C CA . LEU A 1 345 ? 13.661 13.993 -18.156 1.00 97.19 345 LEU A CA 1
ATOM 2862 C C . LEU A 1 345 ? 12.201 14.456 -18.099 1.00 97.19 345 LEU A C 1
ATOM 2864 O O . LEU A 1 345 ? 11.762 14.954 -17.070 1.00 97.19 345 LEU A O 1
ATOM 2868 N N . SER A 1 346 ? 11.426 14.210 -19.158 1.00 97.12 346 SER A N 1
ATOM 2869 C CA . SER A 1 346 ? 10.004 14.578 -19.209 1.00 97.12 346 SER A CA 1
ATOM 2870 C C . SER A 1 346 ? 9.187 13.925 -18.085 1.00 97.12 346 SER A C 1
ATOM 2872 O O . SER A 1 346 ? 8.420 14.604 -17.404 1.00 97.12 346 SER A O 1
ATOM 2874 N N . LEU A 1 347 ? 9.383 12.625 -17.836 1.00 96.06 347 LEU A N 1
ATOM 2875 C CA . LEU A 1 347 ? 8.690 11.906 -16.765 1.00 96.06 347 LEU A CA 1
ATOM 2876 C C . LEU A 1 347 ? 9.081 12.431 -15.380 1.00 96.06 347 LEU A C 1
ATOM 2878 O O . LEU A 1 347 ? 8.207 12.577 -14.524 1.00 96.06 347 LEU A O 1
ATOM 2882 N N . ALA A 1 348 ? 10.365 12.726 -15.156 1.00 95.75 348 ALA A N 1
ATOM 2883 C CA . ALA A 1 348 ? 10.844 13.313 -13.909 1.00 95.75 348 ALA A CA 1
ATOM 2884 C C . ALA A 1 348 ? 10.230 14.701 -13.672 1.00 95.75 348 ALA A C 1
ATOM 2886 O O . ALA A 1 348 ? 9.689 14.939 -12.592 1.00 95.75 348 ALA A O 1
ATOM 2887 N N . SER A 1 349 ? 10.208 15.569 -14.690 1.00 96.44 349 SER A N 1
ATOM 2888 C CA . SER A 1 349 ? 9.546 16.878 -14.626 1.00 96.44 349 SER A CA 1
ATOM 2889 C C . SER A 1 349 ? 8.066 16.750 -14.262 1.00 96.44 349 SER A C 1
ATOM 2891 O O . SER A 1 349 ? 7.617 17.396 -13.319 1.00 96.44 349 SER A O 1
ATOM 2893 N N . ASN A 1 350 ? 7.316 15.840 -14.894 1.00 93.56 350 ASN A N 1
ATOM 2894 C CA . ASN A 1 350 ? 5.903 15.662 -14.542 1.00 93.56 350 ASN A CA 1
ATOM 2895 C C . ASN A 1 350 ? 5.694 15.094 -13.129 1.00 93.56 350 ASN A C 1
ATOM 2897 O O . ASN A 1 350 ? 4.679 15.382 -12.493 1.00 93.56 350 ASN A O 1
ATOM 2901 N N . LYS A 1 351 ? 6.617 14.271 -12.611 1.00 93.56 351 LYS A N 1
ATOM 2902 C CA . LYS A 1 351 ? 6.556 13.825 -11.207 1.00 93.56 351 LYS A CA 1
ATOM 2903 C C . LYS A 1 351 ? 6.764 14.990 -10.238 1.00 93.56 351 LYS A C 1
ATOM 2905 O O . LYS A 1 351 ? 6.088 15.023 -9.209 1.00 93.56 351 LYS A O 1
ATOM 2910 N N . ILE A 1 352 ? 7.662 15.920 -10.570 1.00 93.94 352 ILE A N 1
ATOM 2911 C CA . ILE A 1 352 ? 7.919 17.142 -9.797 1.00 93.94 352 ILE A CA 1
ATOM 2912 C C . ILE A 1 352 ? 6.690 18.061 -9.822 1.00 93.94 352 ILE A C 1
ATOM 2914 O O . ILE A 1 352 ? 6.246 18.504 -8.768 1.00 93.94 352 ILE A O 1
ATOM 2918 N N . GLU A 1 353 ? 6.076 18.284 -10.985 1.00 92.62 353 GLU A N 1
ATOM 2919 C CA . GLU A 1 353 ? 4.834 19.068 -11.109 1.00 92.62 353 GLU A CA 1
ATOM 2920 C C . GLU A 1 353 ? 3.708 18.494 -10.241 1.00 92.62 353 GLU A C 1
ATOM 2922 O O . GLU A 1 353 ? 3.054 19.220 -9.494 1.00 92.62 353 GLU A O 1
ATOM 2927 N N . LEU A 1 354 ? 3.520 17.172 -10.277 1.00 90.62 354 LEU A N 1
ATOM 2928 C CA . LEU A 1 354 ? 2.557 16.499 -9.409 1.00 90.62 354 LEU A CA 1
ATOM 2929 C C . LEU A 1 354 ? 2.895 16.674 -7.927 1.00 90.62 354 LEU A C 1
ATOM 2931 O O . LEU A 1 354 ? 1.995 16.839 -7.107 1.00 90.62 354 LEU A O 1
ATOM 2935 N N . PHE A 1 355 ? 4.174 16.597 -7.562 1.00 90.69 355 PHE A N 1
ATOM 2936 C CA . PHE A 1 355 ? 4.610 16.824 -6.187 1.00 90.69 355 PHE A CA 1
ATOM 2937 C C . PHE A 1 355 ? 4.271 18.244 -5.717 1.00 90.69 355 PHE A C 1
ATOM 2939 O O . PHE A 1 355 ? 3.710 18.403 -4.635 1.00 90.69 355 PHE A O 1
ATOM 2946 N N . PHE A 1 356 ? 4.515 19.259 -6.550 1.00 90.31 356 PHE A N 1
ATOM 2947 C CA . PHE A 1 356 ? 4.102 20.631 -6.253 1.00 90.31 356 PHE A CA 1
ATOM 2948 C C . PHE A 1 356 ? 2.586 20.777 -6.162 1.00 90.31 356 PHE A C 1
ATOM 2950 O O . PHE A 1 356 ? 2.103 21.477 -5.273 1.00 90.31 356 PHE A O 1
ATOM 2957 N N . TRP A 1 357 ? 1.830 20.084 -7.020 1.00 90.81 357 TRP A N 1
ATOM 2958 C CA . TRP A 1 357 ? 0.378 20.030 -6.883 1.00 90.81 357 TRP A CA 1
ATOM 2959 C C . TRP A 1 357 ? -0.023 19.493 -5.504 1.00 90.81 357 TRP A C 1
ATOM 2961 O O . TRP A 1 357 ? -0.828 20.134 -4.836 1.00 90.81 357 TRP A O 1
ATOM 2971 N N . LEU A 1 358 ? 0.566 18.384 -5.039 1.00 89.56 358 LEU A N 1
ATOM 2972 C CA . LEU A 1 358 ? 0.253 17.820 -3.721 1.00 89.56 358 LEU A CA 1
ATOM 2973 C C . LEU A 1 358 ? 0.529 18.837 -2.610 1.00 89.56 358 LEU A C 1
ATOM 2975 O O . LEU A 1 358 ? -0.341 19.083 -1.784 1.00 89.56 358 LEU A O 1
ATOM 2979 N N . TYR A 1 359 ? 1.717 19.442 -2.620 1.00 88.25 359 TYR A N 1
ATOM 2980 C CA . TYR A 1 359 ? 2.140 20.390 -1.590 1.00 88.25 359 TYR A CA 1
ATOM 2981 C C . TYR A 1 359 ? 1.276 21.659 -1.555 1.00 88.25 359 TYR A C 1
ATOM 2983 O O . TYR A 1 359 ? 1.007 22.196 -0.488 1.00 88.25 359 TYR A O 1
ATOM 2991 N N . LYS A 1 360 ? 0.808 22.129 -2.718 1.00 89.94 360 LYS A N 1
ATOM 2992 C CA . LYS A 1 360 ? -0.069 23.303 -2.815 1.00 89.94 360 LYS A CA 1
ATOM 2993 C C . LYS A 1 360 ? -1.501 23.019 -2.342 1.00 89.94 360 LYS A C 1
ATOM 2995 O O . LYS A 1 360 ? -2.192 23.947 -1.938 1.00 89.94 360 LYS A O 1
ATOM 3000 N N . ASN A 1 361 ? -1.956 21.769 -2.431 1.00 87.75 361 ASN A N 1
ATOM 3001 C CA . ASN A 1 361 ? -3.372 21.422 -2.291 1.00 87.75 361 ASN A CA 1
ATOM 3002 C C . ASN A 1 361 ? -3.710 20.584 -1.052 1.00 87.75 361 ASN A C 1
ATOM 3004 O O . ASN A 1 361 ? -4.880 20.511 -0.683 1.00 87.75 361 ASN A O 1
ATOM 3008 N N . ILE A 1 362 ? -2.725 19.941 -0.422 1.00 86.00 362 ILE A N 1
ATOM 3009 C CA . ILE A 1 362 ? -2.911 19.111 0.771 1.00 86.00 362 ILE A CA 1
ATOM 3010 C C . ILE A 1 362 ? -2.070 19.686 1.915 1.00 86.00 362 ILE A C 1
ATOM 3012 O O . ILE A 1 362 ? -0.867 19.881 1.735 1.00 86.00 362 ILE A O 1
ATOM 3016 N N . PRO A 1 363 ? -2.647 19.908 3.106 1.00 86.69 363 PRO A N 1
ATOM 3017 C CA . PRO A 1 363 ? -1.879 20.314 4.276 1.00 86.69 363 PRO A CA 1
ATOM 3018 C C . PRO A 1 363 ? -0.793 19.307 4.655 1.00 86.69 363 PRO A C 1
ATOM 3020 O O . PRO A 1 363 ? -0.971 18.093 4.545 1.00 86.69 363 PRO A O 1
ATOM 3023 N N . VAL A 1 364 ? 0.345 19.821 5.121 1.00 82.19 364 VAL A N 1
ATOM 3024 C CA . VAL A 1 364 ? 1.569 19.039 5.365 1.00 82.19 364 VAL A CA 1
ATOM 3025 C C . VAL A 1 364 ? 1.356 17.905 6.371 1.00 82.19 364 VAL A C 1
ATOM 3027 O O . VAL A 1 364 ? 1.889 16.816 6.186 1.00 82.19 364 VAL A O 1
ATOM 3030 N N . ASP A 1 365 ? 0.540 18.119 7.398 1.00 78.31 365 ASP A N 1
ATOM 3031 C CA . ASP A 1 365 ? 0.169 17.129 8.415 1.00 78.31 365 ASP A CA 1
ATOM 3032 C C . ASP A 1 365 ? -0.695 15.975 7.872 1.00 78.31 365 ASP A C 1
ATOM 3034 O O . ASP A 1 365 ? -0.770 14.910 8.487 1.00 78.31 365 ASP A O 1
ATOM 3038 N N . HIS A 1 366 ? -1.277 16.150 6.684 1.00 78.25 366 HIS A N 1
ATOM 3039 C CA . HIS A 1 366 ? -2.029 15.133 5.947 1.00 78.25 366 HIS A CA 1
ATOM 3040 C C . HIS A 1 366 ? -1.247 14.559 4.757 1.00 78.25 366 HIS A C 1
ATOM 3042 O O . HIS A 1 366 ? -1.719 13.638 4.081 1.00 78.25 366 HIS A O 1
ATOM 3048 N N . ILE A 1 367 ? -0.027 15.048 4.518 1.00 77.12 367 ILE A N 1
ATOM 3049 C CA . ILE A 1 367 ? 0.895 14.467 3.552 1.00 77.12 367 ILE A CA 1
ATOM 3050 C C . ILE A 1 367 ? 1.790 13.466 4.270 1.00 77.12 367 ILE A C 1
ATOM 3052 O O . ILE A 1 367 ? 2.611 13.808 5.117 1.00 77.12 367 ILE A O 1
ATOM 3056 N N . LYS A 1 368 ? 1.707 12.207 3.841 1.00 68.50 368 LYS A N 1
ATOM 3057 C CA . LYS A 1 368 ? 2.740 11.225 4.149 1.00 68.50 368 LYS A CA 1
ATOM 3058 C C . LYS A 1 368 ? 3.481 10.838 2.899 1.00 68.50 368 LYS A C 1
ATOM 3060 O O . LYS A 1 368 ? 2.956 10.146 2.022 1.00 68.50 368 LYS A O 1
ATOM 3065 N N . PHE A 1 369 ? 4.731 11.268 2.854 1.00 59.31 369 PHE A N 1
ATOM 3066 C CA . PHE A 1 369 ? 5.679 10.756 1.893 1.00 59.31 369 PHE A CA 1
ATOM 3067 C C . PHE A 1 369 ? 5.944 9.299 2.266 1.00 59.31 369 PHE A C 1
ATOM 3069 O O . PHE A 1 369 ? 6.576 8.993 3.273 1.00 59.31 369 PHE A O 1
ATOM 3076 N N . SER A 1 370 ? 5.429 8.374 1.458 1.00 47.91 370 SER A N 1
ATOM 3077 C CA . SER A 1 370 ? 6.115 7.093 1.332 1.00 47.91 370 SER A CA 1
ATOM 3078 C C . SER A 1 370 ? 7.441 7.464 0.696 1.00 47.91 370 SER A C 1
ATOM 3080 O O . SER A 1 370 ? 7.452 7.851 -0.470 1.00 47.91 370 SER A O 1
ATOM 3082 N N . VAL A 1 371 ? 8.503 7.529 1.497 1.00 31.06 371 VAL A N 1
ATOM 3083 C CA . VAL A 1 371 ? 9.825 7.919 1.018 1.00 31.06 371 VAL A CA 1
ATOM 3084 C C . VAL A 1 371 ? 10.177 6.935 -0.092 1.00 31.06 371 VAL A C 1
ATOM 3086 O O . VAL A 1 371 ? 10.478 5.777 0.170 1.00 31.06 371 VAL A O 1
ATOM 3089 N N . THR A 1 372 ? 10.045 7.364 -1.345 1.00 29.09 372 THR A N 1
ATOM 3090 C CA . THR A 1 372 ? 10.872 6.841 -2.426 1.00 29.09 372 THR A CA 1
ATOM 3091 C C . THR A 1 372 ? 12.281 7.231 -2.015 1.00 29.09 372 THR A C 1
ATOM 3093 O O . THR A 1 372 ? 12.525 8.439 -1.923 1.00 29.09 372 THR A O 1
ATOM 3096 N N . PRO A 1 373 ? 13.194 6.292 -1.724 1.00 22.98 373 PRO A N 1
ATOM 3097 C CA . PRO A 1 373 ? 14.600 6.642 -1.757 1.00 22.98 373 PRO A CA 1
ATOM 3098 C C . PRO A 1 373 ? 14.847 7.219 -3.156 1.00 22.98 373 PRO A C 1
ATOM 3100 O O . PRO A 1 373 ? 14.431 6.616 -4.153 1.00 22.98 373 PRO A O 1
ATOM 3103 N N . ILE A 1 374 ? 15.369 8.443 -3.206 1.00 25.19 374 ILE A N 1
ATOM 3104 C CA . ILE A 1 374 ? 15.891 9.035 -4.441 1.00 25.19 374 ILE A CA 1
ATOM 3105 C C . ILE A 1 374 ? 17.166 8.286 -4.807 1.00 25.19 374 ILE A C 1
ATOM 3107 O O . ILE A 1 374 ? 17.953 8.014 -3.871 1.00 25.19 374 ILE A O 1
#

Secondary structure (DSSP, 8-state):
------PPP---HHHHHHHHHHHHHH-TTTTTT--HHHHHHHHHTT-S-HHHHHHHHHHHGGGT-S-THHHHHHHHHHHHHHHT-S-TT-HHHHHHHHHHHHHHHHTT-HHHHHHHHHHHHHHHHHHTGGGTT-TTSSS-TT--HHHHHHHHHHHHHHHHHHHHHHHHH-PPPSS-GGG---PPP--HHHHHH--SS--SSHHHHHHHHHHHTT-TT----HHHHHHHHHHHHHHHHHHHHHTSTTT--HHHHHHHHHHHHHHHHHHHHHHHHHSPP--TTHHHHHHHHTTSHHHHHHHHHHHHHHHHHHHHHHHHHHHHHHTT---TT-PPPHHHHHHHHHHHHHHHHHHHHHHHHHHHHS-GGG--------

Sequence (374 aa):
MSEIQNELPIPSREGIEKMAFILAQIHLSLMIPVQFPDFIDKIYNKVYPKYFIYAVLSAGIKHINNDRSMEATYAKNALGLIRNEKDSSNPLILWACMFLISYTADAHDGKTNSFSQVLANAFVRRTRIYQLDIKKKVNRTNLSEKDLEFTRRIWWSYYNTIAADTIFNCRFHAIDQRDIMVKLPKNDFLWRYGGLVTPKSDYFLDIYKSIQEGDKHYKDIYGVNIQTYVLFIKIISFLNKRWRKNTFDEDTSNRYFKKYLNIVNQHGQELVGKLPNLDSSLLETFERFKGSIKLNFVLESSIQSYKTHQLYRGMALYLYQSNLVRDSDMQIHPENVKTAKLKCLSLASNKIELFFWLYKNIPVDHIKFSVTPI